Protein AF-A0A2D6PPV5-F1 (afdb_monomer)

Foldseek 3Di:
DPPPPPPDDDDLVVLLVQLVPNDLVSNLVSLVVCLLVVVQVSNLVSLCVLLDPPHDLSSLLSSLLSLLSHDHPPCVVSLLVQCVDPDLSSVLSSLQSCLSNLDPVNLVSLVVQCPPPDVSSNLSSLLSCLSNQNPVSQVVLVVCLLVDWAPVNLSSLLSVVLVPDPQSLLALLQCLLPCPLPVSSNSSSLVSCLVPVDLLSLLSNLLNLVVDLDDSVLLPLLSLLSSCQPDAQQSNVSVLLSSCVSDDPVSNVVNLVSVVVSDDPVNVSSVVSVVVVCPVVPPVDLVVLLVVQVVCVVSLYHHLVSLLVSLQVCVVVVNLQVNLVSLVVSCPPPPRDDPVSNVLSNLSSLQSVLQVFAWDKAKDFPDWPQEAEAQGKGKTKIKIFTALPGGWAAFHDAPPHKKKWKWWADPNDTGTQDITTHRNSTGGHGDMHIYMDIGRRHPDPWAKTKIKIWIFGPPDPDTNPPTHIDIDIHTYDD

Mean predicted aligned error: 9.24 Å

Solvent-accessible surface area (backbone atoms only — not comparable to full-atom values): 25429 Å² total; per-residue (Å²): 139,79,85,73,80,82,87,73,87,69,54,75,65,51,31,53,49,26,50,75,73,44,53,73,67,46,19,53,51,24,51,52,48,34,53,75,70,63,37,43,68,60,46,40,54,54,36,54,62,32,56,36,88,90,53,56,64,71,45,36,38,55,30,32,72,47,45,65,73,44,84,62,94,87,43,62,73,54,38,55,54,32,51,71,42,90,53,47,66,40,15,25,34,23,34,45,27,47,32,58,66,63,51,88,77,45,62,68,63,36,55,62,23,71,74,39,89,46,67,60,21,24,54,24,18,45,45,20,36,17,53,68,46,44,67,87,35,47,68,58,48,65,62,49,40,79,80,45,52,36,73,64,26,52,54,40,33,51,12,40,27,54,63,62,37,66,69,29,41,48,28,48,23,40,41,41,35,43,44,76,73,40,58,68,60,25,52,53,46,51,51,47,38,49,74,66,62,45,64,69,43,50,47,17,41,47,32,14,65,68,67,52,97,69,54,77,69,80,63,39,36,64,62,54,44,56,64,41,60,98,54,63,63,42,77,40,46,34,48,53,53,52,53,45,70,78,37,58,73,71,55,33,51,49,34,52,56,49,43,52,76,70,65,62,69,61,44,59,51,51,50,51,58,56,72,44,68,60,75,83,48,78,68,87,41,72,63,60,49,49,51,50,50,55,54,34,43,77,70,77,36,53,48,56,52,56,53,50,54,50,34,41,52,27,47,63,71,67,38,23,68,57,27,22,47,48,41,68,65,52,70,68,51,85,88,79,48,61,68,68,59,51,56,49,38,51,44,48,19,53,35,34,57,34,51,77,46,53,28,39,60,48,54,43,75,79,39,64,55,57,65,46,43,49,74,36,62,43,36,37,29,39,34,42,34,27,40,64,91,30,10,21,44,49,28,16,59,58,70,69,14,34,34,41,34,36,27,42,32,44,97,89,46,78,41,80,49,45,73,46,58,40,55,46,78,36,47,48,44,57,37,72,49,54,42,44,45,72,27,60,36,56,88,59,70,66,44,71,30,39,36,36,39,35,49,47,54,80,87,50,98,62,63,62,51,66,73,37,60,35,75,45,80,30,37,27,49,127

Nearest PDB structures (foldseek):
  6veh-assembly1_A  TM=7.292E-01  e=1.876E-03  synthetic construct
  5dcq-assembly3_A  TM=7.118E-01  e=6.270E-03  synthetic construct
  6hwp-assembly1_A  TM=3.859E-01  e=5.250E-05  synthetic construct
  4zv6-assembly1_A  TM=4.417E-01  e=4.726E-04  synthetic construct
  7q1f-assembly1_D  TM=7.630E-01  e=2.284E-02  synthetic construct

pLDDT: mean 78.45, std 12.32, range [34.03, 94.81]

Secondary structure (DSSP, 8-state):
-----S-SS--HHHHHHHHHHS-HHHHHHHHHHHHHTT-HHHHHHHHHHHTSTT--HHHHHHHHHHGGGS--SS-HHHHHHHTT-SSHHHHHHHHHHHHHHT-TTHHHHHHGGGG-SSHHHHHHHHHHHHHHT-GGGHHHHHHHHTT--HHHHHHHHHHHHHTT-HHHHHHHHHHHT-TTT-HHHHHHHHHHHHHH--HHHHHHHHHHHHH-S--SGGG-HHHHHHTTTTS-HHHHHHHHHHHHHTS-HHHHHHHHHHHHTT-SHHHHHHHHHHHTTTTTS---SHHHHHHHHHHHHHTT---HHHHHHHHHHHHHTT-HHHHHHHHHHS---TTTS-HHHHHHHHHHHHHHHHTTSPP-EEEEEEEE-SB--TTSEEEEEEEEEE-TTS--B--SSSTTS-EEEEEEEETTEEEEEEEEEPPTT-B-TT-EEEEEEEEE--SPPSEEEEEEEEEE-TT-SS--SS--EEEEEEEE--

Structure (mmCIF, N/CA/C/O backbone):
data_AF-A0A2D6PPV5-F1
#
_entry.id   AF-A0A2D6PPV5-F1
#
loop_
_atom_site.group_PDB
_atom_site.id
_atom_site.type_symbol
_atom_site.label_atom_id
_atom_site.label_alt_id
_atom_site.label_comp_id
_atom_site.label_asym_id
_atom_site.label_entity_id
_atom_site.label_seq_id
_atom_site.pdbx_PDB_ins_code
_atom_site.Cartn_x
_atom_site.Cartn_y
_atom_site.Cartn_z
_atom_site.occupancy
_atom_site.B_iso_or_equiv
_atom_site.auth_seq_id
_atom_site.auth_comp_id
_atom_site.auth_asym_id
_atom_site.auth_atom_id
_atom_site.pdbx_PDB_model_num
ATOM 1 N N . ARG A 1 1 ? 17.260 5.379 38.186 1.00 35.31 1 ARG A N 1
ATOM 2 C CA . ARG A 1 1 ? 16.592 4.061 38.320 1.00 35.31 1 ARG A CA 1
ATOM 3 C C . ARG A 1 1 ? 15.232 4.119 37.618 1.00 35.31 1 ARG A C 1
ATOM 5 O O . ARG A 1 1 ? 14.242 4.431 38.258 1.00 35.31 1 ARG A O 1
ATOM 12 N N . ARG A 1 2 ? 15.185 3.901 36.298 1.00 34.03 2 ARG A N 1
ATOM 13 C CA . ARG A 1 2 ? 13.933 3.589 35.587 1.00 34.03 2 ARG A CA 1
ATOM 14 C C . ARG A 1 2 ? 13.814 2.066 35.612 1.00 34.03 2 ARG A C 1
ATOM 16 O O . ARG A 1 2 ? 14.745 1.409 35.154 1.00 34.03 2 ARG A O 1
ATOM 23 N N . ARG A 1 3 ? 12.756 1.519 36.218 1.00 35.34 3 ARG A N 1
ATOM 24 C CA . ARG A 1 3 ? 12.425 0.093 36.087 1.00 35.34 3 ARG A CA 1
ATOM 25 C C . ARG A 1 3 ? 12.167 -0.150 34.600 1.00 35.34 3 ARG A C 1
ATOM 27 O O . ARG A 1 3 ? 11.232 0.406 34.043 1.00 35.34 3 ARG A O 1
ATOM 34 N N . SER A 1 4 ? 13.061 -0.873 33.940 1.00 39.44 4 SER A N 1
ATOM 35 C CA . SER A 1 4 ? 12.785 -1.446 32.629 1.00 39.44 4 SER A CA 1
ATOM 36 C C . SER A 1 4 ? 11.788 -2.578 32.849 1.00 39.44 4 SER A C 1
ATOM 38 O O . SER A 1 4 ? 12.158 -3.599 33.428 1.00 39.44 4 SER A O 1
ATOM 40 N N . ASP A 1 5 ? 10.532 -2.376 32.455 1.00 41.81 5 ASP A N 1
ATOM 41 C CA . ASP A 1 5 ? 9.481 -3.387 32.564 1.00 41.81 5 ASP A CA 1
ATOM 42 C C . ASP A 1 5 ? 9.910 -4.677 31.850 1.00 41.81 5 ASP A C 1
ATOM 44 O O . ASP A 1 5 ? 10.159 -4.702 30.638 1.00 41.81 5 ASP A O 1
ATOM 48 N N . GLY A 1 6 ? 10.065 -5.726 32.661 1.00 43.91 6 GLY A N 1
ATOM 49 C CA . GLY A 1 6 ? 10.837 -6.946 32.421 1.00 43.91 6 GLY A CA 1
ATOM 50 C C . GLY A 1 6 ? 10.248 -7.948 31.434 1.00 43.91 6 GLY A C 1
ATOM 51 O O . GLY A 1 6 ? 10.333 -9.146 31.666 1.00 43.91 6 GLY A O 1
ATOM 52 N N . VAL A 1 7 ? 9.700 -7.497 30.306 1.00 50.22 7 VAL A N 1
ATOM 53 C CA . VAL A 1 7 ? 9.380 -8.388 29.177 1.00 50.22 7 VAL A CA 1
ATOM 54 C C . VAL A 1 7 ? 10.561 -8.391 28.208 1.00 50.22 7 VAL A C 1
ATOM 56 O O . VAL A 1 7 ? 10.489 -7.886 27.083 1.00 50.22 7 VAL A O 1
ATOM 59 N N . THR A 1 8 ? 11.704 -8.900 28.661 1.00 48.06 8 THR A N 1
ATOM 60 C CA . THR A 1 8 ? 12.857 -9.158 27.792 1.00 48.06 8 THR A CA 1
ATOM 61 C C . THR A 1 8 ? 13.386 -10.561 28.054 1.00 48.06 8 THR A C 1
ATOM 63 O O . THR A 1 8 ? 13.968 -10.810 29.100 1.00 48.06 8 THR A O 1
ATOM 66 N N . ALA A 1 9 ? 13.195 -11.430 27.054 1.00 52.28 9 ALA A N 1
ATOM 67 C CA . ALA A 1 9 ? 13.758 -12.779 26.913 1.00 52.28 9 ALA A CA 1
ATOM 68 C C . ALA A 1 9 ? 13.104 -13.946 27.688 1.00 52.28 9 ALA A C 1
ATOM 70 O O . ALA A 1 9 ? 13.752 -14.969 27.870 1.00 52.28 9 ALA A O 1
ATOM 71 N N . GLY A 1 10 ? 11.821 -13.853 28.049 1.00 60.88 10 GLY A N 1
ATOM 72 C CA . GLY A 1 10 ? 11.053 -15.026 28.493 1.00 60.88 10 GLY A CA 1
ATOM 73 C C . GLY A 1 10 ? 10.789 -16.041 27.367 1.00 60.88 10 GLY A C 1
ATOM 74 O O . GLY A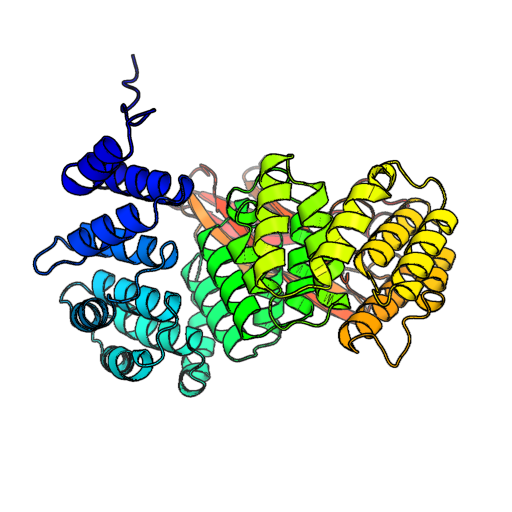 1 10 ? 10.742 -15.673 26.175 1.00 60.88 10 GLY A O 1
ATOM 75 N N . GLY A 1 11 ? 10.635 -17.311 27.747 1.00 83.81 11 GLY A N 1
ATOM 76 C CA . GLY A 1 11 ? 10.205 -18.404 26.870 1.00 83.81 11 GLY A CA 1
ATOM 77 C C . GLY A 1 11 ? 8.788 -18.177 26.330 1.00 83.81 11 GLY A C 1
ATOM 78 O O . GLY A 1 11 ? 8.108 -17.230 26.720 1.00 83.81 11 GLY A O 1
ATOM 79 N N . ASP A 1 12 ? 8.328 -19.009 25.395 1.00 84.31 12 ASP A N 1
ATOM 80 C CA . ASP A 1 12 ? 6.981 -18.838 24.821 1.00 84.31 12 ASP A CA 1
ATOM 81 C C . ASP A 1 12 ? 5.872 -19.051 25.878 1.00 84.31 12 ASP A C 1
ATOM 83 O O . ASP A 1 12 ? 4.832 -18.400 25.804 1.00 84.31 12 ASP A O 1
ATOM 87 N N . GLU A 1 13 ? 6.131 -19.851 26.921 1.00 86.38 13 GLU A N 1
ATOM 88 C CA . GLU A 1 13 ? 5.248 -19.982 28.092 1.00 86.38 13 GLU A CA 1
ATOM 89 C C . GLU A 1 13 ? 5.143 -18.694 28.916 1.00 86.38 13 GLU A C 1
ATOM 91 O O . GLU A 1 13 ? 4.041 -18.318 29.307 1.00 86.38 13 GLU A O 1
ATOM 96 N N . ASP A 1 14 ? 6.247 -17.966 29.119 1.00 89.12 14 ASP A N 1
ATOM 97 C CA . ASP A 1 14 ? 6.221 -16.679 29.827 1.00 89.12 14 ASP A CA 1
ATOM 98 C C . ASP A 1 14 ? 5.398 -15.646 29.053 1.00 89.12 14 ASP A C 1
ATOM 100 O O . ASP A 1 14 ? 4.683 -14.832 29.639 1.00 89.12 14 ASP A O 1
ATOM 104 N N . LEU A 1 15 ? 5.482 -15.682 27.718 1.00 85.50 15 LEU A N 1
ATOM 105 C CA . LEU A 1 15 ? 4.669 -14.827 26.860 1.00 85.50 15 LEU A CA 1
ATOM 106 C C . LEU A 1 15 ? 3.188 -15.203 26.957 1.00 85.50 15 LEU A C 1
ATOM 108 O O . LEU A 1 15 ? 2.368 -14.308 27.128 1.00 85.50 15 LEU A O 1
ATOM 112 N N . LEU A 1 16 ? 2.835 -16.490 26.910 1.00 85.19 16 LEU A N 1
ATOM 113 C CA . LEU A 1 16 ? 1.453 -16.942 27.115 1.00 85.19 16 LEU A CA 1
ATOM 114 C C . LEU A 1 16 ? 0.922 -16.563 28.505 1.00 85.19 16 LEU A C 1
ATOM 116 O O . LEU A 1 16 ? -0.194 -16.060 28.622 1.00 85.19 16 LEU A O 1
ATOM 120 N N . GLY A 1 17 ? 1.738 -16.721 29.549 1.00 86.12 17 GLY A N 1
ATOM 121 C CA . GLY A 1 17 ? 1.428 -16.252 30.898 1.00 86.12 17 GLY A CA 1
ATOM 122 C C . GLY A 1 17 ? 1.158 -14.748 30.926 1.00 86.12 17 GLY A C 1
ATOM 123 O O . GLY A 1 17 ? 0.131 -14.316 31.445 1.00 86.12 17 GLY A O 1
ATOM 124 N N . ALA A 1 18 ? 2.013 -13.953 30.276 1.00 87.06 18 ALA A N 1
ATOM 125 C CA . ALA A 1 18 ? 1.830 -12.510 30.156 1.00 87.06 18 ALA A CA 1
ATOM 126 C C . ALA A 1 18 ? 0.566 -12.123 29.370 1.00 87.06 18 ALA A C 1
ATOM 128 O O . ALA A 1 18 ? -0.046 -11.109 29.702 1.00 87.06 18 ALA A O 1
ATOM 129 N N . VAL A 1 19 ? 0.138 -12.911 28.372 1.00 84.50 19 VAL A N 1
ATOM 130 C CA . VAL A 1 19 ? -1.146 -12.689 27.680 1.00 84.50 19 VAL A CA 1
ATOM 131 C C . VAL A 1 19 ? -2.344 -12.943 28.602 1.00 84.50 19 VAL A C 1
ATOM 133 O O . VAL A 1 19 ? -3.332 -12.211 28.540 1.00 84.50 19 VAL A O 1
ATOM 136 N N . ARG A 1 20 ? -2.254 -13.938 29.487 1.00 84.62 20 ARG A N 1
ATOM 137 C CA . ARG A 1 20 ? -3.344 -14.302 30.404 1.00 84.62 20 ARG A CA 1
ATOM 138 C C . ARG A 1 20 ? -3.480 -13.339 31.579 1.00 84.62 20 ARG A C 1
ATOM 140 O O . ARG A 1 20 ? -4.588 -12.931 31.916 1.00 84.62 20 ARG A O 1
ATOM 147 N N . THR A 1 21 ? -2.366 -12.983 32.216 1.00 86.75 21 THR A N 1
ATOM 148 C CA . THR A 1 21 ? -2.382 -12.308 33.527 1.00 86.75 21 THR A CA 1
ATOM 149 C C . THR A 1 21 ? -1.772 -10.910 33.521 1.00 86.75 21 THR A C 1
ATOM 151 O O . THR A 1 21 ? -1.919 -10.185 34.502 1.00 86.75 21 THR A O 1
ATOM 154 N N . GLY A 1 22 ? -1.116 -10.499 32.432 1.00 84.31 22 GLY A N 1
ATOM 155 C CA . GLY A 1 22 ? -0.460 -9.196 32.342 1.00 84.31 22 GLY A CA 1
ATOM 156 C C . GLY A 1 22 ? -1.429 -8.016 32.235 1.00 84.31 22 GLY A C 1
ATOM 157 O O . GLY A 1 22 ? -2.638 -8.174 32.053 1.00 84.31 22 GLY A O 1
ATOM 158 N N . THR A 1 23 ? -0.885 -6.802 32.296 1.00 85.06 23 THR A N 1
ATOM 159 C CA . THR A 1 23 ? -1.597 -5.573 31.903 1.00 85.06 23 THR A CA 1
ATOM 160 C C . THR A 1 23 ? -1.890 -5.566 30.400 1.00 85.06 23 THR A C 1
ATOM 162 O O . THR A 1 23 ? -1.238 -6.284 29.648 1.00 85.06 23 THR A O 1
ATOM 165 N N . ILE A 1 24 ? -2.818 -4.728 29.923 1.00 76.81 24 ILE A N 1
ATOM 166 C CA . ILE A 1 24 ? -3.136 -4.612 28.483 1.00 76.81 24 ILE A CA 1
ATOM 167 C C . ILE A 1 24 ? -1.864 -4.415 27.637 1.00 76.81 24 ILE A C 1
ATOM 169 O O . ILE A 1 24 ? -1.659 -5.140 26.664 1.00 76.81 24 ILE A O 1
ATOM 173 N N . ASP A 1 25 ? -0.956 -3.532 28.062 1.00 72.69 25 ASP A N 1
ATOM 174 C CA . ASP A 1 25 ? 0.324 -3.299 27.379 1.00 72.69 25 ASP A CA 1
ATOM 175 C C . ASP A 1 25 ? 1.231 -4.538 27.377 1.00 72.69 25 ASP A C 1
ATOM 177 O O . ASP A 1 25 ? 1.873 -4.854 26.371 1.00 72.69 25 ASP A O 1
ATOM 181 N N . GLN A 1 26 ? 1.291 -5.269 28.497 1.00 81.62 26 GLN A N 1
ATOM 182 C CA . GLN A 1 26 ? 2.069 -6.507 28.599 1.00 81.62 26 GLN A CA 1
ATOM 183 C C . GLN A 1 26 ? 1.495 -7.597 27.695 1.00 81.62 26 GLN A C 1
ATOM 185 O O . GLN A 1 26 ? 2.258 -8.257 26.990 1.00 81.62 26 GLN A O 1
ATOM 190 N N . ARG A 1 27 ? 0.167 -7.735 27.650 1.00 84.75 27 ARG A N 1
ATOM 191 C CA . ARG A 1 27 ? -0.533 -8.674 26.766 1.00 84.75 27 ARG A CA 1
ATOM 192 C C . ARG A 1 27 ? -0.301 -8.333 25.306 1.00 84.75 27 ARG A C 1
ATOM 194 O O . ARG A 1 27 ? 0.070 -9.205 24.527 1.00 84.75 27 ARG A O 1
ATOM 201 N N . GLN A 1 28 ? -0.451 -7.061 24.940 1.00 75.88 28 GLN A N 1
ATOM 202 C CA . GLN A 1 28 ? -0.226 -6.589 23.578 1.00 75.88 28 GLN A CA 1
ATOM 203 C C . GLN A 1 28 ? 1.212 -6.845 23.138 1.00 75.88 28 GLN A C 1
ATOM 205 O O . GLN A 1 28 ? 1.455 -7.362 22.046 1.00 75.88 28 GLN A O 1
ATOM 210 N N . ARG A 1 29 ? 2.177 -6.539 24.008 1.00 77.00 29 ARG A N 1
ATOM 211 C CA . ARG A 1 29 ? 3.590 -6.809 23.751 1.00 77.00 29 ARG A CA 1
ATOM 212 C C . ARG A 1 29 ? 3.868 -8.306 23.637 1.00 77.00 29 ARG A C 1
ATOM 214 O O . ARG A 1 29 ? 4.618 -8.699 22.747 1.00 77.00 29 ARG A O 1
ATOM 221 N N . ALA A 1 30 ? 3.269 -9.133 24.490 1.00 82.81 30 ALA A N 1
ATOM 222 C CA . ALA A 1 30 ? 3.443 -10.580 24.463 1.00 82.81 30 ALA A CA 1
ATOM 223 C C . ALA A 1 30 ? 2.854 -11.213 23.193 1.00 82.81 30 ALA A C 1
ATOM 225 O O . ALA A 1 30 ? 3.567 -11.940 22.502 1.00 82.81 30 ALA A O 1
ATOM 226 N N . LEU A 1 31 ? 1.623 -10.853 22.811 1.00 76.44 31 LEU A N 1
ATOM 227 C CA . LEU A 1 31 ? 1.003 -11.257 21.542 1.00 76.44 31 LEU A CA 1
ATOM 228 C C . LEU A 1 31 ? 1.860 -10.839 20.347 1.00 76.44 31 LEU A C 1
ATOM 230 O O . LEU A 1 31 ? 2.144 -11.650 19.467 1.00 76.44 31 LEU A O 1
ATOM 234 N N . TYR A 1 32 ? 2.334 -9.591 20.329 1.00 71.75 32 TYR A N 1
ATOM 235 C CA . TYR A 1 32 ? 3.194 -9.104 19.256 1.00 71.75 32 TYR A CA 1
ATOM 236 C C . TYR A 1 32 ? 4.509 -9.890 19.169 1.00 71.75 32 TYR A C 1
ATOM 238 O O . TYR A 1 32 ? 4.956 -10.223 18.071 1.00 71.75 32 TYR A O 1
ATOM 246 N N . LEU A 1 33 ? 5.116 -10.240 20.307 1.00 77.25 33 LEU A N 1
ATOM 247 C CA . LEU A 1 33 ? 6.322 -11.068 20.347 1.00 77.25 33 LEU A CA 1
ATOM 248 C C . LEU A 1 33 ? 6.057 -12.503 19.876 1.00 77.25 33 LEU A C 1
ATOM 250 O O . LEU A 1 33 ? 6.865 -13.029 19.112 1.00 77.25 33 LEU A O 1
ATOM 254 N N . LEU A 1 34 ? 4.936 -13.118 20.260 1.00 78.50 34 LEU A N 1
ATOM 255 C CA . LEU A 1 34 ? 4.540 -14.448 19.785 1.00 78.50 34 LEU A CA 1
ATOM 256 C C . LEU A 1 34 ? 4.324 -14.460 18.261 1.00 78.50 34 LEU A C 1
ATOM 258 O O . LEU A 1 34 ? 4.871 -15.321 17.567 1.00 78.50 34 LEU A O 1
ATOM 262 N N . VAL A 1 35 ? 3.633 -13.447 17.721 1.00 72.12 35 VAL A N 1
ATOM 263 C CA . VAL A 1 35 ? 3.469 -13.243 16.269 1.00 72.12 35 VAL A CA 1
ATOM 264 C C . VAL A 1 35 ? 4.829 -13.073 15.589 1.00 72.12 35 VAL A C 1
ATOM 266 O O . VAL A 1 35 ? 5.120 -13.740 14.596 1.00 72.12 35 VAL A O 1
ATOM 269 N N . GLN A 1 36 ? 5.713 -12.230 16.133 1.00 70.38 36 GLN A N 1
ATOM 270 C CA . GLN A 1 36 ? 7.061 -12.032 15.586 1.00 70.38 36 GLN A CA 1
ATOM 271 C C . GLN A 1 36 ? 7.908 -13.311 15.603 1.00 70.38 36 GLN A C 1
ATOM 273 O O . GLN A 1 36 ? 8.690 -13.544 14.676 1.00 70.38 36 GLN A O 1
ATOM 278 N N . ARG A 1 37 ? 7.747 -14.143 16.638 1.00 78.19 37 ARG A N 1
ATOM 279 C CA . ARG A 1 37 ? 8.394 -15.455 16.772 1.00 78.19 37 ARG A CA 1
ATOM 280 C C . ARG A 1 37 ? 7.728 -16.544 15.921 1.00 78.19 37 ARG A C 1
ATOM 282 O O . ARG A 1 37 ? 8.255 -17.652 15.873 1.00 78.19 37 ARG A O 1
ATOM 289 N N . ARG A 1 38 ? 6.636 -16.231 15.208 1.00 71.25 38 ARG A N 1
ATOM 290 C CA . ARG A 1 38 ? 5.836 -17.164 14.388 1.00 71.25 38 ARG A CA 1
ATOM 291 C C . ARG A 1 38 ? 5.270 -18.339 15.181 1.00 71.25 38 ARG A C 1
ATOM 293 O O . ARG A 1 38 ? 5.140 -19.448 14.664 1.00 71.25 38 ARG A O 1
ATOM 300 N N . ARG A 1 39 ? 4.936 -18.095 16.444 1.00 80.25 39 ARG A N 1
ATOM 301 C CA . ARG A 1 39 ? 4.293 -19.060 17.340 1.00 80.25 39 ARG A CA 1
ATOM 302 C C . ARG A 1 39 ? 2.788 -19.083 17.081 1.00 80.25 39 ARG A C 1
ATOM 304 O O . ARG A 1 39 ? 1.994 -18.683 17.918 1.00 80.25 39 ARG A O 1
ATOM 311 N N . HIS A 1 40 ? 2.400 -19.433 15.851 1.00 72.38 40 HIS A N 1
ATOM 312 C CA . HIS A 1 40 ? 1.018 -19.292 15.376 1.00 72.38 40 HIS A CA 1
ATOM 313 C C . HIS A 1 40 ? 0.022 -20.132 16.184 1.00 72.38 40 HIS A C 1
ATOM 315 O O . HIS A 1 40 ? -1.089 -19.674 16.421 1.00 72.38 40 HIS A O 1
ATOM 321 N N . ALA A 1 41 ? 0.430 -21.316 16.651 1.00 75.38 41 ALA A N 1
ATOM 322 C CA . ALA A 1 41 ? -0.404 -22.156 17.507 1.00 75.38 41 ALA A CA 1
ATOM 323 C C . ALA A 1 41 ? -0.646 -21.493 18.872 1.00 75.38 41 ALA A C 1
ATOM 325 O O . ALA A 1 41 ? -1.773 -21.425 19.345 1.00 75.38 41 ALA A O 1
ATOM 326 N N . GLU A 1 42 ? 0.399 -20.930 19.474 1.00 81.69 42 GLU A N 1
ATOM 327 C CA . GLU A 1 42 ? 0.327 -20.225 20.752 1.00 81.69 42 GLU A CA 1
ATOM 328 C C . GLU A 1 42 ? -0.480 -18.931 20.637 1.00 81.69 42 GLU A C 1
ATOM 330 O O . GLU A 1 42 ? -1.273 -18.616 21.520 1.00 81.69 42 GLU A O 1
ATOM 335 N N . VAL A 1 43 ? -0.327 -18.200 19.528 1.00 76.06 43 VAL A N 1
ATOM 336 C CA . VAL A 1 43 ? -1.157 -17.029 19.226 1.00 76.06 43 VAL A CA 1
ATOM 337 C C . VAL A 1 43 ? -2.619 -17.442 19.070 1.00 76.06 43 VAL A C 1
ATOM 339 O O . VAL A 1 43 ? -3.479 -16.792 19.649 1.00 76.06 43 VAL A O 1
ATOM 342 N N . ALA A 1 44 ? -2.920 -18.527 18.352 1.00 74.56 44 ALA A N 1
ATOM 343 C CA . ALA A 1 44 ? -4.288 -19.017 18.195 1.00 74.56 44 ALA A CA 1
ATOM 344 C C . ALA A 1 44 ? -4.928 -19.400 19.542 1.00 74.56 44 ALA A C 1
ATOM 346 O O . ALA A 1 44 ? -6.058 -18.996 19.808 1.00 74.56 44 ALA A O 1
ATOM 347 N N . VAL A 1 45 ? -4.193 -20.099 20.416 1.00 78.94 45 VAL A N 1
ATOM 348 C CA . VAL A 1 45 ? -4.648 -20.426 21.781 1.00 78.94 45 VAL A CA 1
ATOM 349 C C . VAL A 1 45 ? -4.926 -19.151 22.578 1.00 78.94 45 VAL A C 1
ATOM 351 O O . VAL A 1 45 ? -6.020 -18.983 23.112 1.00 78.94 45 VAL A O 1
ATOM 354 N N . ALA A 1 46 ? -3.972 -18.219 22.602 1.00 79.81 46 ALA A N 1
ATOM 355 C CA . ALA A 1 46 ? -4.101 -16.965 23.334 1.00 79.81 46 ALA A CA 1
ATOM 356 C C . ALA A 1 46 ? -5.277 -16.106 22.836 1.00 79.81 46 ALA A C 1
ATOM 358 O O . ALA A 1 46 ? -6.013 -15.525 23.630 1.00 79.81 46 ALA A O 1
ATOM 359 N N . LEU A 1 47 ? -5.486 -16.044 21.520 1.00 78.31 47 LEU A N 1
ATOM 360 C CA . LEU A 1 47 ? -6.618 -15.345 20.913 1.00 78.31 47 LEU A CA 1
ATOM 361 C C . LEU A 1 47 ? -7.948 -16.023 21.240 1.00 78.31 47 LEU A C 1
ATOM 363 O O . LEU A 1 47 ? -8.917 -15.336 21.547 1.00 78.31 47 LEU A O 1
ATOM 367 N N . GLY A 1 48 ? -7.991 -17.357 21.214 1.00 78.19 48 GLY A N 1
ATOM 368 C CA . GLY A 1 48 ? -9.168 -18.127 21.600 1.00 78.19 48 GLY A CA 1
ATOM 369 C C . GLY A 1 48 ? -9.588 -17.865 23.048 1.00 78.19 48 GLY A C 1
ATOM 370 O O . GLY A 1 48 ? -10.781 -17.737 23.313 1.00 78.19 48 GLY A O 1
ATOM 371 N N . GLU A 1 49 ? -8.624 -17.737 23.962 1.00 79.25 49 GLU A N 1
ATOM 372 C CA . GLU A 1 49 ? -8.869 -17.386 25.368 1.00 79.25 49 GLU A CA 1
ATOM 373 C C . GLU A 1 49 ? -9.375 -15.945 25.526 1.00 79.25 49 GLU A C 1
ATOM 375 O O . GLU A 1 49 ? -10.326 -15.702 26.266 1.00 79.25 49 GLU A O 1
ATOM 380 N N . LEU A 1 50 ? -8.787 -14.986 24.804 1.00 79.75 50 LEU A N 1
ATOM 381 C CA . LEU A 1 50 ? -9.185 -13.576 24.894 1.00 79.75 50 LEU A CA 1
ATOM 382 C C . LEU A 1 50 ? -10.535 -13.268 24.231 1.00 79.75 50 LEU A C 1
ATOM 384 O O . LEU A 1 50 ?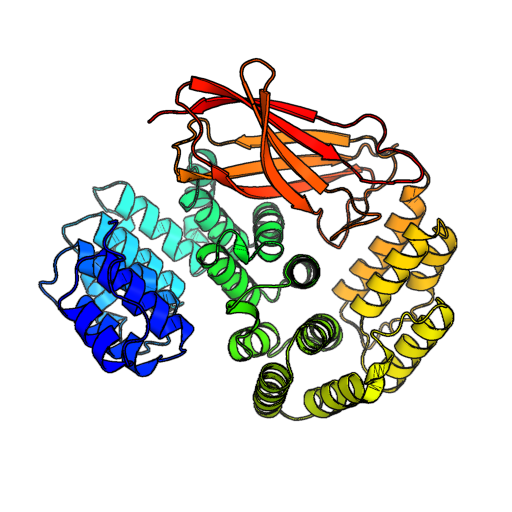 -11.136 -12.251 24.559 1.00 79.75 50 LEU A O 1
ATOM 388 N N . ILE A 1 51 ? -10.992 -14.115 23.304 1.00 78.00 51 ILE A N 1
ATOM 389 C CA . ILE A 1 51 ? -12.271 -13.990 22.579 1.00 78.00 51 ILE A CA 1
ATOM 390 C C . ILE A 1 51 ? -13.375 -14.846 23.236 1.00 78.00 51 ILE A C 1
ATOM 392 O O . ILE A 1 51 ? -14.498 -14.916 22.742 1.00 78.00 51 ILE A O 1
ATOM 396 N N . ALA A 1 52 ? -13.079 -15.512 24.356 1.00 78.31 52 ALA A N 1
ATOM 397 C CA . ALA A 1 52 ? -14.078 -16.262 25.109 1.00 78.31 52 ALA A CA 1
ATOM 398 C C . ALA A 1 52 ? -15.190 -15.346 25.660 1.00 78.31 52 ALA A C 1
ATOM 400 O O . ALA A 1 52 ? -14.987 -14.152 25.891 1.00 78.31 52 ALA A O 1
ATOM 401 N N . GLU A 1 53 ? -16.374 -15.917 25.884 1.00 67.00 53 GLU A N 1
ATOM 402 C CA . GLU A 1 53 ? -17.512 -15.194 26.459 1.00 67.00 53 GLU A CA 1
ATOM 403 C C . GLU A 1 53 ? -17.175 -14.607 27.842 1.00 67.00 53 GLU A C 1
ATOM 405 O O . GLU A 1 53 ? -16.429 -15.197 28.626 1.00 67.00 53 GLU A O 1
ATOM 410 N N . GLY A 1 54 ? -17.722 -13.423 28.138 1.00 69.75 54 GLY A N 1
ATOM 411 C CA . GLY A 1 54 ? -17.543 -12.741 29.426 1.00 69.75 54 GLY A CA 1
ATOM 412 C C . GLY A 1 54 ? -16.196 -12.032 29.617 1.00 69.75 54 GLY A C 1
ATOM 413 O O . GLY A 1 54 ? -15.919 -11.540 30.711 1.00 69.75 54 GLY A O 1
ATOM 414 N N . GLN A 1 55 ? -15.347 -11.958 28.586 1.00 80.38 55 GLN A N 1
ATOM 415 C CA . GLN A 1 55 ? -14.104 -11.192 28.665 1.00 80.38 55 GLN A CA 1
ATOM 416 C C . GLN A 1 55 ? -14.366 -9.674 28.690 1.00 80.38 55 GLN A C 1
ATOM 418 O O . GLN A 1 55 ? -15.245 -9.187 27.979 1.00 80.38 55 GLN A O 1
ATOM 423 N N . PRO A 1 56 ? -13.574 -8.897 29.453 1.00 80.69 56 PRO A N 1
ATOM 424 C CA . PRO A 1 56 ? -13.587 -7.441 29.387 1.00 80.69 56 PRO A CA 1
ATOM 425 C C . PRO A 1 56 ? -13.413 -6.920 27.958 1.00 80.69 56 PRO A C 1
ATOM 427 O O . PRO A 1 56 ? -12.596 -7.437 27.192 1.00 80.69 56 PRO A O 1
ATOM 430 N N . ALA A 1 57 ? -14.114 -5.835 27.627 1.00 78.88 57 ALA A N 1
ATOM 431 C CA . ALA A 1 57 ? -14.094 -5.244 26.291 1.00 78.88 57 ALA A CA 1
ATOM 432 C C . ALA A 1 57 ? -12.674 -4.938 25.778 1.00 78.88 57 ALA A C 1
ATOM 434 O O . ALA A 1 57 ? -12.379 -5.151 24.604 1.00 78.88 57 ALA A O 1
ATOM 435 N N . ASP A 1 58 ? -11.762 -4.509 26.651 1.00 76.19 58 ASP A N 1
ATOM 436 C CA . ASP A 1 58 ? -10.373 -4.228 26.272 1.00 76.19 58 ASP A CA 1
ATOM 437 C C . ASP A 1 58 ? -9.588 -5.490 25.872 1.00 76.19 58 ASP A C 1
ATOM 439 O O . ASP A 1 58 ? -8.725 -5.429 24.993 1.00 76.19 58 ASP A O 1
ATOM 443 N N . HIS A 1 59 ? -9.904 -6.653 26.459 1.00 77.44 59 HIS A N 1
ATOM 444 C CA . HIS A 1 59 ? -9.311 -7.933 26.055 1.00 77.44 59 HIS A CA 1
ATOM 445 C C . HIS A 1 59 ? -9.792 -8.332 24.660 1.00 77.44 59 HIS A C 1
ATOM 447 O O . HIS A 1 59 ? -8.978 -8.714 23.815 1.00 77.44 59 HIS A O 1
ATOM 453 N N . LEU A 1 60 ? -11.095 -8.177 24.408 1.00 77.00 60 LEU A N 1
ATOM 454 C CA . LEU A 1 60 ? -11.708 -8.449 23.111 1.00 77.00 60 LEU A CA 1
ATOM 455 C C . LEU A 1 60 ? -11.093 -7.553 22.034 1.00 77.00 60 LEU A C 1
ATOM 457 O O . LEU A 1 60 ? -10.629 -8.055 21.015 1.00 77.00 60 LEU A O 1
ATOM 461 N N . LYS A 1 61 ? -10.997 -6.239 22.277 1.00 79.00 61 LYS A N 1
ATOM 462 C CA . LYS A 1 61 ? -10.377 -5.278 21.344 1.00 79.00 61 LYS A CA 1
ATOM 463 C C . LYS A 1 61 ? -8.952 -5.691 20.984 1.00 79.00 61 LYS A C 1
ATOM 465 O O . LYS A 1 61 ? -8.620 -5.783 19.801 1.00 79.00 61 LYS A O 1
ATOM 470 N N . LEU A 1 62 ? -8.130 -6.007 21.987 1.00 76.44 62 LEU A N 1
ATOM 471 C CA . LEU A 1 62 ? -6.751 -6.438 21.773 1.00 76.44 62 LEU A CA 1
ATOM 472 C C . LEU A 1 62 ? -6.670 -7.714 20.920 1.00 76.44 62 LEU A C 1
ATOM 474 O O . LEU A 1 62 ? -5.858 -7.791 19.992 1.00 76.44 62 LEU A O 1
ATOM 478 N N . ALA A 1 63 ? -7.507 -8.705 21.221 1.00 76.56 63 ALA A N 1
ATOM 479 C CA . ALA A 1 63 ? -7.542 -9.962 20.484 1.00 76.5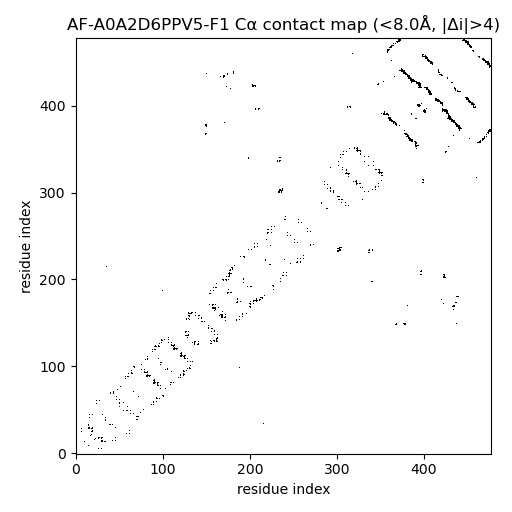6 63 ALA A CA 1
ATOM 480 C C . ALA A 1 63 ? -7.991 -9.760 19.033 1.00 76.56 63 ALA A C 1
ATOM 482 O O . ALA A 1 63 ? -7.358 -10.255 18.106 1.00 76.56 63 ALA A O 1
ATOM 483 N N . LEU A 1 64 ? -9.029 -8.958 18.813 1.00 77.81 64 LEU A N 1
ATOM 484 C CA . LEU A 1 64 ? -9.563 -8.658 17.487 1.00 77.81 64 LEU A CA 1
ATOM 485 C C . LEU A 1 64 ? -8.575 -7.860 16.620 1.00 77.81 64 LEU A C 1
ATOM 487 O O . LEU A 1 64 ? -8.515 -8.069 15.410 1.00 77.81 64 LEU A O 1
ATOM 491 N N . GLU A 1 65 ? -7.745 -6.993 17.210 1.00 74.19 65 GLU A N 1
ATOM 492 C CA . GLU A 1 65 ? -6.665 -6.308 16.482 1.00 74.19 65 GLU A CA 1
ATOM 493 C C . GLU A 1 65 ? -5.500 -7.235 16.097 1.00 74.19 65 GLU A C 1
ATOM 495 O O . GLU A 1 65 ? -4.776 -6.956 15.134 1.00 74.19 65 GLU A O 1
ATOM 500 N N . THR A 1 66 ? -5.304 -8.324 16.842 1.00 70.81 66 THR A N 1
ATOM 501 C CA . THR A 1 66 ? -4.190 -9.267 16.657 1.00 70.81 66 THR A CA 1
ATOM 502 C C . THR A 1 66 ? -4.577 -10.509 15.853 1.00 70.81 66 THR A C 1
ATOM 504 O O . THR A 1 66 ? -3.712 -11.085 15.191 1.00 70.81 66 THR A O 1
ATOM 507 N N . LEU A 1 67 ? -5.867 -10.851 15.799 1.00 74.75 67 LEU A N 1
ATOM 508 C CA . LEU A 1 67 ? -6.451 -11.922 14.985 1.00 74.75 67 LEU A CA 1
ATOM 509 C C . LEU A 1 67 ? -6.009 -11.894 13.513 1.00 74.75 67 LEU A C 1
ATOM 511 O O . LEU A 1 67 ? -5.594 -12.933 13.006 1.00 74.75 67 LEU A O 1
ATOM 515 N N . PRO A 1 68 ? -5.960 -10.731 12.826 1.00 67.12 68 PRO A N 1
ATOM 516 C CA . PRO A 1 68 ? -5.486 -10.654 11.447 1.00 67.12 68 PRO A CA 1
ATOM 517 C C . PRO A 1 68 ? -4.019 -11.055 11.262 1.00 67.12 68 PRO A C 1
ATOM 519 O O . PRO A 1 68 ? -3.531 -11.073 10.136 1.00 67.12 68 PRO A O 1
ATOM 522 N N . LEU A 1 69 ? -3.258 -11.281 12.326 1.00 64.31 69 LEU A N 1
ATOM 523 C CA . LEU A 1 69 ? -1.847 -11.647 12.251 1.00 64.31 69 LEU A CA 1
ATOM 524 C C . LEU A 1 69 ? -1.634 -13.157 12.456 1.00 64.31 69 LEU A C 1
ATOM 526 O O . LEU A 1 69 ? -0.490 -13.611 12.401 1.00 64.31 69 LEU A O 1
ATOM 530 N N . SER A 1 70 ? -2.707 -13.929 12.670 1.00 66.12 70 SER A N 1
ATOM 531 C CA . SER A 1 70 ? -2.659 -15.364 12.953 1.00 66.12 70 SER A CA 1
ATOM 532 C C . SER A 1 70 ? -3.648 -16.152 12.086 1.00 66.12 70 SER A C 1
ATOM 534 O O . SER A 1 70 ? -4.758 -15.676 11.858 1.00 66.12 70 SER A O 1
ATOM 536 N N . PRO A 1 71 ? -3.292 -17.361 11.619 1.00 58.22 71 PRO A N 1
ATOM 537 C CA . PRO A 1 71 ? -4.263 -18.291 11.058 1.00 58.22 71 PRO A CA 1
ATOM 538 C C . PRO A 1 71 ? -5.077 -18.888 12.211 1.00 58.22 71 PRO A C 1
ATOM 540 O O . PRO A 1 71 ? -4.548 -19.663 13.007 1.00 58.22 71 PRO A O 1
ATOM 543 N N . VAL A 1 72 ? -6.336 -18.477 12.354 1.00 63.62 72 VAL A N 1
ATOM 544 C CA . VAL A 1 72 ? -7.279 -19.124 13.272 1.00 63.62 72 VAL A CA 1
ATOM 545 C C . VAL A 1 72 ? -8.512 -19.484 12.458 1.00 63.62 72 VAL A C 1
ATOM 547 O O . VAL A 1 72 ? -9.298 -18.609 12.107 1.00 63.62 72 VAL A O 1
ATOM 550 N N . ASP A 1 73 ? -8.626 -20.760 12.098 1.00 59.91 73 ASP A N 1
ATOM 551 C CA . ASP A 1 73 ? -9.645 -21.233 11.153 1.00 59.91 73 ASP A CA 1
ATOM 552 C C . ASP A 1 73 ? -11.031 -21.401 11.811 1.00 59.91 73 ASP A C 1
ATOM 554 O O . ASP A 1 73 ? -12.040 -21.432 11.115 1.00 59.91 73 ASP A O 1
ATOM 558 N N . ASP A 1 74 ? -11.099 -21.429 13.149 1.00 69.94 74 ASP A N 1
ATOM 559 C CA . ASP A 1 74 ? -12.328 -21.670 13.924 1.00 69.94 74 ASP A CA 1
ATOM 560 C C . ASP A 1 74 ? -12.621 -20.548 14.940 1.00 69.94 74 ASP A C 1
ATOM 562 O O . ASP A 1 74 ? -12.649 -20.734 16.157 1.00 69.94 74 ASP A O 1
ATOM 566 N N . VAL A 1 75 ? -12.767 -19.321 14.436 1.00 76.81 75 VAL A N 1
ATOM 567 C CA . VAL A 1 75 ? -13.176 -18.152 15.249 1.00 76.81 75 VAL A CA 1
ATOM 568 C C . VAL A 1 75 ? -14.445 -17.488 14.751 1.00 76.81 75 VAL A C 1
ATOM 570 O O . VAL A 1 75 ? -14.998 -16.656 15.468 1.00 76.81 75 VAL A O 1
ATOM 573 N N . LEU A 1 76 ? -14.934 -17.854 13.562 1.00 77.62 76 LEU A N 1
ATOM 574 C CA . LEU A 1 76 ? -16.081 -17.192 12.949 1.00 77.62 76 LEU A CA 1
ATOM 575 C C . LEU A 1 76 ? -17.307 -17.150 13.878 1.00 77.62 76 LEU A C 1
ATOM 577 O O . LEU A 1 76 ? -17.790 -16.042 14.101 1.00 77.62 76 LEU A O 1
ATOM 581 N N . PRO A 1 77 ? -17.754 -18.255 14.515 1.00 81.62 77 PRO A N 1
ATOM 582 C CA . PRO A 1 77 ? -18.934 -18.206 15.384 1.00 81.62 77 PRO A CA 1
ATOM 583 C C . PRO A 1 77 ? -18.772 -17.230 16.558 1.00 81.62 77 PRO A C 1
ATOM 585 O O . PRO A 1 77 ? -19.709 -16.531 16.938 1.00 81.62 77 PRO A O 1
ATOM 588 N N . ARG A 1 78 ? -17.556 -17.129 17.109 1.00 83.38 78 ARG A N 1
ATOM 589 C CA . ARG A 1 78 ? -17.258 -16.203 18.210 1.00 83.38 78 ARG A CA 1
ATOM 590 C C . ARG A 1 78 ? -17.235 -14.755 17.732 1.00 83.38 78 ARG A C 1
ATOM 592 O O . ARG A 1 78 ? -17.751 -13.875 18.410 1.00 83.38 78 ARG A O 1
ATOM 599 N N . LEU A 1 79 ? -16.670 -14.497 16.554 1.00 85.81 79 LEU A N 1
ATOM 600 C CA . LEU A 1 79 ? -16.686 -13.161 15.960 1.00 85.81 79 LEU A CA 1
ATOM 601 C C . LEU A 1 79 ? -18.104 -12.709 15.616 1.00 85.81 79 LEU A C 1
ATOM 603 O O . LEU A 1 79 ? -18.443 -11.555 15.858 1.00 85.81 79 LEU A O 1
ATOM 607 N N . GLU A 1 80 ? -18.934 -13.610 15.093 1.00 86.25 80 GLU A N 1
ATOM 608 C CA . GLU A 1 80 ? -20.343 -13.340 14.803 1.00 86.25 80 GLU A CA 1
ATOM 609 C C . GLU A 1 80 ? -21.126 -12.972 16.063 1.00 86.25 80 GLU A C 1
ATOM 611 O O . GLU A 1 80 ? -21.924 -12.035 16.029 1.00 86.25 80 GLU A O 1
ATOM 616 N N . ALA A 1 81 ? -20.864 -13.646 17.187 1.00 86.88 81 ALA A N 1
ATOM 617 C CA . ALA A 1 81 ? -21.442 -13.273 18.475 1.00 86.88 81 ALA A CA 1
ATOM 618 C C . ALA A 1 81 ? -21.005 -11.858 18.903 1.00 86.88 81 ALA A C 1
ATOM 620 O O . ALA A 1 81 ? -21.832 -11.051 19.330 1.00 86.88 81 ALA A O 1
ATOM 621 N N . LEU A 1 82 ? -19.727 -11.511 18.713 1.00 89.56 82 LEU A N 1
ATOM 622 C CA . LEU A 1 82 ? -19.185 -10.194 19.071 1.00 89.56 82 LEU A CA 1
ATOM 623 C C . LEU A 1 82 ? -19.697 -9.043 18.194 1.00 89.56 82 LEU A C 1
ATOM 625 O O . LEU A 1 82 ? -19.657 -7.891 18.626 1.00 89.56 82 LEU A O 1
ATOM 629 N N . VAL A 1 83 ? -20.234 -9.323 17.004 1.00 89.62 83 VAL A N 1
ATOM 630 C CA . VAL A 1 83 ? -20.952 -8.319 16.199 1.00 89.62 83 VAL A CA 1
ATOM 631 C C . VAL A 1 83 ? -22.230 -7.842 16.905 1.00 89.62 83 VAL A C 1
ATOM 633 O O . VAL A 1 83 ? -22.672 -6.729 16.652 1.00 89.62 83 VAL A O 1
ATOM 636 N N . GLY A 1 84 ? -22.800 -8.630 17.824 1.00 87.69 84 GLY A N 1
ATOM 637 C CA . GLY A 1 84 ? -23.946 -8.247 18.659 1.00 87.69 84 GLY A CA 1
ATOM 638 C C . GLY A 1 84 ? -23.585 -7.729 20.056 1.00 87.69 84 GLY A C 1
ATOM 639 O O . GLY A 1 84 ? -24.479 -7.567 20.882 1.00 87.69 84 GLY A O 1
ATOM 640 N N . HIS A 1 85 ? -22.301 -7.506 20.352 1.00 90.69 85 HIS A N 1
ATOM 641 C CA . HIS A 1 85 ? -21.837 -7.116 21.687 1.00 90.69 85 HIS A CA 1
ATOM 642 C C . HIS A 1 85 ? -22.367 -5.735 22.116 1.00 90.69 85 HIS A C 1
ATOM 644 O O . HIS A 1 85 ? -22.547 -4.857 21.279 1.00 90.69 85 HIS A O 1
ATOM 650 N N . GLU A 1 86 ? -22.564 -5.495 23.415 1.00 88.94 86 GLU A N 1
ATOM 651 C CA . GLU A 1 86 ? -23.088 -4.217 23.932 1.00 88.94 86 GLU A CA 1
ATOM 652 C C . GLU A 1 86 ? -22.144 -3.019 23.696 1.00 88.94 86 GLU A C 1
ATOM 654 O O . GLU A 1 86 ? -22.598 -1.946 23.297 1.00 88.94 86 GLU A O 1
ATOM 659 N N . ASP A 1 87 ? -20.828 -3.213 23.856 1.00 88.38 87 ASP A N 1
ATOM 660 C CA . ASP A 1 87 ? -19.795 -2.207 23.553 1.00 88.38 87 ASP A CA 1
ATOM 661 C C . ASP A 1 87 ? -19.646 -2.003 22.023 1.00 88.38 87 ASP A C 1
ATOM 663 O O . ASP A 1 87 ? -19.210 -2.928 21.322 1.00 88.38 87 ASP A O 1
ATOM 667 N N . PRO A 1 88 ? -19.930 -0.795 21.494 1.00 88.69 88 PRO A N 1
ATOM 668 C CA . PRO A 1 88 ? -19.782 -0.470 20.074 1.00 88.69 88 PRO A CA 1
ATOM 669 C C . PRO A 1 88 ? -18.368 -0.646 19.518 1.00 88.69 88 PRO A C 1
ATOM 671 O O . PRO A 1 88 ? -18.196 -0.974 18.342 1.00 88.69 88 PRO A O 1
ATOM 674 N N . GLU A 1 89 ? -17.334 -0.443 20.335 1.00 87.00 89 GLU A N 1
ATOM 675 C CA . GLU A 1 89 ? -15.956 -0.652 19.896 1.00 87.00 89 GLU A CA 1
ATOM 676 C C . GLU A 1 89 ? -15.661 -2.133 19.692 1.00 87.00 89 GLU A C 1
ATOM 678 O O . GLU A 1 89 ? -14.958 -2.482 18.745 1.00 87.00 89 GLU A O 1
ATOM 683 N N . VAL A 1 90 ? -16.211 -3.013 20.532 1.00 88.88 90 VAL A N 1
ATOM 684 C CA . VAL A 1 90 ? -16.080 -4.465 20.346 1.00 88.88 90 VAL A CA 1
ATOM 685 C C . VAL A 1 90 ? -16.756 -4.883 19.041 1.00 88.88 90 VAL A C 1
ATOM 687 O O . VAL A 1 90 ? -16.121 -5.565 18.236 1.00 88.88 90 VAL A O 1
ATOM 690 N N . ARG A 1 91 ? -17.974 -4.387 18.766 1.00 91.81 91 ARG A N 1
ATOM 691 C CA . ARG A 1 91 ? -18.677 -4.640 17.493 1.00 91.81 91 ARG A CA 1
ATOM 692 C C . ARG A 1 91 ? -17.863 -4.183 16.284 1.00 91.81 91 ARG A C 1
ATOM 694 O O . ARG A 1 91 ? -17.682 -4.940 15.330 1.00 91.81 91 ARG A O 1
ATOM 701 N N . GLN A 1 92 ? -17.308 -2.970 16.340 1.00 88.94 92 GLN A N 1
ATOM 702 C CA . GLN A 1 92 ? -16.441 -2.432 15.290 1.00 88.94 92 GLN A CA 1
ATOM 703 C C . GLN A 1 92 ? -15.214 -3.322 15.045 1.00 88.94 92 GLN A C 1
ATOM 705 O O . GLN A 1 92 ? -14.887 -3.629 13.895 1.00 88.94 92 GLN A O 1
ATOM 710 N N . HIS A 1 93 ? -14.511 -3.720 16.106 1.00 86.81 93 HIS A N 1
ATOM 711 C CA . HIS A 1 93 ? -13.323 -4.562 15.979 1.00 86.81 93 HIS A CA 1
ATOM 712 C C . HIS A 1 93 ? -13.677 -5.962 15.468 1.00 86.81 93 HIS A C 1
ATOM 714 O O . HIS A 1 93 ? -12.929 -6.503 14.655 1.00 86.81 93 HIS A O 1
ATOM 720 N N . ALA A 1 94 ? -14.825 -6.515 15.870 1.00 88.50 94 ALA A N 1
ATOM 721 C CA . ALA A 1 94 ? -15.310 -7.805 15.395 1.00 88.50 94 ALA A CA 1
ATOM 722 C C . ALA A 1 94 ? -15.577 -7.757 13.889 1.00 88.50 94 ALA A C 1
ATOM 724 O O . ALA A 1 94 ? -15.045 -8.580 13.147 1.00 88.50 94 ALA A O 1
ATOM 725 N N . ALA A 1 95 ? -16.282 -6.725 13.417 1.00 90.38 95 ALA A N 1
ATOM 726 C CA . ALA A 1 95 ? -16.538 -6.517 11.995 1.00 90.38 95 ALA A CA 1
ATOM 727 C C . ALA A 1 95 ? -15.244 -6.435 11.166 1.00 90.38 95 ALA A C 1
ATOM 729 O O . ALA A 1 95 ? -15.105 -7.088 10.130 1.00 90.38 95 ALA A O 1
ATOM 730 N N . LEU A 1 96 ? -14.259 -5.663 11.640 1.00 86.56 96 LEU A N 1
ATOM 731 C CA . LEU A 1 96 ? -12.965 -5.537 10.966 1.00 86.56 96 LEU A CA 1
ATOM 732 C C . LEU A 1 96 ? -12.150 -6.834 11.003 1.00 86.56 96 LEU A C 1
ATOM 734 O O . LEU A 1 96 ? -11.472 -7.142 10.023 1.00 86.56 96 LEU A O 1
ATOM 738 N N . ALA A 1 97 ? -12.202 -7.587 12.102 1.00 84.25 97 ALA A N 1
ATOM 739 C CA . ALA A 1 97 ? -11.527 -8.874 12.230 1.00 84.25 97 ALA A CA 1
ATOM 740 C C . ALA A 1 97 ? -12.120 -9.910 11.267 1.00 84.25 97 ALA A C 1
ATOM 742 O O . ALA A 1 97 ? -11.367 -10.571 10.553 1.00 84.25 97 ALA A O 1
ATOM 743 N N . ILE A 1 98 ? -13.452 -9.976 11.170 1.00 86.94 98 ILE A N 1
ATOM 744 C CA . ILE A 1 98 ? -14.172 -10.806 10.196 1.00 86.94 98 ILE A CA 1
ATOM 745 C C . ILE A 1 98 ? -13.706 -10.481 8.769 1.00 86.94 98 ILE A C 1
ATOM 747 O O . ILE A 1 98 ? -13.296 -11.374 8.028 1.00 86.94 98 ILE A O 1
ATOM 751 N N . ALA A 1 99 ? -13.688 -9.197 8.397 1.00 85.88 99 ALA A N 1
ATOM 752 C CA . ALA A 1 99 ? -13.207 -8.772 7.083 1.00 85.88 99 ALA A CA 1
ATOM 753 C C . ALA A 1 99 ? -11.721 -9.099 6.847 1.00 85.88 99 ALA A C 1
ATOM 755 O O . ALA A 1 99 ? -11.309 -9.368 5.720 1.00 85.88 99 ALA A O 1
ATOM 756 N N . ALA A 1 100 ? -10.896 -9.075 7.896 1.00 79.00 100 ALA A N 1
ATOM 757 C CA . ALA A 1 100 ? -9.463 -9.338 7.792 1.00 79.00 100 ALA A CA 1
ATOM 758 C C . ALA A 1 100 ? -9.133 -10.822 7.624 1.00 79.00 100 ALA A C 1
ATOM 760 O O . ALA A 1 100 ? -8.131 -11.163 6.983 1.00 79.00 100 ALA A O 1
ATOM 761 N N . LEU A 1 101 ? -9.956 -11.679 8.229 1.00 77.31 101 LEU A N 1
ATOM 762 C CA . LEU A 1 101 ? -9.917 -13.124 8.051 1.00 77.31 101 LEU A CA 1
ATOM 763 C C . LEU A 1 101 ? -10.547 -13.565 6.733 1.00 77.31 101 LEU A C 1
ATOM 765 O O . LEU A 1 101 ? -10.276 -14.677 6.296 1.00 77.31 101 LEU A O 1
ATOM 769 N N . ASP A 1 102 ? -11.280 -12.666 6.065 1.00 74.69 102 ASP A N 1
ATOM 770 C CA . ASP A 1 102 ? -11.710 -12.857 4.681 1.00 74.69 102 ASP A CA 1
ATOM 771 C C . ASP A 1 102 ? -12.647 -14.079 4.558 1.00 74.69 102 ASP A C 1
ATOM 773 O O . ASP A 1 102 ? -12.508 -14.905 3.658 1.00 74.69 102 ASP A O 1
ATOM 777 N N . LEU A 1 103 ? -13.549 -14.201 5.542 1.00 70.56 103 LEU A N 1
ATOM 778 C CA . LEU A 1 103 ? -14.440 -15.343 5.766 1.00 70.56 103 LEU A CA 1
ATOM 779 C C . LEU A 1 103 ? -15.679 -15.235 4.868 1.00 70.56 103 LEU A C 1
ATOM 781 O O . LEU A 1 103 ? -16.418 -14.259 4.950 1.00 70.56 103 LEU A O 1
ATOM 785 N N . ASP A 1 104 ? -15.938 -16.244 4.036 1.00 64.81 104 ASP A N 1
ATOM 786 C CA . ASP A 1 104 ? -16.973 -16.174 2.990 1.00 64.81 104 ASP A CA 1
ATOM 787 C C . ASP A 1 104 ? -18.416 -16.041 3.538 1.00 64.81 104 ASP A C 1
ATOM 789 O O . ASP A 1 104 ? -19.272 -15.453 2.880 1.00 64.81 104 ASP A O 1
ATOM 793 N N . ALA A 1 105 ? -18.691 -16.519 4.759 1.00 62.12 105 ALA A N 1
ATOM 794 C CA . ALA A 1 105 ? -20.002 -16.404 5.421 1.00 62.12 105 ALA A CA 1
ATOM 795 C C . ALA A 1 105 ? -20.245 -15.041 6.116 1.00 62.12 105 ALA A C 1
ATOM 797 O O . ALA A 1 105 ? -21.359 -14.735 6.540 1.00 62.12 105 ALA A O 1
ATOM 798 N N . ALA A 1 106 ? -19.220 -14.188 6.179 1.00 69.75 106 ALA A N 1
ATOM 799 C CA . ALA A 1 106 ? -19.237 -12.894 6.855 1.00 69.75 106 ALA A CA 1
ATOM 800 C C . ALA A 1 106 ? -20.301 -11.869 6.410 1.00 69.75 106 ALA A C 1
ATOM 802 O O . ALA A 1 106 ? -20.730 -11.077 7.250 1.00 69.75 106 ALA A O 1
ATOM 803 N N . PRO A 1 107 ? -20.731 -11.784 5.134 1.00 72.75 107 PRO A N 1
ATOM 804 C CA . PRO A 1 107 ? -21.595 -10.681 4.714 1.00 72.75 107 PRO A CA 1
ATOM 805 C C . PRO A 1 107 ? -22.930 -10.609 5.469 1.00 72.75 107 PRO A C 1
ATOM 807 O O . PRO A 1 107 ? -23.390 -9.509 5.760 1.00 72.75 107 PRO A O 1
ATOM 810 N N . VAL A 1 108 ? -23.512 -11.754 5.849 1.00 75.12 108 VAL A N 1
ATOM 811 C CA . VAL A 1 108 ? -24.830 -11.821 6.509 1.00 75.12 108 VAL A CA 1
ATOM 812 C C . VAL A 1 108 ? -24.775 -11.323 7.954 1.00 75.12 108 VAL A C 1
ATOM 814 O O . VAL A 1 108 ? -25.662 -10.596 8.397 1.00 75.12 108 VAL A O 1
ATOM 817 N N . CYS A 1 109 ? -23.734 -11.670 8.717 1.00 79.88 109 CYS A N 1
ATOM 818 C CA . CYS A 1 109 ? -23.620 -11.191 10.095 1.00 79.88 109 CYS A CA 1
ATOM 819 C C . CYS A 1 109 ? -23.322 -9.684 10.147 1.00 79.88 109 CYS A C 1
ATOM 821 O O . CYS A 1 109 ? -23.827 -8.996 11.032 1.00 79.88 109 CYS A O 1
ATOM 823 N N . LEU A 1 110 ? -22.587 -9.158 9.163 1.00 88.62 110 LEU A N 1
ATOM 824 C CA . LEU A 1 110 ? -22.260 -7.736 9.057 1.00 88.62 110 LEU A CA 1
ATOM 825 C C . LEU A 1 110 ? -23.458 -6.860 8.665 1.00 88.62 110 LEU A C 1
ATOM 827 O O . LEU A 1 110 ? -23.472 -5.685 9.022 1.00 88.62 110 LEU A O 1
ATOM 831 N N . GLU A 1 111 ? -24.470 -7.406 7.979 1.00 86.44 111 GLU A N 1
ATOM 832 C CA . GLU A 1 111 ? -25.716 -6.683 7.665 1.00 86.44 111 GLU A CA 1
ATOM 833 C C . GLU A 1 111 ? -26.459 -6.236 8.935 1.00 86.44 111 GLU A C 1
ATOM 835 O O . GLU A 1 111 ? -27.095 -5.185 8.941 1.00 86.44 111 GLU A O 1
ATOM 840 N N . LYS A 1 112 ? -26.290 -6.949 10.059 1.00 85.19 112 LYS A N 1
ATOM 841 C CA . LYS A 1 112 ? -26.859 -6.546 11.359 1.00 85.19 112 LYS A CA 1
ATOM 842 C C . LYS A 1 112 ? -26.360 -5.177 11.828 1.00 85.19 112 LYS A C 1
ATOM 844 O O . LYS A 1 112 ? -27.081 -4.477 12.532 1.00 85.19 112 LYS A O 1
ATOM 849 N N . LEU A 1 113 ? -25.149 -4.783 11.429 1.00 89.31 113 LEU A N 1
ATOM 850 C CA . LEU A 1 113 ? -24.576 -3.492 11.802 1.00 89.31 113 LEU A CA 1
ATOM 851 C C . LEU A 1 113 ? -25.163 -2.326 11.002 1.00 89.31 113 LEU A C 1
ATOM 853 O O . LEU A 1 113 ? -25.009 -1.184 11.411 1.00 89.31 113 LEU A O 1
ATOM 857 N N . GLU A 1 114 ? -25.882 -2.562 9.902 1.00 84.81 114 GLU A N 1
ATOM 858 C CA . GLU A 1 114 ? -26.532 -1.474 9.154 1.00 84.81 114 GLU A CA 1
ATOM 859 C C . GLU A 1 114 ? -27.631 -0.766 9.956 1.00 84.81 114 GLU A C 1
ATOM 861 O O . GLU A 1 114 ? -27.980 0.373 9.656 1.00 84.81 114 GLU A O 1
ATOM 866 N N . GLN A 1 115 ? -28.171 -1.437 10.972 1.00 85.81 115 GLN A N 1
ATOM 867 C CA . GLN A 1 115 ? -29.197 -0.905 11.872 1.00 85.81 115 GLN A CA 1
ATOM 868 C C . GLN A 1 115 ? -28.627 -0.549 13.251 1.00 85.81 115 GLN A C 1
ATOM 870 O O . GLN A 1 115 ? -29.382 -0.316 14.195 1.00 85.81 115 GLN A O 1
ATOM 875 N N . ASP A 1 116 ? -27.299 -0.526 13.385 1.00 89.88 116 ASP A N 1
ATOM 876 C CA . ASP A 1 116 ? -26.641 -0.199 14.642 1.00 89.88 116 ASP A CA 1
ATOM 877 C C . ASP A 1 116 ? -26.952 1.242 15.062 1.00 89.88 116 ASP A C 1
ATOM 879 O O . ASP A 1 116 ? -26.866 2.180 14.266 1.00 89.88 116 ASP A O 1
ATOM 883 N N . GLN A 1 117 ? -27.312 1.414 16.333 1.00 88.69 117 GLN A N 1
ATOM 884 C CA . GLN A 1 117 ? -27.625 2.724 16.898 1.00 88.69 117 GLN A CA 1
ATOM 885 C C . GLN A 1 117 ? -26.367 3.566 17.159 1.00 88.69 117 GLN A C 1
ATOM 887 O O . GLN A 1 117 ? -26.451 4.794 17.193 1.00 88.69 117 GLN A O 1
ATOM 892 N N . ASP A 1 118 ? -25.198 2.937 17.332 1.00 91.50 118 ASP A N 1
ATOM 893 C CA . ASP A 1 118 ? -23.914 3.629 17.440 1.00 91.50 118 ASP A CA 1
ATOM 894 C C . ASP A 1 118 ? -23.273 3.765 16.051 1.00 91.50 118 ASP A C 1
ATOM 896 O O . ASP A 1 118 ? -23.061 2.794 15.317 1.00 91.50 118 ASP A O 1
ATOM 900 N N . ALA A 1 119 ? -22.895 4.998 15.709 1.00 86.06 119 ALA A N 1
ATOM 901 C CA . ALA A 1 119 ? -22.294 5.318 14.421 1.00 86.06 119 ALA A CA 1
ATOM 902 C C . ALA A 1 119 ? -21.015 4.506 14.132 1.00 86.06 119 ALA A C 1
ATOM 904 O O . ALA A 1 119 ? -20.724 4.238 12.968 1.00 86.06 119 ALA A O 1
ATOM 905 N N . ARG A 1 120 ? -20.249 4.088 15.150 1.00 84.69 120 ARG A N 1
ATOM 906 C CA . ARG A 1 120 ? -19.044 3.258 14.976 1.00 84.69 120 ARG A CA 1
ATOM 907 C C . ARG A 1 120 ? -19.392 1.872 14.459 1.00 84.69 120 ARG A C 1
ATOM 909 O O . ARG A 1 120 ? -18.735 1.415 13.526 1.00 84.69 120 ARG A O 1
ATOM 916 N N . GLY A 1 121 ? -20.412 1.233 15.031 1.00 85.88 121 GLY A N 1
ATOM 917 C CA . GLY A 1 121 ? -20.891 -0.074 14.581 1.00 85.88 121 GLY A CA 1
ATOM 918 C C . GLY A 1 121 ? -21.450 0.009 13.164 1.00 85.88 121 GLY A C 1
ATOM 919 O O . GLY A 1 121 ? -20.995 -0.721 12.281 1.00 85.88 121 GLY A O 1
ATOM 920 N N . TYR A 1 122 ? -22.301 1.008 12.915 1.00 88.50 122 TYR A N 1
ATOM 921 C CA . TYR A 1 122 ? -22.867 1.300 11.597 1.00 88.50 122 TYR A CA 1
ATOM 922 C C . TYR A 1 122 ? -21.787 1.461 10.519 1.00 88.50 122 TYR A C 1
ATOM 924 O O . TYR A 1 122 ? -21.763 0.738 9.522 1.00 88.50 122 TYR A O 1
ATOM 932 N N . VAL A 1 123 ? -20.821 2.357 10.742 1.00 88.19 123 VAL A N 1
ATOM 933 C CA . VAL A 1 123 ? -19.706 2.616 9.815 1.00 88.19 123 VAL A CA 1
ATOM 934 C C . VAL A 1 123 ? -18.823 1.373 9.634 1.00 88.19 123 VAL A C 1
ATOM 936 O O . VAL A 1 123 ? -18.364 1.103 8.519 1.00 88.19 123 VAL A O 1
ATOM 939 N N . ALA A 1 124 ? -18.589 0.601 10.699 1.00 88.88 124 ALA A N 1
ATOM 940 C CA . ALA A 1 124 ? -17.786 -0.617 10.642 1.00 88.88 124 ALA A CA 1
ATOM 941 C C . ALA A 1 124 ? -18.428 -1.711 9.779 1.00 88.88 124 ALA A C 1
ATOM 943 O O . ALA A 1 124 ? -17.701 -2.388 9.053 1.00 88.88 124 ALA A O 1
ATOM 944 N N . GLY A 1 125 ? -19.758 -1.841 9.798 1.00 90.50 125 GLY A N 1
ATOM 945 C CA . GLY A 1 125 ? -20.499 -2.779 8.950 1.00 90.50 125 GLY A CA 1
ATOM 946 C C . GLY A 1 125 ? -20.259 -2.539 7.458 1.00 90.50 125 GLY A C 1
ATOM 947 O O . GLY A 1 125 ? -19.816 -3.446 6.746 1.00 90.50 125 GLY A O 1
ATOM 948 N N . PHE A 1 126 ? -20.455 -1.300 6.984 1.00 91.06 126 PHE A N 1
ATOM 949 C CA . PHE A 1 126 ? -20.175 -0.946 5.582 1.00 91.06 126 PHE A CA 1
ATOM 950 C C . PHE A 1 126 ? -18.707 -1.146 5.227 1.00 91.06 126 PHE A C 1
ATOM 952 O O . PHE A 1 126 ? -18.392 -1.692 4.171 1.00 91.06 126 PHE A O 1
ATOM 959 N N . LEU A 1 127 ? -17.802 -0.715 6.107 1.00 90.75 127 LEU A N 1
ATOM 960 C CA . LEU A 1 127 ? -16.370 -0.847 5.879 1.00 90.75 127 LEU A CA 1
ATOM 961 C C . LEU A 1 127 ? -15.953 -2.317 5.735 1.00 90.75 127 LEU A C 1
ATOM 963 O O . LEU A 1 127 ? -15.279 -2.667 4.768 1.00 90.75 127 LEU A O 1
ATOM 967 N N . ALA A 1 128 ? -16.380 -3.178 6.657 1.00 90.62 128 ALA A N 1
ATOM 968 C CA . ALA A 1 128 ? -16.078 -4.604 6.640 1.00 90.62 128 ALA A CA 1
ATOM 969 C C . ALA A 1 128 ? -16.625 -5.293 5.380 1.00 90.62 128 ALA A C 1
ATOM 971 O O . ALA A 1 128 ? -15.892 -6.013 4.703 1.00 90.62 128 ALA A O 1
ATOM 972 N N . ARG A 1 129 ? -17.873 -5.002 4.995 1.00 92.19 129 ARG A N 1
ATOM 973 C CA . ARG A 1 129 ? -18.476 -5.523 3.756 1.00 92.19 129 ARG A CA 1
ATOM 974 C C . ARG A 1 129 ? -17.745 -5.041 2.504 1.00 92.19 129 ARG A C 1
ATOM 976 O O . ARG A 1 129 ? -17.468 -5.831 1.605 1.00 92.19 129 ARG A O 1
ATOM 983 N N . GLY A 1 130 ? -17.334 -3.777 2.471 1.00 91.56 130 GLY A N 1
ATOM 984 C CA . GLY A 1 130 ? -16.514 -3.236 1.389 1.00 91.56 130 GLY A CA 1
ATOM 985 C C . GLY A 1 130 ? -15.149 -3.915 1.264 1.00 91.56 130 GLY A C 1
ATOM 986 O O . GLY A 1 130 ? -14.693 -4.198 0.158 1.00 91.56 130 GLY A O 1
ATOM 987 N N . LEU A 1 131 ? -14.506 -4.227 2.394 1.00 88.56 131 LEU A N 1
ATOM 988 C CA . LEU A 1 131 ? -13.243 -4.976 2.433 1.00 88.56 131 LEU A CA 1
ATOM 989 C C . LEU A 1 131 ? -13.401 -6.418 1.919 1.00 88.56 131 LEU A C 1
ATOM 991 O O . LEU A 1 131 ? -12.476 -6.943 1.295 1.00 88.56 131 LEU A O 1
ATOM 995 N N . LEU A 1 132 ? -14.574 -7.021 2.118 1.00 87.81 132 LEU A N 1
ATOM 996 C CA . LEU A 1 132 ? -14.940 -8.327 1.557 1.00 87.81 132 LEU A CA 1
ATOM 997 C C . LEU A 1 132 ? -15.315 -8.254 0.066 1.00 87.81 132 LEU A C 1
ATOM 999 O O . LEU A 1 132 ? -15.224 -9.256 -0.642 1.00 87.81 132 LEU A O 1
ATOM 1003 N N . GLY A 1 133 ? -15.625 -7.062 -0.449 1.00 88.94 133 GLY A N 1
ATOM 1004 C CA . GLY A 1 133 ? -15.939 -6.827 -1.859 1.00 88.94 133 GLY A CA 1
ATOM 1005 C C . GLY A 1 133 ? -17.430 -6.683 -2.166 1.00 88.94 133 GLY A C 1
ATOM 1006 O O . GLY A 1 133 ? -17.825 -6.862 -3.314 1.00 88.94 133 GLY A O 1
ATOM 1007 N N . ASP A 1 134 ? -18.258 -6.366 -1.169 1.00 91.19 134 ASP A N 1
ATOM 1008 C CA . ASP A 1 134 ? -19.677 -6.085 -1.379 1.00 91.19 134 ASP A CA 1
ATOM 1009 C C . ASP A 1 134 ? -19.873 -4.731 -2.082 1.00 91.19 134 ASP A C 1
ATOM 1011 O O . ASP A 1 134 ? -19.731 -3.662 -1.487 1.00 91.19 134 ASP A O 1
ATOM 1015 N N . GLU A 1 135 ? -20.210 -4.764 -3.368 1.00 92.44 135 GLU A N 1
ATOM 1016 C CA . GLU A 1 135 ? -20.428 -3.560 -4.177 1.00 92.44 135 GLU A CA 1
ATOM 1017 C C . GLU A 1 135 ? -21.582 -2.680 -3.680 1.00 92.44 135 GLU A C 1
ATOM 1019 O O . GLU A 1 135 ? -21.564 -1.463 -3.891 1.00 92.44 135 GLU A O 1
ATOM 1024 N N . ARG A 1 136 ? -22.558 -3.254 -2.962 1.00 91.25 136 ARG A N 1
ATOM 1025 C CA . ARG A 1 136 ? -23.736 -2.524 -2.463 1.00 91.25 136 ARG A CA 1
ATOM 1026 C C . ARG A 1 136 ? -23.348 -1.396 -1.507 1.00 91.25 136 ARG A C 1
ATOM 1028 O O . ARG A 1 136 ? -24.044 -0.387 -1.429 1.00 91.25 136 ARG A O 1
ATOM 1035 N N . VAL A 1 137 ? -22.213 -1.523 -0.815 1.00 92.44 137 VAL A N 1
ATOM 1036 C CA . VAL A 1 137 ? -21.758 -0.521 0.159 1.00 92.44 137 VAL A CA 1
ATOM 1037 C C . VAL A 1 137 ? -20.979 0.639 -0.461 1.00 92.44 137 VAL A C 1
ATOM 1039 O O . VAL A 1 137 ? -20.680 1.608 0.240 1.00 92.44 137 VAL A O 1
ATOM 1042 N N . ARG A 1 138 ? -20.650 0.590 -1.761 1.00 94.38 138 ARG A N 1
ATOM 1043 C CA . ARG A 1 138 ? -19.826 1.613 -2.425 1.00 94.38 138 ARG A CA 1
ATOM 1044 C C . ARG A 1 138 ? -20.315 3.049 -2.186 1.00 94.38 138 ARG A C 1
ATOM 1046 O O . ARG A 1 138 ? -19.468 3.868 -1.819 1.00 94.38 138 ARG A O 1
ATOM 1053 N N . PRO A 1 139 ? -21.613 3.389 -2.338 1.00 91.62 139 PRO A N 1
ATOM 1054 C CA . PRO A 1 139 ? -22.071 4.765 -2.139 1.00 91.62 139 PRO A CA 1
ATOM 1055 C C . PRO A 1 139 ? -21.837 5.252 -0.704 1.00 91.62 139 PRO A C 1
ATOM 1057 O O . PRO A 1 139 ? -21.437 6.395 -0.488 1.00 91.62 139 PRO A O 1
ATOM 1060 N N . HIS A 1 140 ? -22.007 4.364 0.280 1.00 90.81 140 HIS A N 1
ATOM 1061 C CA . HIS A 1 140 ? -21.736 4.664 1.685 1.00 90.81 140 HIS A CA 1
ATOM 1062 C C . HIS A 1 140 ? -20.242 4.901 1.913 1.00 90.81 140 HIS A C 1
ATOM 1064 O O . HIS A 1 140 ? -19.863 5.908 2.508 1.00 90.81 140 HIS A O 1
ATOM 1070 N N . LEU A 1 141 ? -19.379 4.033 1.377 1.00 92.12 141 LEU A N 1
ATOM 1071 C CA . LEU A 1 141 ? -17.930 4.211 1.475 1.00 92.12 141 LEU A CA 1
ATOM 1072 C C . LEU A 1 141 ? -17.479 5.541 0.864 1.00 92.12 141 LEU A C 1
ATOM 1074 O O . LEU A 1 141 ? -16.729 6.274 1.501 1.00 92.12 141 LEU A O 1
ATOM 1078 N N . GLN A 1 142 ? -17.959 5.880 -0.335 1.00 90.50 142 GLN A N 1
ATOM 1079 C CA . GLN A 1 142 ? -17.624 7.136 -1.018 1.00 90.50 142 GLN A CA 1
ATOM 1080 C C . GLN A 1 142 ? -18.123 8.370 -0.263 1.00 90.50 142 GLN A C 1
ATOM 1082 O O . GLN A 1 142 ? -17.444 9.396 -0.257 1.00 90.50 142 GLN A O 1
ATOM 1087 N N . ARG A 1 143 ? -19.277 8.272 0.402 1.00 87.75 143 ARG A N 1
ATOM 1088 C CA . ARG A 1 143 ? -19.800 9.349 1.244 1.00 87.75 143 ARG A CA 1
ATOM 1089 C C . ARG A 1 143 ? -18.905 9.595 2.457 1.00 87.75 143 ARG A C 1
ATOM 1091 O O . ARG A 1 143 ? -18.521 10.732 2.695 1.00 87.75 143 ARG A O 1
ATOM 1098 N N . TYR A 1 144 ? -18.556 8.545 3.200 1.00 85.56 144 TYR A N 1
ATOM 1099 C CA . TYR A 1 144 ? -17.837 8.700 4.469 1.00 85.56 144 TYR A CA 1
ATOM 1100 C C . TYR A 1 144 ? -16.345 8.942 4.300 1.00 85.56 144 TYR A C 1
ATOM 1102 O O . TYR A 1 144 ? -15.756 9.648 5.110 1.00 85.56 144 TYR A O 1
ATOM 1110 N N . VAL A 1 145 ? -15.716 8.384 3.260 1.00 84.69 145 VAL A N 1
ATOM 1111 C CA . VAL A 1 145 ? -14.255 8.429 3.105 1.00 84.69 145 VAL A CA 1
ATOM 1112 C C . VAL A 1 145 ? -13.726 9.864 3.197 1.00 84.69 145 VAL A C 1
ATOM 1114 O O . VAL A 1 145 ? -12.694 10.077 3.830 1.00 84.69 145 VAL A O 1
ATOM 1117 N N . THR A 1 146 ? -14.440 10.845 2.637 1.00 78.19 146 THR A N 1
ATOM 1118 C CA . THR A 1 146 ? -14.073 12.274 2.603 1.00 78.19 146 THR A CA 1
ATOM 1119 C C . THR A 1 146 ? -13.945 12.907 3.988 1.00 78.19 146 THR A C 1
ATOM 1121 O O . THR A 1 146 ? -13.047 13.721 4.186 1.00 78.19 146 THR A O 1
ATOM 1124 N N . ASP A 1 147 ? -14.766 12.482 4.947 1.00 79.50 147 ASP A N 1
ATOM 1125 C CA . ASP A 1 147 ? -14.787 13.041 6.304 1.00 79.50 147 ASP A CA 1
ATOM 1126 C C . ASP A 1 147 ? -13.842 12.294 7.263 1.00 79.50 147 ASP A C 1
ATOM 1128 O O . ASP A 1 147 ? -13.544 12.764 8.364 1.00 79.50 147 ASP A O 1
ATOM 1132 N N . MET A 1 148 ? -13.335 11.123 6.859 1.00 80.44 148 MET A N 1
ATOM 1133 C CA . MET A 1 148 ? -12.459 10.308 7.700 1.00 80.44 148 MET A CA 1
ATOM 1134 C C . MET A 1 148 ? -11.008 10.799 7.681 1.00 80.44 148 MET A C 1
ATOM 1136 O O . MET A 1 148 ? -10.453 11.188 6.654 1.00 80.44 148 MET A O 1
ATOM 1140 N N . THR A 1 149 ? -10.346 10.656 8.827 1.00 74.31 149 THR A N 1
ATOM 1141 C CA . THR A 1 149 ? -8.924 10.967 9.039 1.00 74.31 149 THR A CA 1
ATOM 1142 C C . THR A 1 149 ? -8.157 9.724 9.509 1.00 74.31 149 THR A C 1
ATOM 1144 O O . THR A 1 149 ? -8.758 8.712 9.886 1.00 74.31 149 THR A O 1
ATOM 1147 N N . GLY A 1 150 ? -6.821 9.755 9.471 1.00 75.06 150 GLY A N 1
ATOM 1148 C CA . GLY A 1 150 ? -5.979 8.713 10.078 1.00 75.06 150 GLY A CA 1
ATOM 1149 C C . GLY A 1 150 ? -6.185 7.271 9.558 1.00 75.06 150 GLY A C 1
ATOM 1150 O O . GLY A 1 150 ? -6.383 7.029 8.368 1.00 75.06 150 GLY A O 1
ATOM 1151 N N . LYS A 1 151 ? -6.098 6.278 10.465 1.00 76.62 151 LYS A N 1
ATOM 1152 C CA . LYS A 1 151 ? -6.222 4.826 10.164 1.00 76.62 151 LYS A CA 1
ATOM 1153 C C . LYS A 1 151 ? -7.566 4.464 9.497 1.00 76.62 151 LYS A C 1
ATOM 1155 O O . LYS A 1 151 ? -7.515 3.739 8.503 1.00 76.62 151 LYS A O 1
ATOM 1160 N N . PRO A 1 152 ? -8.735 4.945 9.973 1.00 80.69 152 PRO A N 1
ATOM 1161 C CA . PRO A 1 152 ? -10.018 4.659 9.331 1.00 80.69 152 PRO A CA 1
ATOM 1162 C C . PRO A 1 152 ? -10.070 5.045 7.851 1.00 80.69 152 PRO A C 1
ATOM 1164 O O . PRO A 1 152 ? -10.428 4.203 7.035 1.00 80.69 152 PRO A O 1
ATOM 1167 N N . ARG A 1 153 ? -9.627 6.257 7.478 1.00 84.94 153 ARG A N 1
ATOM 1168 C CA . ARG A 1 153 ? -9.581 6.711 6.073 1.00 84.94 153 ARG A CA 1
ATOM 1169 C C . ARG A 1 153 ? -8.873 5.706 5.169 1.00 84.94 153 ARG A C 1
ATOM 1171 O O . ARG A 1 153 ? -9.346 5.408 4.076 1.00 84.94 153 ARG A O 1
ATOM 1178 N N . VAL A 1 154 ? -7.750 5.162 5.634 1.00 83.75 154 VAL A N 1
ATOM 1179 C CA . VAL A 1 154 ? -6.995 4.192 4.842 1.00 83.75 154 VAL A CA 1
ATOM 1180 C C . VAL A 1 154 ? -7.768 2.894 4.648 1.00 83.75 154 VAL A C 1
ATOM 1182 O O . VAL A 1 154 ? -7.751 2.352 3.550 1.00 83.75 154 VAL A O 1
ATOM 1185 N N . LEU A 1 155 ? -8.464 2.397 5.672 1.00 86.12 155 LEU A N 1
ATOM 1186 C CA . LEU A 1 155 ? -9.293 1.199 5.521 1.00 86.12 155 LEU A CA 1
ATOM 1187 C C . LEU A 1 155 ? -10.423 1.429 4.510 1.00 86.12 155 LEU A C 1
ATOM 1189 O O . LEU A 1 155 ? -10.683 0.548 3.695 1.00 86.12 155 LEU A O 1
ATOM 1193 N N . PHE A 1 156 ? -11.031 2.618 4.502 1.00 90.62 156 PHE A N 1
ATOM 1194 C CA . PHE A 1 156 ? -11.998 2.999 3.469 1.00 90.62 156 PHE A CA 1
ATOM 1195 C C . PHE A 1 156 ? -11.372 2.998 2.071 1.00 90.62 156 PHE A C 1
ATOM 1197 O O . PHE A 1 156 ? -11.967 2.465 1.140 1.00 90.62 156 PHE A O 1
ATOM 1204 N N . ASP A 1 157 ? -10.156 3.525 1.916 1.00 90.19 157 ASP A N 1
ATOM 1205 C CA . ASP A 1 157 ? -9.432 3.453 0.643 1.00 90.19 157 ASP A CA 1
ATOM 1206 C C . ASP A 1 157 ? -9.095 1.998 0.254 1.00 90.19 157 ASP A C 1
ATOM 1208 O O . ASP A 1 157 ? -9.180 1.649 -0.920 1.00 90.19 157 ASP A O 1
ATOM 1212 N N . VAL A 1 158 ? -8.780 1.108 1.203 1.00 89.25 158 VAL A N 1
ATOM 1213 C CA . VAL A 1 158 ? -8.599 -0.328 0.911 1.00 89.25 158 VAL A CA 1
ATOM 1214 C C . VAL A 1 158 ? -9.908 -0.952 0.429 1.00 89.25 158 VAL A C 1
ATOM 1216 O O . VAL A 1 158 ? -9.892 -1.680 -0.563 1.00 89.25 158 VAL A O 1
ATOM 1219 N N . ALA A 1 159 ? -11.031 -0.651 1.083 1.00 91.62 159 ALA A N 1
ATOM 1220 C CA . ALA A 1 159 ? -12.350 -1.130 0.681 1.00 91.62 159 ALA A CA 1
ATOM 1221 C C . ALA A 1 159 ? -12.728 -0.620 -0.718 1.00 91.62 159 ALA A C 1
ATOM 1223 O O . ALA A 1 159 ? -13.038 -1.408 -1.603 1.00 91.62 159 ALA A O 1
ATOM 1224 N N . LEU A 1 160 ? -12.595 0.680 -0.987 1.00 93.62 160 LEU A N 1
ATOM 1225 C CA . LEU A 1 160 ? -12.848 1.241 -2.318 1.00 93.62 160 LEU A CA 1
ATOM 1226 C C . LEU A 1 160 ? -11.927 0.631 -3.383 1.00 93.62 160 LEU A C 1
ATOM 1228 O O . LEU A 1 160 ? -12.376 0.307 -4.481 1.00 93.62 160 LEU A O 1
ATOM 1232 N N . ALA A 1 161 ? -10.653 0.408 -3.061 1.00 92.00 161 ALA A N 1
ATOM 1233 C CA . ALA A 1 161 ? -9.710 -0.239 -3.967 1.00 92.00 161 ALA A CA 1
ATOM 1234 C C . ALA A 1 161 ? -10.063 -1.716 -4.233 1.00 92.00 161 ALA A C 1
ATOM 1236 O O . ALA A 1 161 ? -9.863 -2.201 -5.357 1.00 92.00 161 ALA A O 1
ATOM 1237 N N . ARG A 1 162 ? -10.619 -2.418 -3.230 1.00 90.31 162 ARG A N 1
ATOM 1238 C CA . ARG A 1 162 ? -11.181 -3.774 -3.357 1.00 90.31 162 ARG A CA 1
ATOM 1239 C C . ARG A 1 162 ? -12.343 -3.793 -4.337 1.00 90.31 162 ARG A C 1
ATOM 1241 O O . ARG A 1 162 ? -12.345 -4.644 -5.222 1.00 90.31 162 ARG A O 1
ATOM 1248 N N . LEU A 1 163 ? -13.221 -2.801 -4.238 1.00 91.75 163 LEU A N 1
ATOM 1249 C CA . LEU A 1 163 ? -14.308 -2.529 -5.179 1.00 91.75 163 LEU A CA 1
ATOM 1250 C C . LEU A 1 163 ? -13.801 -1.932 -6.509 1.00 91.75 163 LEU A C 1
ATOM 1252 O O . LEU A 1 163 ? -14.561 -1.519 -7.368 1.00 91.75 163 LEU A O 1
ATOM 1256 N N . GLY A 1 164 ? -12.494 -1.834 -6.741 1.00 90.50 164 GLY A N 1
ATOM 1257 C CA . GLY A 1 164 ? -11.973 -1.410 -8.041 1.00 90.50 164 GLY A CA 1
ATOM 1258 C C . GLY A 1 164 ? -11.942 0.091 -8.304 1.00 90.50 164 GLY A C 1
ATOM 1259 O O . GLY A 1 164 ? -11.743 0.477 -9.450 1.00 90.50 164 GLY A O 1
ATOM 1260 N N . ASP A 1 165 ? -12.051 0.937 -7.276 1.00 91.44 165 ASP A N 1
ATOM 1261 C CA . ASP A 1 165 ? -11.767 2.369 -7.402 1.00 91.44 165 ASP A CA 1
ATOM 1262 C C . ASP A 1 165 ? -10.285 2.600 -7.796 1.00 91.44 165 ASP A C 1
ATOM 1264 O O . ASP A 1 165 ? -9.374 2.252 -7.027 1.00 91.44 165 ASP A O 1
ATOM 1268 N N . PRO A 1 166 ? -9.999 3.176 -8.983 1.00 87.38 166 PRO A N 1
ATOM 1269 C CA . PRO A 1 166 ? -8.625 3.337 -9.462 1.00 87.38 166 PRO A CA 1
ATOM 1270 C C . PRO A 1 166 ? -7.798 4.324 -8.631 1.00 87.38 166 PRO A C 1
ATOM 1272 O O . PRO A 1 166 ? -6.592 4.127 -8.453 1.00 87.38 166 PRO A O 1
ATOM 1275 N N . ALA A 1 167 ? -8.427 5.380 -8.105 1.00 85.12 167 ALA A N 1
ATOM 1276 C CA . ALA A 1 167 ? -7.743 6.386 -7.301 1.00 85.12 167 ALA A CA 1
ATOM 1277 C C . ALA A 1 167 ? -7.338 5.797 -5.944 1.00 85.12 167 ALA A C 1
ATOM 1279 O O . ALA A 1 167 ? -6.202 5.969 -5.499 1.00 85.12 167 ALA A O 1
ATOM 1280 N N . ALA A 1 168 ? -8.227 5.020 -5.326 1.00 89.81 168 ALA A N 1
ATOM 1281 C CA . ALA A 1 168 ? -7.948 4.302 -4.096 1.00 89.81 168 ALA A CA 1
ATOM 1282 C C . ALA A 1 168 ? -6.828 3.267 -4.294 1.00 89.81 168 ALA A C 1
ATOM 1284 O O . ALA A 1 168 ? -5.888 3.235 -3.502 1.00 89.81 168 ALA A O 1
ATOM 1285 N N . ARG A 1 169 ? -6.832 2.497 -5.393 1.00 88.25 169 ARG A N 1
ATOM 1286 C CA . ARG A 1 169 ? -5.724 1.576 -5.731 1.00 88.25 169 ARG A CA 1
ATOM 1287 C C . ARG A 1 169 ? -4.380 2.298 -5.845 1.00 88.25 169 ARG A C 1
ATOM 1289 O O . ARG A 1 169 ? -3.383 1.829 -5.292 1.00 88.25 169 ARG A O 1
ATOM 1296 N N . ALA A 1 170 ? -4.348 3.459 -6.503 1.00 84.12 170 ALA A N 1
ATOM 1297 C CA . ALA A 1 170 ? -3.140 4.276 -6.602 1.00 84.12 170 ALA A CA 1
ATOM 1298 C C . ALA A 1 170 ? -2.649 4.754 -5.222 1.00 84.12 170 ALA A C 1
ATOM 1300 O O . ALA A 1 170 ? -1.455 4.626 -4.922 1.00 84.12 170 ALA A O 1
ATOM 1301 N N . ARG A 1 171 ? -3.566 5.222 -4.360 1.00 87.06 171 ARG A N 1
ATOM 1302 C CA . ARG A 1 171 ? -3.266 5.620 -2.974 1.00 87.06 171 ARG A CA 1
ATOM 1303 C C . ARG A 1 171 ? -2.732 4.449 -2.145 1.00 87.06 171 ARG A C 1
ATOM 1305 O O . ARG A 1 171 ? -1.687 4.583 -1.518 1.00 87.06 171 ARG A O 1
ATOM 1312 N N . ILE A 1 172 ? -3.367 3.276 -2.182 1.00 87.31 172 ILE A N 1
ATOM 1313 C CA . ILE A 1 172 ? -2.898 2.094 -1.436 1.00 87.31 172 ILE A CA 1
ATOM 1314 C C . ILE A 1 172 ? -1.539 1.595 -1.951 1.00 87.31 172 ILE A C 1
ATOM 1316 O O . ILE A 1 172 ? -0.702 1.135 -1.170 1.00 87.31 172 ILE A O 1
ATOM 1320 N N . GLY A 1 173 ? -1.251 1.771 -3.243 1.00 84.44 173 GLY A N 1
ATOM 1321 C CA . GLY A 1 173 ? 0.076 1.519 -3.800 1.00 84.44 173 GLY A CA 1
ATOM 1322 C C . GLY A 1 173 ? 1.196 2.296 -3.091 1.00 84.44 173 GLY A C 1
ATOM 1323 O O . GLY A 1 173 ? 2.314 1.791 -2.995 1.00 84.44 173 GLY A O 1
ATOM 1324 N N . SER A 1 174 ? 0.946 3.494 -2.541 1.00 81.31 174 SER A N 1
ATOM 1325 C CA . SER A 1 174 ? 1.978 4.205 -1.768 1.00 81.31 174 SER A CA 1
ATOM 1326 C C . SER A 1 174 ? 2.254 3.585 -0.402 1.00 81.31 174 SER A C 1
ATOM 1328 O O . SER A 1 174 ? 3.403 3.613 0.034 1.00 81.31 174 SER A O 1
ATOM 1330 N N . ILE A 1 175 ? 1.273 2.933 0.224 1.00 79.81 175 ILE A N 1
ATOM 1331 C CA . ILE A 1 175 ? 1.460 2.209 1.492 1.00 79.81 175 ILE A CA 1
ATOM 1332 C C . ILE A 1 175 ? 2.380 1.003 1.299 1.00 79.81 175 ILE A C 1
ATOM 1334 O O . ILE A 1 175 ? 3.260 0.762 2.125 1.00 79.81 175 ILE A O 1
ATOM 1338 N N . LEU A 1 176 ? 2.241 0.280 0.180 1.00 78.25 176 LEU A N 1
ATOM 1339 C CA . LEU A 1 176 ? 3.112 -0.859 -0.144 1.00 78.25 176 LEU A CA 1
ATOM 1340 C C . LEU A 1 176 ? 4.594 -0.474 -0.272 1.00 78.25 176 LEU A C 1
ATOM 1342 O O . LEU A 1 176 ? 5.459 -1.338 -0.128 1.00 78.25 176 LEU A O 1
ATOM 1346 N N . ARG A 1 177 ? 4.901 0.811 -0.504 1.00 76.56 177 ARG A N 1
ATOM 1347 C CA . ARG A 1 177 ? 6.281 1.315 -0.565 1.00 76.56 177 ARG A CA 1
ATOM 1348 C C . ARG A 1 177 ? 6.903 1.577 0.813 1.00 76.56 177 ARG A C 1
ATOM 1350 O O . ARG A 1 177 ? 8.125 1.649 0.896 1.00 76.56 177 ARG A O 1
ATOM 1357 N N . TYR A 1 178 ? 6.091 1.671 1.874 1.00 70.56 178 TYR A N 1
ATOM 1358 C CA . TYR A 1 178 ? 6.524 2.005 3.244 1.00 70.56 178 TYR A CA 1
ATOM 1359 C C . TYR A 1 178 ? 5.937 1.081 4.329 1.00 70.56 178 TYR A C 1
ATOM 1361 O O . TYR A 1 178 ? 5.259 1.545 5.254 1.00 70.56 178 TYR A O 1
ATOM 1369 N N . PRO A 1 179 ? 6.203 -0.236 4.252 1.00 62.84 179 PRO A N 1
ATOM 1370 C CA . PRO A 1 179 ? 5.677 -1.219 5.202 1.00 62.84 179 PRO A CA 1
ATOM 1371 C C . PRO A 1 179 ? 6.046 -0.951 6.668 1.00 62.84 179 PRO A C 1
ATOM 1373 O O . PRO A 1 179 ? 5.317 -1.349 7.575 1.00 62.84 179 PRO A O 1
ATOM 1376 N N . ASP A 1 180 ? 7.185 -0.299 6.912 1.00 60.16 180 ASP A N 1
ATOM 1377 C CA . ASP A 1 180 ? 7.721 -0.007 8.244 1.00 60.16 180 ASP A CA 1
ATOM 1378 C C . ASP A 1 180 ? 6.910 1.057 8.988 1.00 60.16 180 ASP A C 1
ATOM 1380 O O . ASP A 1 180 ? 6.852 1.048 10.218 1.00 60.16 180 ASP A O 1
ATOM 1384 N N . LYS A 1 181 ? 6.263 1.969 8.254 1.00 62.28 181 LYS A N 1
ATOM 1385 C CA . LYS A 1 181 ? 5.495 3.057 8.861 1.00 62.28 181 LYS A CA 1
ATOM 1386 C C . LYS A 1 181 ? 4.174 2.561 9.424 1.00 62.28 181 LYS A C 1
ATOM 1388 O O . LYS A 1 181 ? 3.766 3.023 10.493 1.00 62.28 181 LYS A O 1
ATOM 1393 N N . VAL A 1 182 ? 3.525 1.602 8.750 1.00 66.25 182 VAL A N 1
ATOM 1394 C CA . VAL A 1 182 ? 2.228 1.071 9.187 1.00 66.25 182 VAL A CA 1
ATOM 1395 C C . VAL A 1 182 ? 2.027 -0.418 8.841 1.00 66.25 182 VAL A C 1
ATOM 1397 O O . VAL A 1 182 ? 1.376 -0.738 7.845 1.00 66.25 182 VAL A O 1
ATOM 1400 N N . PRO A 1 183 ? 2.505 -1.351 9.690 1.00 67.25 183 PRO A N 1
ATOM 1401 C CA . PRO A 1 183 ? 2.425 -2.791 9.419 1.00 67.25 183 PRO A CA 1
ATOM 1402 C C . PRO A 1 183 ? 1.006 -3.326 9.191 1.00 67.25 183 PRO A C 1
ATOM 1404 O O . PRO A 1 183 ? 0.789 -4.156 8.313 1.00 67.25 183 PRO A O 1
ATOM 1407 N N . THR A 1 184 ? 0.020 -2.824 9.940 1.00 68.81 184 THR A N 1
ATOM 1408 C CA . THR A 1 184 ? -1.384 -3.236 9.797 1.00 68.81 184 THR A CA 1
ATOM 1409 C C . THR A 1 184 ? -1.972 -2.806 8.455 1.00 68.81 184 THR A C 1
ATOM 1411 O O . THR A 1 184 ? -2.590 -3.616 7.773 1.00 68.81 184 THR A O 1
ATOM 1414 N N . LEU A 1 185 ? -1.739 -1.561 8.025 1.00 73.69 185 LEU A N 1
ATOM 1415 C CA . LEU A 1 185 ? -2.196 -1.072 6.717 1.00 73.69 185 LEU A CA 1
ATOM 1416 C C . LEU A 1 185 ? -1.464 -1.767 5.569 1.00 73.69 185 LEU A C 1
ATOM 1418 O O . LEU A 1 185 ? -2.075 -2.058 4.545 1.00 73.69 185 LEU A O 1
ATOM 1422 N N . PHE A 1 186 ? -0.182 -2.091 5.750 1.00 77.38 186 PHE A N 1
ATOM 1423 C CA . PHE A 1 186 ? 0.538 -2.930 4.802 1.00 77.38 186 PHE A CA 1
ATOM 1424 C C . PHE A 1 186 ? -0.094 -4.321 4.683 1.00 77.38 186 PHE A C 1
ATOM 1426 O O . PHE A 1 186 ? -0.279 -4.790 3.567 1.00 77.38 186 PHE A O 1
ATOM 1433 N N . ALA A 1 187 ? -0.477 -4.964 5.793 1.00 75.31 187 ALA A N 1
ATOM 1434 C CA . ALA A 1 187 ? -1.150 -6.263 5.755 1.00 75.31 187 ALA A CA 1
ATOM 1435 C C . ALA A 1 187 ? -2.468 -6.197 4.963 1.00 75.31 187 ALA A C 1
ATOM 1437 O O . ALA A 1 187 ? -2.733 -7.063 4.131 1.00 75.31 187 ALA A O 1
ATOM 1438 N N . TRP A 1 188 ? -3.257 -5.136 5.148 1.00 79.19 188 TRP A N 1
ATOM 1439 C CA . TRP A 1 188 ? -4.457 -4.883 4.346 1.00 79.19 188 TRP A CA 1
ATOM 1440 C C . TRP A 1 188 ? -4.147 -4.658 2.863 1.00 79.19 188 TRP A C 1
ATOM 1442 O O . TRP A 1 188 ? -4.772 -5.276 2.006 1.00 79.19 188 TRP A O 1
ATOM 1452 N N . ALA A 1 189 ? -3.143 -3.840 2.546 1.00 82.06 189 ALA A N 1
ATOM 1453 C CA . ALA A 1 189 ? -2.709 -3.604 1.172 1.00 82.06 189 ALA A CA 1
ATOM 1454 C C . ALA A 1 189 ? -2.177 -4.883 0.497 1.00 82.06 189 ALA A C 1
ATOM 1456 O O . ALA A 1 189 ? -2.443 -5.125 -0.680 1.00 82.06 189 ALA A O 1
ATOM 1457 N N . ALA A 1 190 ? -1.459 -5.727 1.240 1.00 80.56 190 ALA A N 1
ATOM 1458 C CA . ALA A 1 190 ? -0.962 -7.015 0.778 1.00 80.56 190 ALA A CA 1
ATOM 1459 C C . ALA A 1 190 ? -2.111 -8.006 0.540 1.00 80.56 190 ALA A C 1
ATOM 1461 O O . ALA A 1 190 ? -2.131 -8.671 -0.491 1.00 80.56 190 ALA A O 1
ATOM 1462 N N . ARG A 1 191 ? -3.111 -8.070 1.429 1.00 79.44 191 ARG A N 1
ATOM 1463 C CA . ARG A 1 191 ? -4.330 -8.872 1.215 1.00 79.44 191 ARG A CA 1
ATOM 1464 C C . ARG A 1 191 ? -5.123 -8.410 0.002 1.00 79.44 191 ARG A C 1
ATOM 1466 O O . ARG A 1 191 ? -5.528 -9.238 -0.811 1.00 79.44 191 ARG A O 1
ATOM 1473 N N . LEU A 1 192 ? -5.306 -7.099 -0.139 1.00 84.06 192 LEU A N 1
ATOM 1474 C CA . LEU A 1 192 ? -5.944 -6.518 -1.311 1.00 84.06 192 LEU A CA 1
ATOM 1475 C C . LEU A 1 192 ? -5.201 -6.958 -2.572 1.00 84.06 192 LEU A C 1
ATOM 1477 O O . LEU A 1 192 ? -5.815 -7.519 -3.474 1.00 84.06 192 LEU A O 1
ATOM 1481 N N . LEU A 1 193 ? -3.876 -6.791 -2.593 1.00 86.75 193 LEU A N 1
ATOM 1482 C CA . LEU A 1 193 ? -3.047 -7.235 -3.704 1.00 86.75 193 LEU A CA 1
ATOM 1483 C C . LEU A 1 193 ? -3.181 -8.740 -3.944 1.00 86.75 193 LEU A C 1
ATOM 1485 O O . LEU A 1 193 ? -3.257 -9.144 -5.099 1.00 86.75 193 LEU A O 1
ATOM 1489 N N . ARG A 1 194 ? -3.203 -9.578 -2.896 1.00 83.12 194 ARG A N 1
ATOM 1490 C CA . ARG A 1 194 ? -3.419 -11.035 -2.981 1.00 83.12 194 ARG A CA 1
ATOM 1491 C C . ARG A 1 194 ? -4.678 -11.347 -3.788 1.00 83.12 194 ARG A C 1
ATOM 1493 O O . ARG A 1 194 ? -4.600 -12.133 -4.725 1.00 83.12 194 ARG A O 1
ATOM 1500 N N . ARG A 1 195 ? -5.790 -10.694 -3.441 1.00 81.38 195 ARG A N 1
ATOM 1501 C CA . ARG A 1 195 ? -7.116 -10.908 -4.031 1.00 81.38 195 ARG A CA 1
ATOM 1502 C C . ARG A 1 195 ? -7.266 -10.317 -5.432 1.00 81.38 195 ARG A C 1
ATOM 1504 O O . ARG A 1 195 ? -7.883 -10.949 -6.278 1.00 81.38 195 ARG A O 1
ATOM 1511 N N . THR A 1 196 ? -6.756 -9.112 -5.677 1.00 84.44 196 THR A N 1
ATOM 1512 C CA . THR A 1 196 ? -6.942 -8.431 -6.970 1.00 84.44 196 THR A CA 1
ATOM 1513 C C . THR A 1 196 ? -5.918 -8.853 -8.011 1.00 84.44 196 THR A C 1
ATOM 1515 O O . THR A 1 196 ? -6.184 -8.738 -9.201 1.00 84.44 196 THR A O 1
ATOM 1518 N N . GLY A 1 197 ? -4.730 -9.282 -7.576 1.00 84.38 197 GLY A N 1
ATOM 1519 C CA . GLY A 1 197 ? -3.606 -9.527 -8.475 1.00 84.38 197 GLY A CA 1
ATOM 1520 C C . GLY A 1 197 ? -3.120 -8.271 -9.204 1.00 84.38 197 GLY A C 1
ATOM 1521 O O . GLY A 1 197 ? -2.378 -8.416 -10.170 1.00 84.38 197 GLY A O 1
ATOM 1522 N N . ASP A 1 198 ? -3.517 -7.070 -8.759 1.00 87.50 198 ASP A N 1
ATOM 1523 C CA . ASP A 1 198 ? -3.304 -5.818 -9.492 1.00 87.50 198 ASP A CA 1
ATOM 1524 C C . ASP A 1 198 ? -1.810 -5.602 -9.827 1.00 87.50 198 ASP A C 1
ATOM 1526 O O . ASP A 1 198 ? -0.987 -5.388 -8.922 1.00 87.50 198 ASP A O 1
ATOM 1530 N N . PRO A 1 199 ? -1.436 -5.610 -11.122 1.00 88.44 199 PRO A N 1
ATOM 1531 C CA . PRO A 1 199 ? -0.055 -5.410 -11.549 1.00 88.44 199 PRO A CA 1
ATOM 1532 C C . PRO A 1 199 ? 0.536 -4.065 -11.106 1.00 88.44 199 PRO A C 1
ATOM 1534 O O . PRO A 1 199 ? 1.720 -3.991 -10.780 1.00 88.44 199 PRO A O 1
ATOM 1537 N N . GLN A 1 200 ? -0.270 -3.005 -10.995 1.00 86.62 200 GLN A N 1
ATOM 1538 C CA . GLN A 1 200 ? 0.195 -1.697 -10.515 1.00 86.62 200 GLN A CA 1
ATOM 1539 C C . GLN A 1 200 ? 0.589 -1.739 -9.035 1.00 86.62 200 GLN A C 1
ATOM 1541 O O . GLN A 1 200 ? 1.583 -1.128 -8.617 1.00 86.62 200 GLN A O 1
ATOM 1546 N N . MET A 1 201 ? -0.155 -2.502 -8.236 1.00 87.56 201 MET A N 1
ATOM 1547 C CA . MET A 1 201 ? 0.197 -2.756 -6.843 1.00 87.56 201 MET A CA 1
ATOM 1548 C C . MET A 1 201 ? 1.444 -3.644 -6.740 1.00 87.56 201 MET A C 1
ATOM 1550 O O . MET A 1 201 ? 2.250 -3.419 -5.844 1.00 87.56 201 MET A O 1
ATOM 1554 N N . MET A 1 202 ? 1.682 -4.566 -7.681 1.00 88.44 202 MET A N 1
ATOM 1555 C CA . MET A 1 202 ? 2.935 -5.340 -7.758 1.00 88.44 202 MET A CA 1
ATOM 1556 C C . MET A 1 202 ? 4.152 -4.466 -8.080 1.00 88.44 202 MET A C 1
ATOM 1558 O O . MET A 1 202 ? 5.192 -4.601 -7.433 1.00 88.44 202 MET A O 1
ATOM 1562 N N . PHE A 1 203 ? 4.033 -3.520 -9.015 1.00 89.00 203 PHE A N 1
ATOM 1563 C CA . PHE A 1 203 ? 5.101 -2.546 -9.276 1.00 89.00 203 PHE A CA 1
ATOM 1564 C C . PHE A 1 203 ? 5.368 -1.669 -8.047 1.00 89.00 203 PHE A C 1
ATOM 1566 O O . PHE A 1 203 ? 6.516 -1.368 -7.718 1.00 89.00 203 PHE A O 1
ATOM 1573 N N . SER A 1 204 ? 4.312 -1.298 -7.322 1.00 86.75 204 SER A N 1
ATOM 1574 C CA . SER A 1 204 ? 4.435 -0.559 -6.064 1.00 86.75 204 SER A CA 1
ATOM 1575 C C . SER A 1 204 ? 5.102 -1.390 -4.964 1.00 86.75 204 SER A C 1
ATOM 1577 O O . SER A 1 204 ? 5.984 -0.881 -4.274 1.00 86.75 204 SER A O 1
ATOM 1579 N N . LEU A 1 205 ? 4.745 -2.674 -4.853 1.00 85.94 205 LEU A N 1
ATOM 1580 C CA . LEU A 1 205 ? 5.369 -3.649 -3.959 1.00 85.94 205 LEU A CA 1
ATOM 1581 C C . LEU A 1 205 ? 6.875 -3.734 -4.228 1.00 85.94 205 LEU A C 1
ATOM 1583 O O . LEU A 1 205 ? 7.671 -3.627 -3.299 1.00 85.94 205 LEU A O 1
ATOM 1587 N N . TYR A 1 206 ? 7.265 -3.844 -5.504 1.00 85.50 206 TYR A N 1
ATOM 1588 C CA . TYR A 1 206 ? 8.666 -3.839 -5.929 1.00 85.50 206 TYR A CA 1
ATOM 1589 C C . TYR A 1 206 ? 9.413 -2.581 -5.462 1.00 85.50 206 TYR A C 1
ATOM 1591 O O . TYR A 1 206 ? 10.506 -2.686 -4.910 1.00 85.50 206 TYR A O 1
ATOM 1599 N N . GLY A 1 207 ? 8.803 -1.399 -5.612 1.00 80.44 207 GLY A N 1
ATOM 1600 C CA . GLY A 1 207 ? 9.372 -0.139 -5.121 1.00 80.44 207 GLY A CA 1
ATOM 1601 C C . GLY A 1 207 ? 9.617 -0.127 -3.609 1.00 80.44 207 GLY A C 1
ATOM 1602 O O . GLY A 1 207 ? 10.600 0.452 -3.151 1.00 80.44 207 GLY A O 1
ATOM 1603 N N . GLY A 1 208 ? 8.782 -0.819 -2.828 1.00 76.38 208 GLY A N 1
ATOM 1604 C CA . GLY A 1 208 ? 8.977 -0.974 -1.383 1.00 76.38 208 GLY A CA 1
ATOM 1605 C C . GLY A 1 208 ? 10.262 -1.715 -1.007 1.00 76.38 208 GLY A C 1
ATOM 1606 O O . GLY A 1 208 ? 10.925 -1.337 -0.041 1.00 76.38 208 GLY A O 1
ATOM 1607 N N . PHE A 1 209 ? 10.693 -2.695 -1.808 1.00 72.94 209 PHE A N 1
ATOM 1608 C CA . PHE A 1 209 ? 11.970 -3.389 -1.583 1.00 72.94 209 PHE A CA 1
ATOM 1609 C C . PHE A 1 209 ? 13.193 -2.497 -1.781 1.00 72.94 209 PHE A C 1
ATOM 1611 O O . PHE A 1 209 ? 14.302 -2.862 -1.386 1.00 72.94 209 PHE A O 1
ATOM 1618 N N . GLU A 1 210 ? 13.042 -1.354 -2.436 1.00 68.38 210 GLU A N 1
ATOM 1619 C CA . GLU A 1 210 ? 14.144 -0.417 -2.550 1.00 68.38 210 GLU A CA 1
ATOM 1620 C C . GLU A 1 210 ? 14.285 0.444 -1.283 1.00 68.38 210 GLU A C 1
ATOM 1622 O O . GLU A 1 210 ? 15.398 0.850 -0.953 1.00 68.38 210 GLU A O 1
ATOM 1627 N N . HIS A 1 211 ? 13.183 0.720 -0.574 1.00 61.25 211 HIS A N 1
ATOM 1628 C CA . HIS A 1 211 ? 13.162 1.636 0.571 1.00 61.25 211 HIS A CA 1
ATOM 1629 C C . HIS A 1 211 ? 13.620 1.011 1.884 1.00 61.25 211 HIS A C 1
ATOM 1631 O O . HIS A 1 211 ? 14.077 1.734 2.769 1.00 61.25 211 HIS A O 1
ATOM 1637 N N . THR A 1 212 ? 13.475 -0.304 2.050 1.00 55.31 212 THR A N 1
ATOM 1638 C CA . THR A 1 212 ? 13.591 -0.910 3.378 1.00 55.31 212 THR A CA 1
ATOM 1639 C C . THR A 1 212 ? 14.720 -1.930 3.457 1.00 55.31 212 THR A C 1
ATOM 1641 O O . THR A 1 212 ? 14.635 -3.012 2.881 1.00 55.31 212 THR A O 1
ATOM 1644 N N . THR A 1 213 ? 15.739 -1.632 4.262 1.00 49.41 213 THR A N 1
ATOM 1645 C CA . THR A 1 213 ? 16.714 -2.618 4.763 1.00 49.41 213 THR A CA 1
ATOM 1646 C C . THR A 1 213 ? 16.149 -3.457 5.922 1.00 49.41 213 THR A C 1
ATOM 1648 O O . THR A 1 213 ? 16.742 -4.462 6.309 1.00 49.41 213 THR A O 1
ATOM 1651 N N . ILE A 1 214 ? 15.004 -3.062 6.500 1.00 49.00 214 ILE A N 1
ATOM 1652 C CA . ILE A 1 214 ? 14.520 -3.567 7.792 1.00 49.00 214 ILE A CA 1
ATOM 1653 C C . ILE A 1 214 ? 12.986 -3.661 7.793 1.00 49.00 214 ILE A C 1
ATOM 1655 O O . ILE A 1 214 ? 12.311 -2.762 8.279 1.00 49.00 214 ILE A O 1
ATOM 1659 N N . VAL A 1 215 ? 12.397 -4.757 7.308 1.00 53.72 215 VAL A N 1
ATOM 1660 C CA . VAL A 1 215 ? 11.031 -5.113 7.746 1.00 53.72 215 VAL A CA 1
ATOM 1661 C C . VAL A 1 215 ? 10.971 -6.588 8.094 1.00 53.72 215 VAL A C 1
ATOM 1663 O O . VAL A 1 215 ? 11.343 -7.449 7.298 1.00 53.72 215 VAL A O 1
ATOM 1666 N N . ALA A 1 216 ? 10.478 -6.876 9.299 1.00 55.53 216 ALA A N 1
ATOM 1667 C CA . ALA A 1 216 ? 10.237 -8.229 9.788 1.00 55.53 216 ALA A CA 1
ATOM 1668 C C . ALA A 1 216 ? 9.206 -8.987 8.928 1.00 55.53 216 ALA A C 1
ATOM 1670 O O . ALA A 1 216 ? 9.381 -10.175 8.679 1.00 55.53 216 ALA A O 1
ATOM 1671 N N . TRP A 1 217 ? 8.198 -8.289 8.395 1.00 56.19 217 TRP A N 1
ATOM 1672 C CA . TRP A 1 217 ? 7.153 -8.850 7.530 1.00 56.19 217 TRP A CA 1
ATOM 1673 C C . TRP A 1 217 ? 7.680 -9.333 6.179 1.00 56.19 217 TRP A C 1
ATOM 1675 O O . TRP A 1 217 ? 7.328 -10.422 5.742 1.00 56.19 217 TRP A O 1
ATOM 1685 N N . TRP A 1 218 ? 8.622 -8.613 5.557 1.00 63.69 218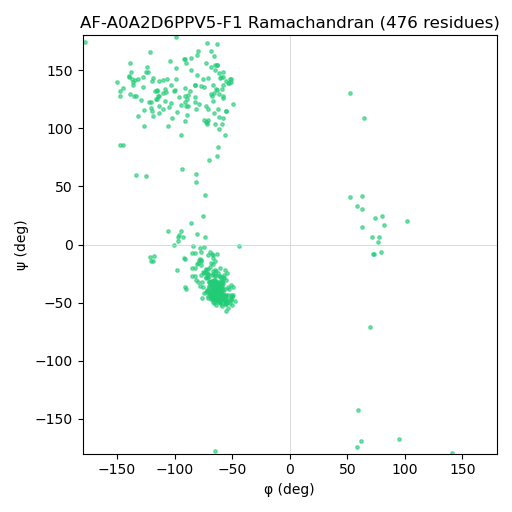 TRP A N 1
ATOM 1686 C CA . TRP A 1 218 ? 9.289 -9.096 4.341 1.00 63.69 218 TRP A CA 1
ATOM 1687 C C . TRP A 1 218 ? 10.166 -10.312 4.572 1.00 63.69 218 TRP A C 1
ATOM 1689 O O . TRP A 1 218 ? 10.611 -10.899 3.592 1.00 63.69 218 TRP A O 1
ATOM 1699 N N . ARG A 1 219 ? 10.456 -10.685 5.826 1.00 62.31 219 ARG A N 1
ATOM 1700 C CA . ARG A 1 219 ? 11.111 -11.959 6.134 1.00 62.31 219 ARG A CA 1
ATOM 1701 C C . ARG A 1 219 ? 10.125 -13.109 6.094 1.00 62.31 219 ARG A C 1
ATOM 1703 O O . ARG A 1 219 ? 10.586 -14.248 6.058 1.00 62.31 219 ARG A O 1
ATOM 1710 N N . ASP A 1 220 ? 8.817 -12.859 6.071 1.00 69.69 220 ASP A N 1
ATOM 1711 C CA . ASP A 1 220 ? 7.822 -13.905 5.910 1.00 69.69 220 ASP A CA 1
ATOM 1712 C C . ASP A 1 220 ? 7.816 -14.447 4.480 1.00 69.69 220 ASP A C 1
ATOM 1714 O O . ASP A 1 220 ? 7.377 -13.764 3.556 1.00 69.69 220 ASP A O 1
ATOM 1718 N N . PRO A 1 221 ? 8.390 -15.641 4.242 1.00 69.88 221 PRO A N 1
ATOM 1719 C CA . PRO A 1 221 ? 8.364 -16.226 2.919 1.00 69.88 221 PRO A CA 1
ATOM 1720 C C . PRO A 1 221 ? 6.955 -16.697 2.545 1.00 69.88 221 PRO A C 1
ATOM 1722 O O . PRO A 1 221 ? 6.667 -16.717 1.356 1.00 69.88 221 PRO A O 1
ATOM 1725 N N . ALA A 1 222 ? 6.085 -17.015 3.515 1.00 70.62 222 ALA A N 1
ATOM 1726 C CA . ALA A 1 222 ? 4.717 -17.458 3.252 1.00 70.62 222 ALA A CA 1
ATOM 1727 C C . ALA A 1 222 ? 3.903 -16.343 2.590 1.00 70.62 222 ALA A C 1
ATOM 1729 O O . ALA A 1 222 ? 3.365 -16.547 1.507 1.00 70.62 222 ALA A O 1
ATOM 1730 N N . LEU A 1 223 ? 3.945 -15.127 3.149 1.00 74.00 223 LEU A N 1
ATOM 1731 C CA . LEU A 1 223 ? 3.306 -13.961 2.540 1.00 74.00 223 LEU A CA 1
ATOM 1732 C C . LEU A 1 223 ? 3.798 -13.701 1.106 1.00 74.00 223 LEU A C 1
ATOM 1734 O O . LEU A 1 223 ? 2.995 -13.430 0.221 1.00 74.00 223 LEU A O 1
ATOM 1738 N N . LEU A 1 224 ? 5.109 -13.783 0.850 1.00 77.44 224 LEU A N 1
ATOM 1739 C CA . LEU A 1 224 ? 5.645 -13.583 -0.505 1.00 77.44 224 LEU A CA 1
ATOM 1740 C C . LEU A 1 224 ? 5.217 -14.684 -1.469 1.00 77.44 224 LEU A C 1
ATOM 1742 O O . LEU A 1 224 ? 4.900 -14.396 -2.619 1.00 77.44 224 LEU A O 1
ATOM 1746 N N . VAL A 1 225 ? 5.191 -15.930 -1.012 1.00 77.12 225 VAL A N 1
ATOM 1747 C CA . VAL A 1 225 ? 4.668 -17.057 -1.780 1.00 77.12 225 VAL A CA 1
ATOM 1748 C C . VAL A 1 225 ? 3.193 -16.844 -2.112 1.00 77.12 225 VAL A C 1
ATOM 1750 O O . VAL A 1 225 ? 2.811 -16.953 -3.272 1.00 77.12 225 VAL A O 1
ATOM 1753 N N . ASP A 1 226 ? 2.378 -16.439 -1.147 1.00 77.31 226 ASP A N 1
ATOM 1754 C CA . ASP A 1 226 ? 0.955 -16.177 -1.360 1.00 77.31 226 ASP A CA 1
ATOM 1755 C C . ASP A 1 226 ? 0.716 -14.985 -2.298 1.00 77.31 226 ASP A C 1
ATOM 1757 O O . ASP A 1 226 ? -0.129 -15.056 -3.188 1.00 77.31 226 ASP A O 1
ATOM 1761 N N . LEU A 1 227 ? 1.506 -13.914 -2.169 1.00 79.31 227 LEU A N 1
ATOM 1762 C CA . LEU A 1 227 ? 1.494 -12.762 -3.081 1.00 79.31 227 LEU A CA 1
ATOM 1763 C C . LEU A 1 227 ? 2.007 -13.092 -4.486 1.00 79.31 227 LEU A C 1
ATOM 1765 O O . LEU A 1 227 ? 1.952 -12.245 -5.372 1.00 79.31 227 LEU A O 1
ATOM 1769 N N . THR A 1 228 ? 2.561 -14.273 -4.719 1.00 78.62 228 THR A N 1
ATOM 1770 C CA . THR A 1 228 ? 3.121 -14.641 -6.025 1.00 78.62 228 THR A CA 1
ATOM 1771 C C . THR A 1 228 ? 2.449 -15.869 -6.631 1.00 78.62 228 THR A C 1
ATOM 1773 O O . THR A 1 228 ? 2.554 -16.092 -7.839 1.00 78.62 228 THR A O 1
ATOM 1776 N N . ARG A 1 229 ? 1.684 -16.619 -5.830 1.00 82.00 229 ARG A N 1
ATOM 1777 C CA . ARG A 1 229 ? 0.921 -17.793 -6.249 1.00 82.00 229 ARG A CA 1
ATOM 1778 C C . ARG A 1 229 ? -0.088 -17.427 -7.341 1.00 82.00 229 ARG A C 1
ATOM 1780 O O . ARG A 1 229 ? -0.802 -16.433 -7.238 1.00 82.00 229 ARG A O 1
ATOM 1787 N N . GLY A 1 230 ? -0.128 -18.243 -8.395 1.00 80.56 230 GLY A N 1
ATOM 1788 C CA . GLY A 1 230 ? -1.070 -18.094 -9.511 1.00 80.56 230 GLY A CA 1
ATOM 1789 C C . GLY A 1 230 ? -0.797 -16.911 -10.446 1.00 80.56 230 GLY A C 1
ATOM 1790 O O . GLY A 1 230 ? -1.609 -16.643 -11.325 1.00 80.56 230 GLY A O 1
ATOM 1791 N N . ARG A 1 231 ? 0.322 -16.189 -10.283 1.00 85.19 231 ARG A N 1
ATOM 1792 C CA . ARG A 1 231 ? 0.620 -14.990 -11.083 1.00 85.19 231 ARG A CA 1
ATOM 1793 C C . ARG A 1 231 ? 1.579 -15.272 -12.234 1.00 85.19 231 ARG A C 1
ATOM 1795 O O . ARG A 1 231 ? 2.444 -16.146 -12.109 1.00 85.19 231 ARG A O 1
ATOM 1802 N N . PRO A 1 232 ? 1.498 -14.494 -13.331 1.00 84.62 232 PRO A N 1
ATOM 1803 C CA . PRO A 1 232 ? 2.434 -14.626 -14.435 1.00 84.62 232 PRO A CA 1
ATOM 1804 C C . PRO A 1 232 ? 3.878 -14.432 -13.978 1.00 84.62 232 PRO A C 1
ATOM 1806 O O . PRO A 1 232 ? 4.192 -13.498 -13.230 1.00 84.62 232 PRO A O 1
ATOM 1809 N N . ARG A 1 233 ? 4.777 -15.287 -14.476 1.00 80.31 233 ARG A N 1
ATOM 1810 C CA . ARG A 1 233 ? 6.185 -15.268 -14.059 1.00 80.31 233 ARG A CA 1
ATOM 1811 C C . ARG A 1 233 ? 6.856 -13.908 -14.244 1.00 80.31 233 ARG A C 1
ATOM 1813 O O . ARG A 1 233 ? 7.524 -13.471 -13.306 1.00 80.31 233 ARG A O 1
ATOM 1820 N N . PRO A 1 234 ? 6.648 -13.195 -15.367 1.00 82.88 234 PRO A N 1
ATOM 1821 C CA . PRO A 1 234 ? 7.276 -11.896 -15.550 1.00 82.88 234 PRO A CA 1
ATOM 1822 C C . PRO A 1 234 ? 6.909 -10.884 -14.466 1.00 82.88 234 PRO A C 1
ATOM 1824 O O . PRO A 1 234 ? 7.753 -10.101 -14.052 1.00 82.88 234 PRO A O 1
ATOM 1827 N N . LEU A 1 235 ? 5.684 -10.927 -13.934 1.00 84.00 235 LEU A N 1
ATOM 1828 C CA . LEU A 1 235 ? 5.236 -9.990 -12.903 1.00 84.00 235 LEU A CA 1
ATOM 1829 C C . LEU A 1 235 ? 5.924 -10.238 -11.549 1.00 84.00 235 LEU A C 1
ATOM 1831 O O . LEU A 1 235 ? 6.226 -9.302 -10.813 1.00 84.00 235 LEU A O 1
ATOM 1835 N N . VAL A 1 236 ? 6.179 -11.507 -11.238 1.00 84.56 236 VAL A N 1
ATOM 1836 C CA . VAL A 1 236 ? 6.666 -11.981 -9.937 1.00 84.56 236 VAL A CA 1
ATOM 1837 C C . VAL A 1 236 ? 8.191 -12.041 -9.852 1.00 84.56 236 VAL A C 1
ATOM 1839 O O . VAL A 1 236 ? 8.758 -11.771 -8.790 1.00 84.56 236 VAL A O 1
ATOM 1842 N N . ALA A 1 237 ? 8.860 -12.409 -10.947 1.00 82.38 237 ALA A N 1
ATOM 1843 C CA . ALA A 1 237 ? 10.296 -12.680 -10.968 1.00 82.38 237 ALA A CA 1
ATOM 1844 C C . ALA A 1 237 ? 11.144 -11.568 -10.319 1.00 82.38 237 ALA A C 1
ATOM 1846 O O . ALA A 1 237 ? 11.981 -11.894 -9.469 1.00 82.38 237 ALA A O 1
ATOM 1847 N N . PRO A 1 238 ? 10.891 -10.269 -10.578 1.00 84.06 238 PRO A N 1
ATOM 1848 C CA . PRO A 1 238 ? 11.724 -9.220 -10.003 1.00 84.06 238 PRO A CA 1
ATOM 1849 C C . PRO A 1 238 ? 11.532 -9.055 -8.495 1.00 84.06 238 PRO A C 1
ATOM 1851 O O . PRO A 1 238 ? 12.483 -8.751 -7.774 1.00 84.06 238 PRO A O 1
ATOM 1854 N N . ILE A 1 239 ? 10.314 -9.298 -8.004 1.00 84.06 239 ILE A N 1
ATOM 1855 C CA . ILE A 1 239 ? 9.974 -9.256 -6.578 1.00 84.06 239 ILE A CA 1
ATOM 1856 C C . ILE A 1 239 ? 10.692 -10.385 -5.838 1.00 84.06 239 ILE A C 1
ATOM 1858 O O . ILE A 1 239 ? 11.325 -10.138 -4.810 1.00 84.06 239 ILE A O 1
ATOM 1862 N N . LEU A 1 240 ? 10.664 -11.608 -6.380 1.00 80.75 240 LEU A N 1
ATOM 1863 C CA . LEU A 1 240 ? 11.374 -12.750 -5.797 1.00 80.75 240 LEU A CA 1
ATOM 1864 C C . LEU A 1 240 ? 12.889 -12.555 -5.835 1.00 80.75 240 LEU A C 1
ATOM 1866 O O . LEU A 1 240 ? 13.549 -12.746 -4.813 1.00 80.75 240 LEU A O 1
ATOM 1870 N N . ARG A 1 241 ? 13.442 -12.111 -6.971 1.00 80.94 241 ARG A N 1
ATOM 1871 C CA . ARG A 1 241 ? 14.872 -11.803 -7.100 1.00 80.94 241 ARG A CA 1
ATOM 1872 C C . ARG A 1 241 ? 15.311 -10.790 -6.052 1.00 80.94 241 ARG A C 1
ATOM 1874 O O . ARG A 1 241 ? 16.283 -11.017 -5.333 1.00 80.94 241 ARG A O 1
ATOM 1881 N N . ARG A 1 242 ? 14.591 -9.672 -5.947 1.00 79.25 242 ARG A N 1
ATOM 1882 C CA . ARG A 1 242 ? 14.927 -8.616 -4.992 1.00 79.25 242 ARG A CA 1
ATOM 1883 C C . ARG A 1 242 ? 14.786 -9.101 -3.550 1.00 79.25 242 ARG A C 1
ATOM 1885 O O . ARG A 1 242 ? 15.651 -8.813 -2.728 1.00 79.25 242 ARG A O 1
ATOM 1892 N N . SER A 1 243 ? 13.756 -9.895 -3.264 1.00 78.31 243 SER A N 1
ATOM 1893 C CA . SER A 1 243 ? 13.566 -10.532 -1.957 1.00 78.31 243 SER A CA 1
ATOM 1894 C C . SER A 1 243 ? 14.734 -11.444 -1.584 1.00 78.31 243 SER A C 1
ATOM 1896 O O . SER A 1 243 ? 15.203 -11.395 -0.451 1.00 78.31 243 SER A O 1
ATOM 1898 N N . LEU A 1 244 ? 15.223 -12.264 -2.519 1.00 77.88 244 LEU A N 1
ATOM 1899 C CA . LEU A 1 244 ? 16.368 -13.151 -2.301 1.00 77.88 244 LEU A CA 1
ATOM 1900 C C . LEU A 1 244 ? 17.654 -12.358 -2.034 1.00 77.88 244 LEU A C 1
ATOM 1902 O O . LEU A 1 244 ? 18.375 -12.682 -1.087 1.00 77.88 244 LEU A O 1
ATOM 1906 N N . ALA A 1 245 ? 17.904 -11.294 -2.803 1.00 74.81 245 ALA A N 1
ATOM 1907 C CA . ALA A 1 245 ? 19.088 -10.446 -2.647 1.00 74.81 245 ALA A CA 1
ATOM 1908 C C . ALA A 1 245 ? 19.173 -9.820 -1.243 1.00 74.81 245 ALA A C 1
ATOM 1910 O O . ALA A 1 245 ? 20.212 -9.887 -0.589 1.00 74.81 245 ALA A O 1
ATOM 1911 N N . LEU A 1 246 ? 18.050 -9.304 -0.730 1.00 71.12 246 LEU A N 1
ATOM 1912 C CA . LEU A 1 246 ? 17.974 -8.601 0.559 1.00 71.12 246 LEU A CA 1
ATOM 1913 C C . LEU A 1 246 ? 17.995 -9.519 1.796 1.00 71.12 246 LEU A C 1
ATOM 1915 O O . LEU A 1 246 ? 18.017 -9.036 2.929 1.00 71.12 246 LEU A O 1
ATOM 1919 N N . ARG A 1 247 ? 17.945 -10.842 1.616 1.00 71.62 247 ARG A N 1
ATOM 1920 C CA . ARG A 1 247 ? 17.824 -11.815 2.712 1.00 71.62 247 ARG A CA 1
ATOM 1921 C C . ARG A 1 247 ? 19.178 -12.413 3.092 1.00 71.62 247 ARG A C 1
ATOM 1923 O O . ARG A 1 247 ? 19.979 -12.746 2.230 1.00 71.62 247 ARG A O 1
ATOM 1930 N N . GLY A 1 248 ? 19.393 -12.638 4.391 1.00 74.38 248 GLY A N 1
ATOM 1931 C CA . GLY A 1 248 ? 20.497 -13.478 4.872 1.00 74.38 248 GLY A CA 1
ATOM 1932 C C . GLY A 1 248 ? 20.293 -14.966 4.522 1.00 74.38 248 GLY A C 1
ATOM 1933 O O . GLY A 1 248 ? 19.168 -15.359 4.188 1.00 74.38 248 GLY A O 1
ATOM 1934 N N . PRO A 1 249 ? 21.329 -15.820 4.651 1.00 74.69 249 PRO A N 1
ATOM 1935 C CA . PRO A 1 249 ? 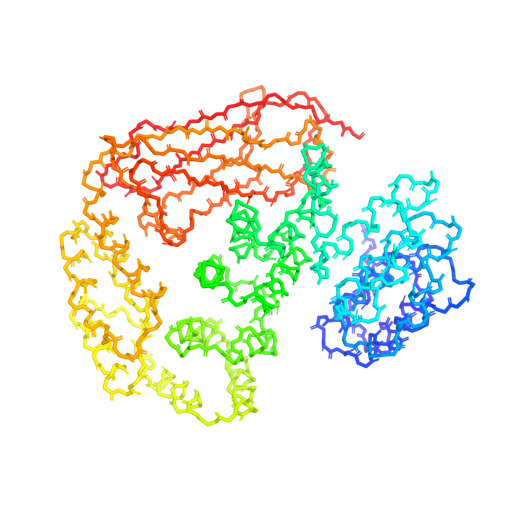21.319 -17.209 4.167 1.00 74.69 249 PRO A CA 1
ATOM 1936 C C . PRO A 1 249 ? 20.099 -18.031 4.614 1.00 74.69 249 PRO A C 1
ATOM 1938 O O . PRO A 1 249 ? 19.409 -18.628 3.790 1.00 74.69 249 PRO A O 1
ATOM 1941 N N . ARG A 1 250 ? 19.749 -17.970 5.906 1.00 72.44 250 ARG A N 1
ATOM 1942 C CA . ARG A 1 250 ? 18.582 -18.673 6.471 1.00 72.44 250 ARG A CA 1
ATOM 1943 C C . ARG A 1 250 ? 17.256 -18.209 5.859 1.00 72.44 250 ARG A C 1
ATOM 1945 O O . ARG A 1 250 ? 16.395 -19.019 5.538 1.00 72.44 250 ARG A O 1
ATOM 1952 N N . SER A 1 251 ? 17.084 -16.899 5.675 1.00 69.69 251 SER A N 1
ATOM 1953 C CA . SER A 1 251 ? 15.860 -16.337 5.086 1.00 69.69 251 SER A CA 1
ATOM 1954 C C . SER A 1 251 ? 15.739 -16.641 3.591 1.00 69.69 251 SER A C 1
ATOM 1956 O O . SER A 1 251 ? 14.613 -16.742 3.103 1.00 69.69 251 SER A O 1
ATOM 1958 N N . ARG A 1 252 ? 16.867 -16.791 2.878 1.00 79.12 252 ARG A N 1
ATOM 1959 C CA . ARG A 1 252 ? 16.901 -17.270 1.487 1.00 79.12 252 ARG A CA 1
ATOM 1960 C C . ARG A 1 252 ? 16.461 -18.728 1.404 1.00 79.12 252 ARG A C 1
ATOM 1962 O O . ARG A 1 252 ? 15.553 -19.023 0.641 1.00 79.12 252 ARG A O 1
ATOM 1969 N N . GLN A 1 253 ? 17.027 -19.610 2.231 1.00 76.94 253 GLN A N 1
ATOM 1970 C CA . GLN A 1 253 ? 16.641 -21.027 2.270 1.00 76.94 253 GLN A CA 1
ATOM 1971 C C . GLN A 1 253 ? 15.153 -21.220 2.574 1.00 76.94 253 GLN A C 1
ATOM 1973 O O . GLN A 1 253 ? 14.495 -22.007 1.905 1.00 76.94 253 GLN A O 1
ATOM 1978 N N . LEU A 1 254 ? 14.603 -20.470 3.534 1.00 72.12 254 LEU A N 1
ATOM 1979 C CA . LEU A 1 254 ? 13.172 -20.530 3.840 1.00 72.12 254 LEU A CA 1
ATOM 1980 C C . LEU A 1 254 ? 12.300 -20.090 2.658 1.00 72.12 254 LEU A C 1
ATOM 1982 O O . LEU A 1 254 ? 11.260 -20.693 2.421 1.00 72.12 254 LEU A O 1
ATOM 1986 N N . LEU A 1 255 ? 12.720 -19.066 1.908 1.00 76.56 255 LEU A N 1
ATOM 1987 C CA . LEU A 1 255 ? 12.008 -18.642 0.702 1.00 76.56 255 LEU A CA 1
ATOM 1988 C C . LEU A 1 255 ? 12.104 -19.688 -0.410 1.00 76.56 255 LEU A C 1
ATOM 1990 O O . LEU A 1 255 ? 11.086 -20.005 -1.007 1.00 76.56 255 LEU A O 1
ATOM 1994 N N . LEU A 1 256 ? 13.280 -20.273 -0.644 1.00 78.00 256 LEU A N 1
ATOM 1995 C CA . LEU A 1 256 ? 13.438 -21.370 -1.605 1.00 78.00 256 LEU A CA 1
ATOM 1996 C C . LEU A 1 256 ? 12.563 -22.575 -1.237 1.00 78.00 256 LEU A C 1
ATOM 1998 O O . LEU A 1 256 ? 11.840 -23.078 -2.087 1.00 78.00 256 LEU A O 1
ATOM 2002 N N . LYS A 1 257 ? 12.554 -22.972 0.041 1.00 76.12 257 LYS A N 1
ATOM 2003 C CA . LYS A 1 257 ? 11.701 -24.057 0.541 1.00 76.12 257 LYS A CA 1
ATOM 2004 C C . LYS A 1 257 ? 10.213 -23.737 0.378 1.00 76.12 257 LYS A C 1
ATOM 2006 O O . LYS A 1 257 ? 9.428 -24.614 0.044 1.00 76.12 257 LYS A O 1
ATOM 2011 N N . ALA A 1 258 ? 9.813 -22.487 0.603 1.00 70.06 258 ALA A N 1
ATOM 2012 C CA . ALA A 1 258 ? 8.432 -22.067 0.390 1.00 70.06 258 ALA A CA 1
ATOM 2013 C C . ALA A 1 258 ? 8.057 -22.082 -1.106 1.00 70.06 258 ALA A C 1
ATOM 2015 O O . ALA A 1 258 ? 6.942 -22.463 -1.451 1.00 70.06 258 ALA A O 1
ATOM 2016 N N . LEU A 1 259 ? 8.993 -21.730 -1.997 1.00 71.81 259 LEU A N 1
ATOM 2017 C CA . LEU A 1 259 ? 8.820 -21.822 -3.451 1.00 71.81 259 LEU A CA 1
ATOM 2018 C C . LEU A 1 259 ? 8.725 -23.275 -3.945 1.00 71.81 259 LEU A C 1
ATOM 2020 O O . LEU A 1 259 ? 8.005 -23.529 -4.910 1.00 71.81 259 LEU A O 1
ATOM 2024 N N . ASP A 1 260 ? 9.388 -24.226 -3.278 1.00 69.88 260 ASP A N 1
ATOM 2025 C CA . ASP A 1 260 ? 9.300 -25.658 -3.604 1.00 69.88 260 ASP A CA 1
ATOM 2026 C C . ASP A 1 260 ? 7.862 -26.190 -3.512 1.00 69.88 260 ASP A C 1
ATOM 2028 O O . ASP A 1 260 ? 7.447 -27.003 -4.338 1.00 69.88 260 ASP A O 1
ATOM 2032 N N . GLY A 1 261 ? 7.078 -25.678 -2.558 1.00 63.94 261 GLY A N 1
ATOM 2033 C CA . GLY A 1 261 ? 5.676 -26.055 -2.360 1.00 63.94 261 GLY A CA 1
ATOM 2034 C C . GLY A 1 261 ? 4.709 -25.552 -3.441 1.00 63.94 261 GLY A C 1
ATOM 2035 O O . GLY A 1 261 ? 3.556 -25.964 -3.449 1.00 63.94 261 GLY A O 1
ATOM 2036 N N . ILE A 1 262 ? 5.147 -24.681 -4.361 1.00 61.16 262 ILE A N 1
ATOM 2037 C CA . ILE A 1 262 ? 4.308 -24.116 -5.444 1.00 61.16 262 ILE A CA 1
ATOM 2038 C C . ILE A 1 262 ? 4.496 -24.893 -6.769 1.00 61.16 262 ILE A C 1
ATOM 2040 O O . ILE A 1 262 ? 3.951 -24.508 -7.796 1.00 61.16 262 ILE A O 1
ATOM 2044 N N . ALA A 1 263 ? 5.241 -26.006 -6.745 1.00 50.38 263 ALA A N 1
ATOM 2045 C CA . ALA A 1 263 ? 5.661 -26.810 -7.894 1.00 50.38 263 ALA A CA 1
ATOM 2046 C C . ALA A 1 263 ? 6.608 -26.084 -8.883 1.00 50.38 263 ALA A C 1
ATOM 2048 O O . ALA A 1 263 ? 6.210 -25.220 -9.652 1.00 50.38 263 ALA A O 1
ATOM 2049 N N . SER A 1 264 ? 7.872 -26.536 -8.847 1.00 54.81 264 SER A N 1
ATOM 2050 C CA . SER A 1 264 ? 8.936 -26.724 -9.864 1.00 54.81 264 SER A CA 1
ATOM 2051 C C . SER A 1 264 ? 9.694 -25.571 -10.584 1.00 54.81 264 SER A C 1
ATOM 2053 O O . SER A 1 264 ? 10.881 -25.405 -10.283 1.00 54.81 264 SER A O 1
ATOM 2055 N N . PRO A 1 265 ? 9.169 -24.743 -11.517 1.00 59.84 265 PRO A N 1
ATOM 2056 C CA . PRO A 1 265 ? 10.037 -23.894 -12.351 1.00 59.84 265 PRO A CA 1
ATOM 2057 C C . PRO A 1 265 ? 10.665 -22.702 -11.606 1.00 59.84 265 PRO A C 1
ATOM 2059 O O . PRO A 1 265 ? 11.703 -22.182 -12.019 1.00 59.84 265 PRO A O 1
ATOM 2062 N N . TRP A 1 266 ? 10.077 -22.277 -10.485 1.00 61.50 266 TRP A N 1
ATOM 2063 C CA . TRP A 1 266 ? 10.602 -21.176 -9.672 1.00 61.50 266 TRP A CA 1
ATOM 2064 C C . TRP A 1 266 ? 11.860 -21.543 -8.890 1.00 61.50 266 TRP A C 1
ATOM 2066 O O . TRP A 1 266 ? 12.684 -20.666 -8.637 1.00 61.50 266 TRP A O 1
ATOM 2076 N N . ARG A 1 267 ? 12.041 -22.822 -8.538 1.00 63.81 267 ARG A N 1
ATOM 2077 C CA . ARG A 1 267 ? 13.247 -23.295 -7.848 1.00 63.81 267 ARG A CA 1
ATOM 2078 C C . ARG A 1 267 ? 14.454 -23.214 -8.775 1.00 63.81 267 ARG A C 1
ATOM 2080 O O . ARG A 1 267 ? 15.475 -22.664 -8.381 1.00 63.81 267 ARG A O 1
ATOM 2087 N N . GLY A 1 268 ? 14.314 -23.699 -10.012 1.00 65.56 268 GLY A N 1
ATOM 2088 C CA . GLY A 1 268 ? 15.357 -23.591 -11.036 1.00 65.56 268 GLY A CA 1
ATOM 2089 C C . GLY A 1 268 ? 15.741 -22.135 -11.293 1.00 65.56 268 GLY A C 1
ATOM 2090 O O . GLY A 1 268 ? 16.918 -21.792 -11.231 1.00 65.56 268 GLY A O 1
ATOM 2091 N N . PHE A 1 269 ? 14.745 -21.259 -11.460 1.00 64.19 269 PHE A N 1
ATOM 2092 C CA . PHE A 1 269 ? 14.967 -19.820 -11.604 1.00 64.19 269 PHE A CA 1
ATOM 2093 C C . PHE A 1 269 ? 15.642 -19.197 -10.370 1.00 64.19 269 PHE A C 1
ATOM 2095 O O . PHE A 1 269 ? 16.632 -18.486 -10.501 1.00 64.19 269 PHE A O 1
ATOM 2102 N N . GLY A 1 270 ? 15.155 -19.486 -9.162 1.00 63.53 270 GLY A N 1
ATOM 2103 C CA . GLY A 1 270 ? 15.708 -18.961 -7.912 1.00 63.53 270 GLY A CA 1
ATOM 2104 C C . GLY A 1 270 ? 17.142 -19.425 -7.651 1.00 63.53 270 GLY A C 1
ATOM 2105 O O . GLY A 1 270 ? 17.979 -18.622 -7.247 1.00 63.53 270 GLY A O 1
ATOM 2106 N N . LEU A 1 271 ? 17.450 -20.694 -7.933 1.00 64.06 271 LEU A N 1
ATOM 2107 C CA . LEU A 1 271 ? 18.802 -21.247 -7.836 1.00 64.06 271 LEU A CA 1
ATOM 2108 C C . LEU A 1 271 ? 19.732 -20.658 -8.900 1.00 64.06 271 LEU A C 1
ATOM 2110 O O . LEU A 1 271 ? 20.841 -20.273 -8.551 1.00 64.06 271 LEU A O 1
ATOM 2114 N N . GLN A 1 272 ? 19.283 -20.502 -10.151 1.00 64.94 272 GLN A N 1
ATOM 2115 C CA . GLN A 1 272 ? 20.051 -19.803 -11.192 1.00 64.94 272 GLN A CA 1
ATOM 2116 C C . GLN A 1 272 ? 20.322 -18.343 -10.810 1.00 64.94 272 GLN A C 1
ATOM 2118 O O . GLN A 1 272 ? 21.438 -17.856 -10.979 1.00 64.94 272 GLN A O 1
ATOM 2123 N N . MET A 1 273 ? 19.328 -17.652 -10.246 1.00 63.16 273 MET A N 1
ATOM 2124 C CA . MET A 1 273 ? 19.470 -16.279 -9.764 1.00 63.16 273 MET A CA 1
ATOM 2125 C C . MET A 1 273 ? 20.499 -16.171 -8.631 1.00 63.16 273 MET A C 1
ATOM 2127 O O . MET A 1 273 ? 21.293 -15.233 -8.628 1.00 63.16 273 MET A O 1
ATOM 2131 N N . LEU A 1 274 ? 20.525 -17.132 -7.704 1.00 59.84 274 LEU A N 1
ATOM 2132 C CA . LEU A 1 274 ? 21.516 -17.196 -6.623 1.00 59.84 274 LEU A CA 1
ATOM 2133 C C . LEU A 1 274 ? 22.909 -17.591 -7.130 1.00 59.84 274 LEU A C 1
ATOM 2135 O O . LEU A 1 274 ? 23.900 -17.020 -6.705 1.00 59.84 274 LEU A O 1
ATOM 2139 N N . GLN A 1 275 ? 23.001 -18.524 -8.076 1.00 61.00 275 GLN A N 1
ATOM 2140 C CA . GLN A 1 275 ? 24.269 -18.904 -8.712 1.00 61.00 275 GLN A CA 1
ATOM 2141 C C . GLN A 1 275 ? 24.844 -17.771 -9.567 1.00 61.00 275 GLN A C 1
ATOM 2143 O O . GLN A 1 275 ? 26.057 -17.660 -9.723 1.00 61.00 275 GLN A O 1
ATOM 2148 N N . SER A 1 276 ? 23.989 -16.875 -10.067 1.00 57.56 276 SER A N 1
ATOM 2149 C CA . SER A 1 276 ? 24.395 -15.637 -10.729 1.00 57.56 276 SER A CA 1
ATOM 2150 C C . SER A 1 276 ? 24.885 -14.549 -9.759 1.00 57.56 276 SER A C 1
ATOM 2152 O O . SER A 1 276 ? 24.858 -13.379 -10.133 1.00 57.56 276 SER A O 1
ATOM 2154 N N . ASP A 1 277 ? 25.368 -14.926 -8.562 1.00 42.81 277 ASP A N 1
ATOM 2155 C CA . ASP A 1 277 ? 25.864 -14.139 -7.403 1.00 42.81 277 ASP A CA 1
ATOM 2156 C C . ASP A 1 277 ? 26.804 -12.944 -7.731 1.00 42.81 277 ASP A C 1
ATOM 2158 O O . ASP A 1 277 ? 27.201 -12.171 -6.862 1.00 42.81 277 ASP A O 1
ATOM 2162 N N . GLY A 1 278 ? 27.134 -12.717 -9.004 1.00 47.38 278 GLY A N 1
ATOM 2163 C CA . GLY A 1 278 ? 27.676 -11.467 -9.535 1.00 47.38 278 GLY A CA 1
ATOM 2164 C C . GLY A 1 278 ? 26.650 -10.377 -9.897 1.00 47.38 278 GLY A C 1
ATOM 2165 O O . GLY A 1 278 ? 27.080 -9.308 -10.318 1.00 47.38 278 GLY A O 1
ATOM 2166 N N . ALA A 1 279 ? 25.334 -10.577 -9.759 1.00 47.50 279 ALA A N 1
ATOM 2167 C CA . ALA A 1 279 ? 24.329 -9.579 -10.169 1.00 47.50 279 ALA A CA 1
ATOM 2168 C C . ALA A 1 279 ? 24.274 -8.319 -9.273 1.00 47.50 279 ALA A C 1
ATOM 2170 O O . ALA A 1 279 ? 23.820 -7.267 -9.732 1.00 47.50 279 ALA A O 1
ATOM 2171 N N . ASP A 1 280 ? 24.771 -8.409 -8.032 1.00 42.94 280 ASP A N 1
ATOM 2172 C CA . ASP A 1 280 ? 24.966 -7.255 -7.139 1.00 42.94 280 ASP A CA 1
ATOM 2173 C C . ASP A 1 280 ? 26.368 -6.634 -7.254 1.00 42.94 280 ASP A C 1
ATOM 2175 O O . ASP A 1 280 ? 26.571 -5.498 -6.815 1.00 42.94 280 ASP A O 1
ATOM 2179 N N . LYS A 1 281 ? 27.331 -7.292 -7.929 1.00 47.12 281 LYS A N 1
ATOM 2180 C CA . LYS A 1 281 ? 28.474 -6.536 -8.456 1.00 47.12 281 LYS A CA 1
ATOM 2181 C C . LYS A 1 281 ? 27.898 -5.580 -9.496 1.00 47.12 281 LYS A C 1
ATOM 2183 O O . LYS A 1 281 ? 27.076 -5.999 -10.314 1.00 47.12 281 LYS A O 1
ATOM 2188 N N . PRO A 1 282 ? 28.276 -4.292 -9.490 1.00 44.03 282 PRO A N 1
ATOM 2189 C CA . PRO A 1 282 ? 27.795 -3.370 -10.498 1.00 44.03 282 PRO A CA 1
ATOM 2190 C C . PRO A 1 282 ? 28.225 -3.931 -11.851 1.00 44.03 282 PRO A C 1
ATOM 2192 O O . PRO A 1 282 ? 29.400 -3.876 -12.198 1.00 44.03 282 PRO A O 1
ATOM 2195 N N . LEU A 1 283 ? 27.287 -4.521 -12.596 1.00 50.28 283 LEU A N 1
ATOM 2196 C CA . LEU A 1 283 ? 27.413 -4.722 -14.032 1.00 50.28 283 LEU A CA 1
ATOM 2197 C C . LEU A 1 283 ? 27.664 -3.319 -14.591 1.00 50.28 283 LEU A C 1
ATOM 2199 O O . LEU A 1 283 ? 26.729 -2.528 -14.723 1.00 50.28 283 LEU A O 1
ATOM 2203 N N . ARG A 1 284 ? 28.949 -2.974 -14.756 1.00 51.94 284 ARG A N 1
ATOM 2204 C CA . ARG A 1 284 ? 29.422 -1.604 -15.008 1.00 51.94 284 ARG A CA 1
ATOM 2205 C C . ARG A 1 284 ? 28.975 -1.079 -16.377 1.00 51.94 284 ARG A C 1
ATOM 2207 O O . ARG A 1 284 ? 29.099 0.110 -16.622 1.00 51.94 284 ARG A O 1
ATOM 2214 N N . ALA A 1 285 ? 28.411 -1.937 -17.229 1.00 59.28 285 ALA A N 1
ATOM 2215 C CA . ALA A 1 285 ? 27.918 -1.594 -18.555 1.00 59.28 285 ALA A CA 1
ATOM 2216 C C . ALA A 1 285 ? 26.462 -2.052 -18.746 1.00 59.28 285 ALA A C 1
ATOM 2218 O O . ALA A 1 285 ? 26.108 -3.192 -18.427 1.00 59.28 285 ALA A O 1
ATOM 2219 N N . ALA A 1 286 ? 25.631 -1.179 -19.324 1.00 57.09 286 ALA A N 1
ATOM 2220 C CA . ALA A 1 286 ? 24.254 -1.478 -19.735 1.00 57.09 286 ALA A CA 1
ATOM 2221 C C . ALA A 1 286 ? 24.152 -2.704 -20.673 1.00 57.09 286 ALA A C 1
ATOM 2223 O O . ALA A 1 286 ? 23.143 -3.402 -20.689 1.00 57.09 286 ALA A O 1
ATOM 2224 N N . GLU A 1 287 ? 25.222 -3.029 -21.397 1.00 65.88 287 GLU A N 1
ATOM 2225 C CA . GLU A 1 287 ? 25.325 -4.219 -22.254 1.00 65.88 287 GLU A CA 1
ATOM 2226 C C . GLU A 1 287 ? 25.369 -5.530 -21.470 1.00 65.88 287 GLU A C 1
ATOM 2228 O O . GLU A 1 287 ? 24.706 -6.501 -21.834 1.00 65.88 287 GLU A O 1
ATOM 2233 N N . ALA A 1 288 ? 26.094 -5.568 -20.351 1.00 66.56 288 ALA A N 1
ATOM 2234 C CA . ALA A 1 288 ? 26.154 -6.758 -19.504 1.00 66.56 288 ALA A CA 1
ATOM 2235 C C . ALA A 1 288 ? 24.781 -7.052 -18.874 1.00 66.56 288 ALA A C 1
ATOM 2237 O O . ALA A 1 288 ? 24.395 -8.205 -18.661 1.00 66.56 288 ALA A O 1
ATOM 2238 N N . PHE A 1 289 ? 24.027 -5.981 -18.648 1.00 66.06 289 PHE A N 1
ATOM 2239 C CA . PHE A 1 289 ? 22.656 -6.012 -18.199 1.00 66.06 289 PHE A CA 1
ATOM 2240 C C . PHE A 1 289 ? 21.681 -6.508 -19.292 1.00 66.06 289 PHE A C 1
ATOM 2242 O O . PHE A 1 289 ? 20.880 -7.408 -19.032 1.00 66.06 289 PHE A O 1
ATOM 2249 N N . LEU A 1 290 ? 21.792 -6.011 -20.529 1.00 65.75 290 LEU A N 1
ATOM 2250 C CA . LEU A 1 290 ? 21.049 -6.542 -21.681 1.00 65.75 290 LEU A CA 1
ATOM 2251 C C . LEU A 1 290 ? 21.346 -8.024 -21.910 1.00 65.75 290 LEU A C 1
ATOM 2253 O O . LEU A 1 290 ? 20.439 -8.814 -22.156 1.00 65.75 290 LEU A O 1
ATOM 2257 N N . GLY A 1 291 ? 22.609 -8.423 -21.763 1.00 71.19 291 GLY A N 1
ATOM 2258 C CA . GLY A 1 291 ? 23.012 -9.823 -21.802 1.00 71.19 291 GLY A CA 1
ATOM 2259 C C . GLY A 1 291 ? 22.325 -10.661 -20.720 1.00 71.19 291 GLY A C 1
ATOM 2260 O O . GLY A 1 291 ? 21.929 -11.790 -20.995 1.00 71.19 291 GLY A O 1
ATOM 2261 N N . ALA A 1 292 ? 22.139 -10.121 -19.510 1.00 68.19 292 ALA A N 1
ATOM 2262 C CA . ALA A 1 292 ? 21.399 -10.798 -18.444 1.00 68.19 292 ALA A CA 1
ATOM 2263 C C . ALA A 1 292 ? 19.906 -10.938 -18.775 1.00 68.19 292 ALA A C 1
ATOM 2265 O O . ALA A 1 292 ? 19.361 -12.026 -18.604 1.00 68.19 292 ALA A O 1
ATOM 2266 N N . CYS A 1 293 ? 19.276 -9.891 -19.319 1.00 67.19 293 CYS A N 1
ATOM 2267 C CA . CYS A 1 293 ? 17.886 -9.954 -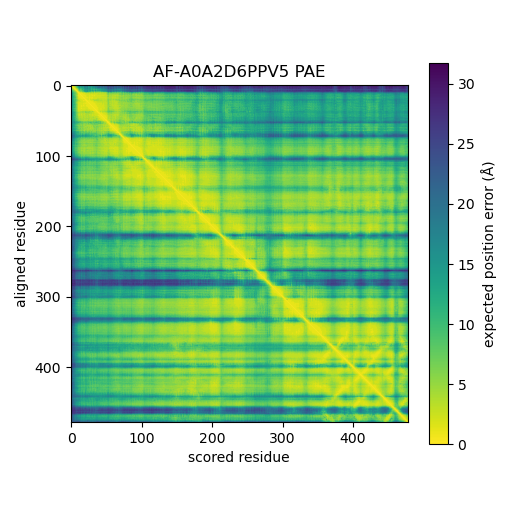19.782 1.00 67.19 293 CYS A CA 1
ATOM 2268 C C . CYS A 1 293 ? 17.712 -11.004 -20.880 1.00 67.19 293 CYS A C 1
ATOM 2270 O O . CYS A 1 293 ? 16.892 -11.900 -20.729 1.00 67.19 293 CYS A O 1
ATOM 2272 N N . ARG A 1 294 ? 18.565 -10.985 -21.912 1.00 71.81 294 ARG A N 1
ATOM 2273 C CA . ARG A 1 294 ? 18.532 -11.966 -23.009 1.00 71.81 294 ARG A CA 1
ATOM 2274 C C . ARG A 1 294 ? 18.760 -13.398 -22.522 1.00 71.81 294 ARG A C 1
ATOM 2276 O O . ARG A 1 294 ? 18.144 -14.326 -23.031 1.00 71.81 294 ARG A O 1
ATOM 2283 N N . ARG A 1 295 ? 19.644 -13.612 -21.536 1.00 71.62 295 ARG A N 1
ATOM 2284 C CA . ARG A 1 295 ? 19.830 -14.936 -20.905 1.00 71.62 295 ARG A CA 1
ATOM 2285 C C . ARG A 1 295 ? 18.584 -15.375 -20.136 1.00 71.62 295 ARG A C 1
ATOM 2287 O O . ARG A 1 295 ? 18.193 -16.530 -20.247 1.00 71.62 295 ARG A O 1
ATOM 2294 N N . SER A 1 296 ? 17.960 -14.461 -19.397 1.00 67.62 296 SER A N 1
ATOM 2295 C CA . SER A 1 296 ? 16.707 -14.720 -18.684 1.00 67.62 296 SER A CA 1
ATOM 2296 C C . SER A 1 296 ? 15.573 -15.063 -19.660 1.00 67.62 296 SER A C 1
ATOM 2298 O O . SER A 1 296 ? 14.855 -16.039 -19.454 1.00 67.62 296 SER A O 1
ATOM 2300 N N . GLU A 1 297 ? 15.467 -14.333 -20.772 1.00 68.50 297 GLU A N 1
ATOM 2301 C CA . GLU A 1 297 ? 14.488 -14.574 -21.838 1.00 68.50 297 GLU A CA 1
ATOM 2302 C C . GLU A 1 297 ? 14.697 -15.920 -22.533 1.00 68.50 297 GLU A C 1
ATOM 2304 O O . GLU A 1 297 ? 13.728 -16.649 -22.728 1.00 68.50 297 GLU A O 1
ATOM 2309 N N . LYS A 1 298 ? 15.949 -16.304 -22.833 1.00 71.25 298 LYS A N 1
ATOM 2310 C CA . LYS A 1 298 ? 16.279 -17.649 -23.348 1.00 71.25 298 LYS A CA 1
ATOM 2311 C C . LYS A 1 298 ? 15.817 -18.768 -22.412 1.00 71.25 298 LYS A C 1
ATOM 2313 O O . LYS A 1 298 ? 15.520 -19.862 -22.876 1.00 71.25 298 LYS A O 1
ATOM 2318 N N . ASN A 1 299 ? 15.710 -18.475 -21.118 1.00 66.75 299 ASN A N 1
ATOM 2319 C CA . ASN A 1 299 ? 15.206 -19.390 -20.097 1.00 66.75 299 ASN A CA 1
ATOM 2320 C C . ASN A 1 299 ? 13.697 -19.208 -19.822 1.00 66.75 299 ASN A C 1
ATOM 2322 O O . ASN A 1 299 ? 13.177 -19.741 -18.842 1.00 66.75 299 ASN A O 1
ATOM 2326 N N . GLY A 1 300 ? 12.984 -18.449 -20.661 1.00 66.19 300 GLY A N 1
ATOM 2327 C CA . GLY A 1 300 ? 11.541 -18.229 -20.561 1.00 66.19 300 GLY A CA 1
ATOM 2328 C C . GLY A 1 300 ? 11.118 -17.287 -19.431 1.00 66.19 300 GLY A C 1
ATOM 2329 O O . GLY A 1 300 ? 9.982 -17.375 -18.959 1.00 66.19 300 GLY A O 1
ATOM 2330 N N . VAL A 1 301 ? 12.009 -16.406 -18.961 1.00 66.12 301 VAL A N 1
ATOM 2331 C CA . VAL A 1 301 ? 11.709 -15.449 -17.888 1.00 66.12 301 VAL A CA 1
ATOM 2332 C C . VAL A 1 301 ? 12.035 -14.021 -18.313 1.00 66.12 301 VAL A C 1
ATOM 2334 O O . VAL A 1 301 ? 13.194 -13.656 -18.479 1.00 66.12 301 VAL A O 1
ATOM 2337 N N . THR A 1 302 ? 11.015 -13.173 -18.407 1.00 71.31 302 THR A N 1
ATOM 2338 C CA . THR A 1 302 ? 11.187 -11.723 -18.565 1.00 71.31 302 THR A CA 1
ATOM 2339 C C . THR A 1 302 ? 11.221 -11.062 -17.182 1.00 71.31 302 THR A C 1
ATOM 2341 O O . THR A 1 302 ? 10.193 -10.956 -16.520 1.00 71.31 302 THR A O 1
ATOM 2344 N N . ASP A 1 303 ? 12.392 -10.615 -16.718 1.00 78.62 303 ASP A N 1
ATOM 2345 C CA . ASP A 1 303 ? 12.536 -9.853 -15.464 1.00 78.62 303 ASP A CA 1
ATOM 2346 C C . ASP A 1 303 ? 12.510 -8.347 -15.773 1.00 78.62 303 ASP A C 1
ATOM 2348 O O . ASP A 1 303 ? 13.526 -7.730 -16.094 1.00 78.62 303 ASP A O 1
ATOM 2352 N N . TRP A 1 304 ? 11.333 -7.726 -15.685 1.00 85.44 304 TRP A N 1
ATOM 2353 C CA . TRP A 1 304 ? 11.199 -6.284 -15.927 1.00 85.44 304 TRP A CA 1
ATOM 2354 C C . TRP A 1 304 ? 11.910 -5.428 -14.874 1.00 85.44 304 TRP A C 1
ATOM 2356 O O . TRP A 1 304 ? 12.249 -4.278 -15.149 1.00 85.44 304 TRP A O 1
ATOM 2366 N N . GLY A 1 305 ? 12.154 -5.946 -13.665 1.00 84.38 305 GLY A N 1
ATOM 2367 C CA . GLY A 1 305 ? 12.810 -5.169 -12.614 1.00 84.38 305 GLY A CA 1
ATOM 2368 C C . GLY A 1 305 ? 14.311 -5.069 -12.830 1.00 84.38 305 GLY A C 1
ATOM 2369 O O . GLY A 1 305 ? 14.914 -4.078 -12.428 1.00 84.38 305 GLY A O 1
ATOM 2370 N N . LEU A 1 306 ? 14.917 -6.038 -13.519 1.00 80.56 306 LEU A N 1
ATOM 2371 C CA . LEU A 1 306 ? 16.208 -5.845 -14.150 1.00 80.56 306 LEU A CA 1
ATOM 2372 C C . LEU A 1 306 ? 16.085 -4.629 -15.086 1.00 80.56 306 LEU A C 1
ATOM 2374 O O . LEU A 1 306 ? 16.831 -3.665 -14.906 1.00 80.56 306 LEU A O 1
ATOM 2378 N N . GLY A 1 307 ? 15.153 -4.646 -16.052 1.00 83.00 307 GLY A N 1
ATOM 2379 C CA . GLY A 1 307 ? 15.029 -3.582 -17.064 1.00 83.00 307 GLY A CA 1
ATOM 2380 C C . GLY A 1 307 ? 14.912 -2.193 -16.437 1.00 83.00 307 GLY A C 1
ATOM 2381 O O . GLY A 1 307 ? 15.629 -1.260 -16.799 1.00 83.00 307 GLY A O 1
ATOM 2382 N N . TYR A 1 308 ? 14.100 -2.101 -15.387 1.00 86.62 308 TYR A N 1
ATOM 2383 C CA . TYR A 1 308 ? 13.965 -0.917 -14.552 1.00 86.62 308 TYR A CA 1
ATOM 2384 C C . TYR A 1 308 ? 15.279 -0.490 -13.870 1.00 86.62 308 TYR A C 1
ATOM 2386 O O . TYR A 1 308 ? 15.624 0.689 -13.897 1.00 86.62 308 TYR A O 1
ATOM 2394 N N . LEU A 1 309 ? 16.060 -1.409 -13.287 1.00 83.12 309 LEU A N 1
ATOM 2395 C CA . LEU A 1 309 ? 17.351 -1.073 -12.665 1.00 83.12 309 LEU A CA 1
ATOM 2396 C C . LEU A 1 309 ? 18.358 -0.505 -13.675 1.00 83.12 309 LEU A C 1
ATOM 2398 O O . LEU A 1 309 ? 19.102 0.423 -13.348 1.00 83.12 309 LEU A O 1
ATOM 2402 N N . ALA A 1 310 ? 18.388 -1.040 -14.893 1.00 81.62 310 ALA A N 1
ATOM 2403 C CA . ALA A 1 310 ? 19.250 -0.525 -15.952 1.00 81.62 310 ALA A CA 1
ATOM 2404 C C . ALA A 1 310 ? 18.791 0.827 -16.473 1.00 81.62 310 ALA A C 1
ATOM 2406 O O . ALA A 1 310 ? 19.610 1.739 -16.580 1.00 81.62 310 ALA A O 1
ATOM 2407 N N . TRP A 1 311 ? 17.485 0.974 -16.704 1.00 88.06 311 TRP A N 1
ATOM 2408 C CA . TRP A 1 311 ? 16.868 2.257 -17.010 1.00 88.06 311 TRP A CA 1
ATOM 2409 C C . TRP A 1 311 ? 17.293 3.311 -15.986 1.00 88.06 311 TRP A C 1
ATOM 2411 O O . TRP A 1 311 ? 17.876 4.325 -16.356 1.00 88.06 311 TRP A O 1
ATOM 2421 N N . ARG A 1 312 ? 17.147 3.031 -14.684 1.00 85.44 312 ARG A N 1
ATOM 2422 C CA . ARG A 1 312 ? 17.554 3.955 -13.614 1.00 85.44 312 ARG A CA 1
ATOM 2423 C C . ARG A 1 312 ? 19.025 4.356 -13.692 1.00 85.44 312 ARG A C 1
ATOM 2425 O O . ARG A 1 312 ? 19.342 5.529 -13.506 1.00 85.44 312 ARG A O 1
ATOM 2432 N N . ARG A 1 313 ? 19.926 3.397 -13.932 1.00 82.00 313 ARG A N 1
ATOM 2433 C CA . ARG A 1 313 ? 21.368 3.670 -14.062 1.00 82.00 313 ARG A CA 1
ATOM 2434 C C . ARG A 1 313 ? 21.656 4.585 -15.248 1.00 82.00 313 ARG A C 1
ATOM 2436 O O . ARG A 1 313 ? 22.406 5.540 -15.086 1.00 82.00 313 ARG A O 1
ATOM 2443 N N . LEU A 1 314 ? 21.033 4.328 -16.394 1.00 84.19 314 LEU A N 1
ATOM 2444 C CA . LEU A 1 314 ? 21.189 5.158 -17.586 1.00 84.19 314 LEU A CA 1
ATOM 2445 C C . LEU A 1 314 ? 20.644 6.571 -17.369 1.00 84.19 314 LEU A C 1
ATOM 2447 O O . LEU A 1 314 ? 21.317 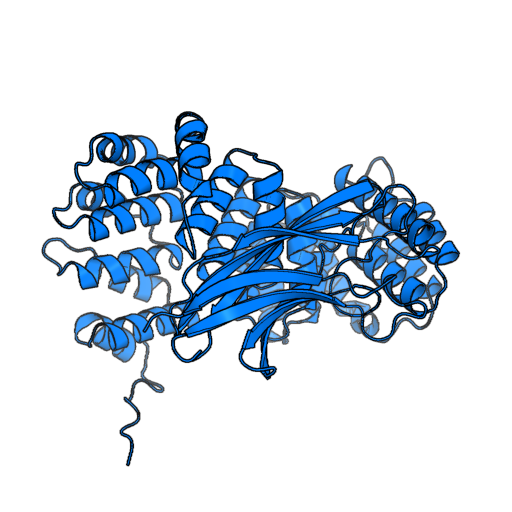7.533 -17.722 1.00 84.19 314 LEU A O 1
ATOM 2451 N N . ILE A 1 315 ? 19.488 6.726 -16.710 1.00 86.06 315 ILE A N 1
ATOM 2452 C CA . ILE A 1 315 ? 18.976 8.065 -16.384 1.00 86.06 315 ILE A CA 1
ATOM 2453 C C . ILE A 1 315 ? 19.928 8.811 -15.439 1.00 86.06 315 ILE A C 1
ATOM 2455 O O . ILE A 1 315 ? 20.183 9.993 -15.660 1.00 86.06 315 ILE A O 1
ATOM 2459 N N . ARG A 1 316 ? 20.503 8.144 -14.426 1.00 83.62 316 ARG A N 1
ATOM 2460 C CA . ARG A 1 316 ? 21.528 8.755 -13.553 1.00 83.62 316 ARG A CA 1
ATOM 2461 C C . ARG A 1 316 ? 22.775 9.187 -14.320 1.00 83.62 316 ARG A C 1
ATOM 2463 O O . ARG A 1 316 ? 23.337 10.227 -14.010 1.00 83.62 316 ARG A O 1
ATOM 2470 N N . ALA A 1 317 ? 23.184 8.410 -15.320 1.00 83.31 317 ALA A N 1
ATOM 2471 C CA . ALA A 1 317 ? 24.302 8.743 -16.199 1.00 83.31 317 ALA A CA 1
ATOM 2472 C C . ALA A 1 317 ? 23.964 9.843 -17.229 1.00 83.31 317 ALA A C 1
ATOM 2474 O O . ALA A 1 317 ? 24.819 10.224 -18.020 1.00 83.31 317 ALA A O 1
ATOM 2475 N N . GLY A 1 318 ? 22.722 10.345 -17.259 1.00 84.50 318 GLY A N 1
ATOM 2476 C CA . GLY A 1 318 ? 22.258 11.304 -18.263 1.00 84.50 318 GLY A CA 1
ATOM 2477 C C . GLY A 1 318 ? 21.962 10.688 -19.638 1.00 84.50 318 GLY A C 1
ATOM 2478 O O . GLY A 1 318 ? 21.538 11.403 -20.545 1.00 84.50 318 GLY A O 1
ATOM 2479 N N . GLU A 1 319 ? 22.099 9.369 -19.797 1.00 87.69 319 GLU A N 1
ATOM 2480 C CA . GLU A 1 319 ? 21.917 8.615 -21.046 1.00 87.69 319 GLU A CA 1
ATOM 2481 C C . GLU A 1 319 ? 20.431 8.310 -21.338 1.00 87.69 319 GLU A C 1
ATOM 2483 O O . GLU A 1 319 ? 20.031 7.162 -21.542 1.00 87.69 319 GLU A O 1
ATOM 2488 N N . ARG A 1 320 ? 19.579 9.343 -21.353 1.00 88.19 320 ARG A N 1
ATOM 2489 C CA . ARG A 1 320 ? 18.110 9.212 -21.479 1.00 88.19 320 ARG A CA 1
ATOM 2490 C C . ARG A 1 320 ? 17.665 8.508 -22.759 1.00 88.19 320 ARG A C 1
ATOM 2492 O O . ARG A 1 320 ? 16.859 7.584 -22.701 1.00 88.19 320 ARG A O 1
ATOM 2499 N N . GLU A 1 321 ? 18.236 8.891 -23.897 1.00 88.94 321 GLU A N 1
ATOM 2500 C CA . GLU A 1 321 ? 17.932 8.266 -25.190 1.00 88.94 321 GLU A CA 1
ATOM 2501 C C . GLU A 1 321 ? 18.308 6.785 -25.212 1.00 88.94 321 GLU A C 1
ATOM 2503 O O . GLU A 1 321 ? 17.558 5.942 -25.702 1.00 88.94 321 GLU A O 1
ATOM 2508 N N . ARG A 1 322 ? 19.447 6.434 -24.605 1.00 87.38 322 ARG A N 1
ATOM 2509 C CA . ARG A 1 322 ? 19.843 5.033 -24.463 1.00 87.38 322 ARG A CA 1
ATOM 2510 C C . ARG A 1 322 ? 18.898 4.286 -23.527 1.00 87.38 322 ARG A C 1
ATOM 2512 O O . ARG A 1 322 ? 18.560 3.149 -23.825 1.00 87.38 322 ARG A O 1
ATOM 2519 N N . ALA A 1 323 ? 18.440 4.907 -22.438 1.00 87.38 323 ALA A N 1
ATOM 2520 C CA . ALA A 1 323 ? 17.451 4.318 -21.535 1.00 87.38 323 ALA A CA 1
ATOM 2521 C C . ALA A 1 323 ? 16.110 4.052 -22.238 1.00 87.38 323 ALA A C 1
ATOM 2523 O O . ALA A 1 323 ? 15.491 3.014 -22.011 1.00 87.38 323 ALA A O 1
ATOM 2524 N N . ALA A 1 324 ? 15.679 4.963 -23.111 1.00 87.94 324 ALA A N 1
ATOM 2525 C CA . ALA A 1 324 ? 14.461 4.812 -23.897 1.00 87.94 324 ALA A CA 1
ATOM 2526 C C . ALA A 1 324 ? 14.583 3.697 -24.949 1.00 87.94 324 ALA A C 1
ATOM 2528 O O . ALA A 1 324 ? 13.692 2.850 -25.063 1.00 87.94 324 ALA A O 1
ATOM 2529 N N . ARG A 1 325 ? 15.707 3.663 -25.682 1.00 87.31 325 ARG A N 1
ATOM 2530 C CA . ARG A 1 325 ? 16.006 2.598 -26.650 1.00 87.31 325 ARG A CA 1
ATOM 2531 C C . ARG A 1 325 ? 16.115 1.238 -25.979 1.00 87.31 325 ARG A C 1
ATOM 2533 O O . ARG A 1 325 ? 15.465 0.310 -26.436 1.00 87.31 325 ARG A O 1
ATOM 2540 N N . LEU A 1 326 ? 16.819 1.148 -24.848 1.00 84.69 326 LEU A N 1
ATOM 2541 C CA . LEU A 1 326 ? 16.972 -0.077 -24.057 1.00 84.69 326 LEU A CA 1
ATOM 2542 C C . LEU A 1 326 ? 15.630 -0.776 -23.820 1.00 84.69 326 LEU A C 1
ATOM 2544 O O . LEU A 1 326 ? 15.521 -1.977 -24.021 1.00 84.69 326 LEU A O 1
ATOM 2548 N N . LEU A 1 327 ? 14.614 -0.030 -23.386 1.00 84.12 327 LEU A N 1
ATOM 2549 C CA . LEU A 1 327 ? 13.305 -0.593 -23.049 1.00 84.12 327 LEU A CA 1
ATOM 2550 C C . LEU A 1 327 ? 12.481 -0.983 -24.278 1.00 84.12 327 LEU A C 1
ATOM 2552 O O . LEU A 1 327 ? 11.635 -1.861 -24.177 1.00 84.12 327 LEU A O 1
ATOM 2556 N N . THR A 1 328 ? 12.754 -0.354 -25.421 1.00 79.62 328 THR A N 1
ATOM 2557 C CA . THR A 1 328 ? 12.161 -0.718 -26.716 1.00 79.62 328 THR A CA 1
ATOM 2558 C C . THR A 1 328 ? 12.850 -1.963 -27.296 1.00 79.62 328 THR A C 1
ATOM 2560 O O . THR A 1 328 ? 12.209 -2.810 -27.906 1.00 79.62 328 THR A O 1
ATOM 2563 N N . GLU A 1 329 ? 14.164 -2.089 -27.078 1.00 76.69 329 GLU A N 1
ATOM 2564 C CA . GLU A 1 329 ? 15.014 -3.203 -27.522 1.00 76.69 329 GLU A CA 1
ATOM 2565 C C . GLU A 1 329 ? 14.958 -4.429 -26.610 1.00 76.69 329 GLU A C 1
ATOM 2567 O O . GLU A 1 329 ? 15.332 -5.525 -27.036 1.00 76.69 329 GLU A O 1
ATOM 2572 N N . MET A 1 330 ? 14.526 -4.265 -25.355 1.00 73.12 330 MET A N 1
ATOM 2573 C CA . MET A 1 330 ? 14.060 -5.370 -24.527 1.00 73.12 330 MET A CA 1
ATOM 2574 C C . MET A 1 330 ? 12.832 -5.937 -25.232 1.00 73.12 330 MET A C 1
ATOM 2576 O O . MET A 1 330 ? 11.705 -5.526 -24.977 1.00 73.12 330 MET A O 1
ATOM 2580 N N . ASN A 1 331 ? 13.091 -6.822 -26.195 1.00 58.91 331 ASN A N 1
ATOM 2581 C CA . ASN A 1 331 ? 12.116 -7.481 -27.040 1.00 58.91 331 ASN A CA 1
ATOM 2582 C C . ASN A 1 331 ? 11.346 -8.469 -26.176 1.00 58.91 331 ASN A C 1
ATOM 2584 O O . ASN A 1 331 ? 11.571 -9.674 -26.229 1.00 58.91 331 ASN A O 1
ATOM 2588 N N . VAL A 1 332 ? 10.485 -7.926 -25.323 1.00 63.47 332 VAL A N 1
ATOM 2589 C CA . VAL A 1 332 ? 9.584 -8.681 -24.486 1.00 63.47 332 VAL A CA 1
ATOM 2590 C C . VAL A 1 332 ? 8.634 -9.390 -25.444 1.00 63.47 332 VAL A C 1
ATOM 2592 O O . VAL A 1 332 ? 7.756 -8.723 -26.002 1.00 63.47 332 VAL A O 1
ATOM 2595 N N . PRO A 1 333 ? 8.803 -10.705 -25.693 1.00 61.72 333 PRO A N 1
ATOM 2596 C CA . PRO A 1 333 ? 8.083 -11.353 -26.771 1.00 61.72 333 PRO A CA 1
ATOM 2597 C C . PRO A 1 333 ? 6.590 -11.170 -26.528 1.00 61.72 333 PRO A C 1
ATOM 2599 O O . PRO A 1 333 ? 6.090 -11.445 -25.429 1.00 61.72 333 PRO A O 1
ATOM 2602 N N . ALA A 1 334 ? 5.876 -10.674 -27.541 1.00 59.59 334 ALA A N 1
ATOM 2603 C CA . ALA A 1 334 ? 4.455 -10.362 -27.417 1.00 59.59 334 ALA A CA 1
ATOM 2604 C C . ALA A 1 334 ? 3.625 -11.581 -26.960 1.00 59.59 334 ALA A C 1
ATOM 2606 O O . ALA A 1 334 ? 2.548 -11.432 -26.385 1.00 59.59 334 ALA A O 1
ATOM 2607 N N . THR A 1 335 ? 4.159 -12.781 -27.178 1.00 58.03 335 THR A N 1
ATOM 2608 C CA . THR A 1 335 ? 3.561 -14.068 -26.840 1.00 58.03 335 THR A CA 1
ATOM 2609 C C . THR A 1 335 ? 3.806 -14.530 -25.400 1.00 58.03 335 THR A C 1
ATOM 2611 O O . THR A 1 335 ? 3.050 -15.371 -24.925 1.00 58.03 335 THR A O 1
ATOM 2614 N N . THR A 1 336 ? 4.818 -14.021 -24.680 1.00 68.12 336 THR A N 1
ATOM 2615 C CA . THR A 1 336 ? 5.230 -14.600 -23.379 1.00 68.12 336 THR A CA 1
ATOM 2616 C C . THR A 1 336 ? 5.105 -13.669 -22.179 1.00 68.12 336 THR A C 1
ATOM 2618 O O . THR A 1 336 ? 5.169 -14.147 -21.044 1.00 68.12 336 THR A O 1
ATOM 2621 N N . SER A 1 337 ? 4.926 -12.362 -22.384 1.00 77.50 337 SER A N 1
ATOM 2622 C CA . SER A 1 337 ? 4.761 -11.424 -21.270 1.00 77.50 337 SER A CA 1
ATOM 2623 C C . SER A 1 337 ? 3.358 -10.853 -21.146 1.00 77.50 337 SER A C 1
ATOM 2625 O O . SER A 1 337 ? 2.755 -10.501 -22.163 1.00 77.50 337 SER A O 1
ATOM 2627 N N . PRO A 1 338 ? 2.873 -10.681 -19.902 1.00 84.75 338 PRO A N 1
ATOM 2628 C CA . PRO A 1 338 ? 1.614 -10.004 -19.642 1.00 84.75 338 PRO A CA 1
ATOM 2629 C C . PRO A 1 338 ? 1.599 -8.603 -20.271 1.00 84.75 338 PRO A C 1
ATOM 2631 O O . PRO A 1 338 ? 2.625 -7.906 -20.201 1.00 84.75 338 PRO A O 1
ATOM 2634 N N . PRO A 1 339 ? 0.466 -8.163 -20.846 1.00 88.38 339 PRO A N 1
ATOM 2635 C CA . PRO A 1 339 ? 0.313 -6.820 -21.400 1.00 88.38 339 PRO A CA 1
ATOM 2636 C C . PRO A 1 339 ? 0.766 -5.720 -20.435 1.00 88.38 339 PRO A C 1
ATOM 2638 O O . PRO A 1 339 ? 1.411 -4.764 -20.846 1.00 88.38 339 PRO A O 1
ATOM 2641 N N . GLU A 1 340 ? 0.527 -5.893 -19.138 1.00 89.56 340 GLU A N 1
ATOM 2642 C CA . GLU A 1 340 ? 0.820 -4.900 -18.107 1.00 89.56 340 GLU A CA 1
ATOM 2643 C C . GLU A 1 340 ? 2.320 -4.693 -17.899 1.00 89.56 340 GLU A C 1
ATOM 2645 O O . GLU A 1 340 ? 2.752 -3.581 -17.597 1.00 89.56 340 GLU A O 1
ATOM 2650 N N . VAL A 1 341 ? 3.127 -5.741 -18.093 1.00 88.38 341 VAL A N 1
ATOM 2651 C CA . VAL A 1 341 ? 4.591 -5.633 -18.053 1.00 88.38 341 VAL A CA 1
ATOM 2652 C C . VAL A 1 341 ? 5.096 -4.863 -19.271 1.00 88.38 341 VAL A C 1
ATOM 2654 O O . VAL A 1 341 ? 5.970 -4.009 -19.123 1.00 88.38 341 VAL A O 1
ATOM 2657 N N . ARG A 1 342 ? 4.524 -5.110 -20.456 1.00 87.94 342 ARG A N 1
ATOM 2658 C CA . ARG A 1 342 ? 4.879 -4.363 -21.673 1.00 87.94 342 ARG A CA 1
ATOM 2659 C C . ARG A 1 342 ? 4.519 -2.891 -21.540 1.00 87.94 342 ARG A C 1
ATOM 2661 O O . ARG A 1 342 ? 5.403 -2.051 -21.650 1.00 87.94 342 ARG A O 1
ATOM 2668 N N . THR A 1 343 ? 3.273 -2.593 -21.171 1.00 91.00 343 THR A N 1
ATOM 2669 C CA . THR A 1 343 ? 2.806 -1.220 -20.941 1.00 91.00 343 THR A CA 1
ATOM 2670 C C . THR A 1 343 ? 3.664 -0.505 -19.899 1.00 91.00 343 THR A C 1
ATOM 2672 O O . THR A 1 343 ? 3.973 0.674 -20.047 1.00 91.00 343 THR A O 1
ATOM 2675 N N . PHE A 1 344 ? 4.097 -1.206 -18.847 1.00 91.62 344 PHE A N 1
ATOM 2676 C CA . PHE A 1 344 ? 5.006 -0.642 -17.854 1.00 91.62 344 PHE A CA 1
ATOM 2677 C C . PHE A 1 344 ? 6.385 -0.289 -18.440 1.00 91.62 344 PHE A C 1
ATOM 2679 O O . PHE A 1 344 ? 6.887 0.806 -18.187 1.00 91.62 344 PHE A O 1
ATOM 2686 N N . LEU A 1 345 ? 6.997 -1.173 -19.232 1.00 88.88 345 LEU A N 1
ATOM 2687 C CA . LEU A 1 345 ? 8.305 -0.922 -19.851 1.00 88.88 345 LEU A CA 1
ATOM 2688 C C . LEU A 1 345 ? 8.236 0.164 -20.935 1.00 88.88 345 LEU A C 1
ATOM 2690 O O . LEU A 1 345 ? 9.069 1.068 -20.942 1.00 88.88 345 LEU A O 1
ATOM 2694 N N . GLU A 1 346 ? 7.214 0.138 -21.789 1.00 90.25 346 GLU A N 1
ATOM 2695 C CA . GLU A 1 346 ? 6.942 1.186 -22.783 1.00 90.25 346 GLU A CA 1
ATOM 2696 C C . GLU A 1 346 ? 6.802 2.549 -22.104 1.00 90.25 346 GLU A C 1
ATOM 2698 O O . GLU A 1 346 ? 7.456 3.525 -22.489 1.00 90.25 346 GLU A O 1
ATOM 2703 N N . ARG A 1 347 ? 6.018 2.602 -21.022 1.00 92.75 347 ARG A N 1
ATOM 2704 C CA . ARG A 1 347 ? 5.848 3.801 -20.203 1.00 92.75 347 ARG A CA 1
ATOM 2705 C C . ARG A 1 347 ? 7.176 4.321 -19.664 1.00 92.75 347 ARG A C 1
ATOM 2707 O O . ARG A 1 347 ? 7.411 5.524 -19.731 1.00 92.75 347 ARG A O 1
ATOM 2714 N N . LEU A 1 348 ? 8.053 3.460 -19.146 1.00 91.62 348 LEU A N 1
ATOM 2715 C CA . LEU A 1 348 ? 9.383 3.881 -18.692 1.00 91.62 348 LEU A CA 1
ATOM 2716 C C . LEU A 1 348 ? 10.238 4.437 -19.848 1.00 91.62 348 LEU A C 1
ATOM 2718 O O . LEU A 1 348 ? 11.019 5.370 -19.646 1.00 91.62 348 LEU A O 1
ATOM 2722 N N . GLY A 1 349 ? 10.065 3.916 -21.065 1.00 90.88 349 GLY A N 1
ATOM 2723 C CA . GLY A 1 349 ? 10.703 4.443 -22.271 1.00 90.88 349 GLY A CA 1
ATOM 2724 C C . GLY A 1 349 ? 10.208 5.847 -22.625 1.00 90.88 349 GLY A C 1
ATOM 2725 O O . GLY A 1 349 ? 11.015 6.745 -22.870 1.00 90.88 349 GLY A O 1
ATOM 2726 N N . HIS A 1 350 ? 8.892 6.074 -22.584 1.00 92.69 350 HIS A N 1
ATOM 2727 C CA . HIS A 1 350 ? 8.312 7.414 -22.736 1.00 92.69 350 HIS A CA 1
ATOM 2728 C C . HIS A 1 350 ? 8.775 8.365 -21.635 1.00 92.69 350 HIS A C 1
ATOM 2730 O O . HIS A 1 350 ? 9.133 9.508 -21.917 1.00 92.69 350 HIS A O 1
ATOM 2736 N N . LEU A 1 351 ? 8.843 7.871 -20.400 1.00 92.19 351 LEU A N 1
ATOM 2737 C CA . LEU A 1 351 ? 9.296 8.652 -19.264 1.00 92.19 351 LEU A CA 1
ATOM 2738 C C . LEU A 1 351 ? 10.739 9.121 -19.462 1.00 92.19 351 LEU A C 1
ATOM 2740 O O . LEU A 1 351 ? 11.000 10.311 -19.320 1.00 92.19 351 LEU A O 1
ATOM 2744 N N . ALA A 1 352 ? 11.649 8.230 -19.875 1.00 90.44 352 ALA A N 1
ATOM 2745 C CA . ALA A 1 352 ? 13.037 8.586 -20.182 1.00 90.44 352 ALA A CA 1
ATOM 2746 C C . ALA A 1 352 ? 13.142 9.752 -21.172 1.00 90.44 352 ALA A C 1
ATOM 2748 O O . ALA A 1 352 ? 13.896 10.693 -20.920 1.00 90.44 352 ALA A O 1
ATOM 2749 N N . ARG A 1 353 ? 12.368 9.694 -22.264 1.00 91.25 353 ARG A N 1
ATOM 2750 C CA . ARG A 1 353 ? 12.326 10.744 -23.291 1.00 91.25 353 ARG A CA 1
ATOM 2751 C C . ARG A 1 353 ? 11.785 12.055 -22.731 1.00 91.25 353 ARG A C 1
ATOM 2753 O O . ARG A 1 353 ? 12.394 13.090 -22.930 1.00 91.25 353 ARG A O 1
ATOM 2760 N N . SER A 1 354 ? 10.703 12.005 -21.956 1.00 91.38 354 SER A N 1
ATOM 2761 C CA . SER A 1 354 ? 10.085 13.209 -21.378 1.00 91.38 354 SER A CA 1
ATOM 2762 C C . SER A 1 354 ? 10.928 13.902 -20.299 1.00 91.38 354 SER A C 1
ATOM 2764 O O . SER A 1 354 ? 10.653 15.038 -19.940 1.00 91.38 354 SER A O 1
ATOM 2766 N N . MET A 1 355 ? 11.944 13.239 -19.738 1.00 87.94 355 MET A N 1
ATOM 2767 C CA . MET A 1 355 ? 12.797 13.807 -18.683 1.00 87.94 355 MET A CA 1
ATOM 2768 C C . MET A 1 355 ? 13.902 14.741 -19.223 1.00 87.94 355 MET A C 1
ATOM 2770 O O . MET A 1 355 ? 14.827 15.091 -18.478 1.00 87.94 355 MET A O 1
ATOM 2774 N N . THR A 1 356 ? 13.877 15.090 -20.515 1.00 84.56 356 THR A N 1
ATOM 2775 C CA . THR A 1 356 ? 14.739 16.121 -21.121 1.00 84.56 356 THR A CA 1
ATOM 2776 C C . THR A 1 356 ? 14.343 17.522 -20.673 1.00 84.56 356 THR A C 1
ATOM 2778 O O . THR A 1 356 ? 15.215 18.353 -20.391 1.00 84.56 356 THR A O 1
ATOM 2781 N N . ASP A 1 357 ? 13.039 17.750 -20.559 1.00 86.50 357 ASP A N 1
ATOM 2782 C CA . ASP A 1 357 ? 12.455 19.024 -20.171 1.00 86.50 357 ASP A CA 1
ATOM 2783 C C . ASP A 1 357 ? 12.285 19.113 -18.656 1.00 86.50 357 ASP A C 1
ATOM 2785 O O . ASP A 1 357 ? 12.226 18.108 -17.941 1.00 86.50 357 ASP A O 1
ATOM 2789 N N . ALA A 1 358 ? 12.235 20.340 -18.141 1.00 85.81 358 ALA A N 1
ATOM 2790 C CA . ALA A 1 358 ? 11.939 20.552 -16.734 1.00 85.81 358 ALA A CA 1
ATOM 2791 C C . ALA A 1 358 ? 10.481 20.160 -16.460 1.00 85.81 358 ALA A C 1
ATOM 2793 O O . ALA A 1 358 ? 9.561 20.608 -17.148 1.00 85.81 358 ALA A O 1
ATOM 2794 N N . ALA A 1 359 ? 10.261 19.329 -15.442 1.00 88.88 359 ALA A N 1
ATOM 2795 C CA . ALA A 1 359 ? 8.915 19.022 -14.986 1.00 88.88 359 ALA A CA 1
ATOM 2796 C C . ALA A 1 359 ? 8.260 20.282 -14.410 1.00 88.88 359 ALA A C 1
ATOM 2798 O O . ALA A 1 359 ? 8.848 20.954 -13.561 1.00 88.88 359 ALA A O 1
ATOM 2799 N N . ARG A 1 360 ? 7.039 20.578 -14.861 1.00 91.56 360 ARG A N 1
ATOM 2800 C CA . ARG A 1 360 ? 6.186 21.639 -14.316 1.00 91.56 360 ARG A CA 1
ATOM 2801 C C . ARG A 1 360 ? 5.140 20.984 -13.433 1.00 91.56 360 ARG A C 1
ATOM 2803 O O . ARG A 1 360 ? 4.275 20.264 -13.929 1.00 91.56 360 ARG A O 1
ATOM 2810 N N . VAL A 1 361 ? 5.281 21.177 -12.127 1.00 92.12 361 VAL A N 1
ATOM 2811 C CA . VAL A 1 361 ? 4.551 20.404 -11.121 1.00 92.12 361 VAL A CA 1
ATOM 2812 C C . VAL A 1 361 ? 3.604 21.303 -10.345 1.00 92.12 361 VAL A C 1
ATOM 2814 O O . VAL A 1 361 ? 4.016 22.321 -9.797 1.00 92.12 361 VAL A O 1
ATOM 2817 N N . THR A 1 362 ? 2.356 20.870 -10.202 1.00 93.19 362 THR A N 1
ATOM 2818 C CA . THR A 1 362 ? 1.413 21.434 -9.233 1.00 93.19 362 THR A CA 1
ATOM 2819 C C . THR A 1 362 ? 1.158 20.417 -8.129 1.00 93.19 362 THR A C 1
ATOM 2821 O O . THR A 1 362 ? 0.875 19.248 -8.396 1.00 93.19 362 THR A O 1
ATOM 2824 N N . LEU A 1 363 ? 1.264 20.863 -6.876 1.00 93.56 363 LEU A N 1
ATOM 2825 C CA . LEU A 1 363 ? 0.925 20.063 -5.702 1.00 93.56 363 LEU A CA 1
ATOM 2826 C C . LEU A 1 363 ? -0.364 20.587 -5.079 1.00 93.56 363 LEU A C 1
ATOM 2828 O O . LEU A 1 363 ? -0.502 21.786 -4.853 1.00 93.56 363 LEU A O 1
ATOM 2832 N N . THR A 1 364 ? -1.280 19.688 -4.736 1.00 91.69 364 THR A N 1
ATOM 2833 C CA . THR A 1 364 ? -2.492 20.029 -3.981 1.00 91.69 364 THR A CA 1
ATOM 2834 C C . THR A 1 364 ? -2.735 18.997 -2.889 1.00 91.69 364 THR A C 1
ATOM 2836 O O . THR A 1 364 ? -2.631 17.795 -3.137 1.00 91.69 364 THR A O 1
ATOM 2839 N N . PHE A 1 365 ? -3.100 19.432 -1.682 1.00 87.19 365 PHE A N 1
ATOM 2840 C CA . PHE A 1 365 ? -3.605 18.506 -0.667 1.00 87.19 365 PHE A CA 1
ATOM 2841 C C . PHE A 1 365 ? -5.021 18.062 -1.045 1.00 87.19 365 PHE A C 1
ATOM 2843 O O . PHE A 1 365 ? -5.966 18.825 -0.861 1.00 87.19 365 PHE A O 1
ATOM 2850 N N . SER A 1 366 ? -5.169 16.828 -1.531 1.00 83.31 366 SER A N 1
ATOM 2851 C CA . SER A 1 366 ? -6.487 16.189 -1.671 1.00 83.31 366 SER A CA 1
ATOM 2852 C C . SER A 1 366 ? -7.097 15.894 -0.302 1.00 83.31 366 SER A C 1
ATOM 2854 O O . SER A 1 366 ? -8.308 15.943 -0.134 1.00 83.31 366 SER A O 1
ATOM 2856 N N . HIS A 1 367 ? -6.245 15.602 0.684 1.00 81.94 367 HIS A N 1
ATOM 2857 C CA . HIS A 1 367 ? -6.629 15.413 2.076 1.00 81.94 367 HIS A CA 1
ATOM 2858 C C . HIS A 1 367 ? -5.481 15.816 2.994 1.00 81.94 367 HIS A C 1
ATOM 2860 O O . HIS A 1 367 ? -4.318 15.497 2.730 1.00 81.94 367 HIS A O 1
ATOM 2866 N N . ALA A 1 368 ? -5.815 16.476 4.092 1.00 77.44 368 ALA A N 1
ATOM 2867 C CA . ALA A 1 368 ? -4.905 16.675 5.205 1.00 77.44 368 ALA A CA 1
ATOM 2868 C C . ALA A 1 368 ? -5.730 16.690 6.485 1.00 77.44 368 ALA A C 1
ATOM 2870 O O . ALA A 1 368 ? -6.690 17.459 6.578 1.00 77.44 368 ALA A O 1
ATOM 2871 N N . ASP A 1 369 ? -5.345 15.862 7.453 1.00 74.19 369 ASP A N 1
ATOM 2872 C CA . ASP A 1 369 ? -5.988 15.878 8.762 1.00 74.19 369 ASP A CA 1
ATOM 2873 C C . ASP A 1 369 ? -5.869 17.288 9.367 1.00 74.19 369 ASP A C 1
ATOM 2875 O O . ASP A 1 369 ? -4.783 17.865 9.457 1.00 74.19 369 ASP A O 1
ATOM 2879 N N . HIS A 1 370 ? -7.009 17.855 9.757 1.00 73.44 370 HIS A N 1
ATOM 2880 C CA . HIS A 1 370 ? -7.092 19.216 10.294 1.00 73.44 370 HIS A CA 1
ATOM 2881 C C . HIS A 1 370 ? -6.546 19.328 11.720 1.00 73.44 370 HIS A C 1
ATOM 2883 O O . HIS A 1 370 ? -6.136 20.410 12.148 1.00 73.44 370 HIS A O 1
ATOM 2889 N N . VAL A 1 371 ? -6.538 18.200 12.435 1.00 75.31 371 VAL A N 1
ATOM 2890 C CA . VAL A 1 371 ? -6.086 18.083 13.816 1.00 75.31 371 VAL A CA 1
ATOM 2891 C C . VAL A 1 371 ? -4.968 17.055 13.894 1.00 75.31 371 VAL A C 1
ATOM 2893 O O . VAL A 1 371 ? -5.149 15.893 13.528 1.00 75.31 371 VAL A O 1
ATOM 2896 N N . ILE A 1 372 ? -3.810 17.483 14.393 1.00 78.56 372 ILE A N 1
ATOM 2897 C CA . ILE A 1 372 ? -2.662 16.610 14.626 1.00 78.56 372 ILE A CA 1
ATOM 2898 C C . ILE A 1 372 ? -2.526 16.350 16.122 1.00 78.56 372 ILE A C 1
ATOM 2900 O O . ILE A 1 372 ? -1.996 17.176 16.864 1.00 78.56 372 ILE A O 1
ATOM 2904 N N . ASN A 1 373 ? -2.964 15.169 16.548 1.00 76.88 373 ASN A N 1
ATOM 2905 C CA . ASN A 1 373 ? -2.752 14.709 17.916 1.00 76.88 373 ASN A CA 1
ATOM 2906 C C . ASN A 1 373 ? -1.311 14.180 18.063 1.00 76.88 373 ASN A C 1
ATOM 2908 O O . ASN A 1 373 ? -0.944 13.245 17.339 1.00 76.88 373 ASN A O 1
ATOM 2912 N N . PRO A 1 374 ? -0.485 14.746 18.963 1.00 76.38 374 PRO A N 1
ATOM 2913 C CA . PRO A 1 374 ? 0.870 14.270 19.218 1.00 76.38 374 PRO A CA 1
ATOM 2914 C C . PRO A 1 374 ? 0.886 12.777 19.547 1.00 76.38 374 PRO A C 1
ATOM 2916 O O . PRO A 1 374 ? 0.002 12.262 20.231 1.00 76.38 374 PRO A O 1
ATOM 2919 N N . GLY A 1 375 ? 1.865 12.053 19.007 1.00 72.38 375 GLY A N 1
ATOM 2920 C CA . GLY A 1 375 ? 1.973 10.605 19.191 1.00 72.38 375 GLY A CA 1
ATOM 2921 C C . GLY A 1 375 ? 0.943 9.783 18.406 1.00 72.38 375 GLY A C 1
ATOM 2922 O O . GLY A 1 375 ? 1.082 8.560 18.327 1.00 72.38 375 GLY A O 1
ATOM 2923 N N . LYS A 1 376 ? -0.055 10.412 17.766 1.00 75.88 376 LYS A N 1
ATOM 2924 C CA . LYS A 1 376 ? -0.964 9.728 16.842 1.00 75.88 376 LYS A CA 1
ATOM 2925 C C . LYS A 1 376 ? -0.458 9.795 15.406 1.00 75.88 376 LYS A C 1
ATOM 2927 O O . LYS A 1 376 ? 0.389 10.600 15.016 1.00 75.88 376 LYS A O 1
ATOM 2932 N N . ARG A 1 377 ? -0.974 8.873 14.599 1.00 75.31 377 ARG A N 1
ATOM 2933 C CA . ARG A 1 377 ? -0.689 8.818 13.168 1.00 75.31 377 ARG A CA 1
ATOM 2934 C C . ARG A 1 377 ? -1.581 9.786 12.420 1.00 75.31 377 ARG A C 1
ATOM 2936 O O . ARG A 1 377 ? -2.783 9.823 12.664 1.00 75.31 377 ARG A O 1
ATOM 2943 N N . VAL A 1 378 ? -0.968 10.486 11.481 1.00 80.69 378 VAL A N 1
ATOM 2944 C CA . VAL A 1 378 ? -1.612 11.465 10.615 1.00 80.69 378 VAL A CA 1
ATOM 2945 C C . VAL A 1 378 ? -1.457 11.008 9.177 1.00 80.69 378 VAL A C 1
ATOM 2947 O O . VAL A 1 378 ? -0.409 10.470 8.797 1.00 80.69 378 VAL A O 1
ATOM 2950 N N . VAL A 1 379 ? -2.507 11.198 8.387 1.00 83.62 379 VAL A N 1
ATOM 2951 C CA . VAL A 1 379 ? -2.517 10.852 6.970 1.00 83.62 379 VAL A CA 1
ATOM 2952 C C . VAL A 1 379 ? -2.628 12.118 6.130 1.00 83.62 379 VAL A C 1
ATOM 2954 O O . VAL A 1 379 ? -3.532 12.934 6.293 1.00 83.62 379 VAL A O 1
ATOM 2957 N N . PHE A 1 380 ? -1.706 12.254 5.183 1.00 87.06 380 PHE A N 1
ATOM 2958 C CA . PHE A 1 380 ? -1.740 13.289 4.159 1.00 87.06 380 PHE A CA 1
ATOM 2959 C C . PHE A 1 380 ? -1.899 12.631 2.795 1.00 87.06 380 PHE A C 1
ATOM 2961 O O . PHE A 1 380 ? -1.176 11.686 2.474 1.00 87.06 380 PHE A O 1
ATOM 2968 N N . ILE A 1 381 ? -2.819 13.141 1.979 1.00 88.50 381 ILE A N 1
ATOM 2969 C CA . ILE A 1 381 ? -2.947 12.754 0.574 1.00 88.50 381 ILE A CA 1
ATOM 2970 C C . ILE A 1 381 ? -2.593 13.976 -0.255 1.00 88.50 381 ILE A C 1
ATOM 2972 O O . ILE A 1 381 ? -3.304 14.984 -0.250 1.00 88.50 381 ILE A O 1
ATOM 2976 N N . VAL A 1 382 ? -1.481 13.874 -0.973 1.00 90.50 382 VAL A N 1
ATOM 2977 C CA . VAL A 1 382 ? -1.013 14.925 -1.872 1.00 90.50 382 VAL A CA 1
ATOM 2978 C C . VAL A 1 382 ? -1.214 14.449 -3.299 1.00 90.50 382 VAL A C 1
ATOM 2980 O O . VAL A 1 382 ? -0.712 13.391 -3.686 1.00 90.50 382 VAL A O 1
ATOM 2983 N N . ARG A 1 383 ? -1.947 15.236 -4.081 1.00 92.75 383 ARG A N 1
ATOM 2984 C CA . ARG A 1 383 ? -2.026 15.087 -5.528 1.00 92.75 383 ARG A CA 1
ATOM 2985 C C . ARG A 1 383 ? -0.884 15.857 -6.171 1.00 92.75 383 ARG A C 1
ATOM 2987 O O . ARG A 1 383 ? -0.629 17.010 -5.833 1.00 92.75 383 ARG A O 1
ATOM 2994 N N . ILE A 1 384 ? -0.209 15.180 -7.084 1.00 93.50 384 ILE A N 1
ATOM 2995 C CA . ILE A 1 384 ? 0.885 15.689 -7.898 1.00 93.50 384 ILE A CA 1
ATOM 2996 C C . ILE A 1 384 ? 0.373 15.697 -9.329 1.00 93.50 384 ILE A C 1
ATOM 2998 O O . ILE A 1 384 ? 0.038 14.630 -9.839 1.00 93.50 384 ILE A O 1
ATOM 3002 N N . THR A 1 385 ? 0.318 16.865 -9.956 1.00 94.06 385 THR A N 1
ATOM 3003 C CA . THR A 1 385 ? -0.122 17.031 -11.346 1.00 94.06 385 THR A CA 1
ATOM 3004 C C . THR A 1 385 ? 1.028 17.583 -12.173 1.00 94.06 385 THR A C 1
ATOM 3006 O O . THR A 1 385 ? 1.675 18.544 -11.753 1.00 94.06 385 THR A O 1
ATOM 3009 N N . LEU A 1 386 ? 1.289 16.972 -13.327 1.00 93.88 386 LEU A N 1
ATOM 3010 C CA . LEU A 1 386 ? 2.247 17.469 -14.307 1.00 93.88 386 LEU A CA 1
ATOM 3011 C C . LEU A 1 386 ? 1.532 18.185 -15.442 1.00 93.88 386 LEU A C 1
ATOM 3013 O O . LEU A 1 386 ? 0.593 17.649 -16.026 1.00 93.88 386 LEU A O 1
ATOM 3017 N N . ASP A 1 387 ? 2.019 19.375 -15.782 1.00 92.56 387 ASP A N 1
ATOM 3018 C CA . ASP A 1 387 ? 1.597 20.081 -16.990 1.00 92.56 387 ASP A CA 1
ATOM 3019 C C . ASP A 1 387 ? 1.914 19.246 -18.240 1.00 92.56 387 ASP A C 1
ATOM 3021 O O . ASP A 1 387 ? 2.954 18.584 -18.312 1.00 92.56 387 ASP A O 1
ATOM 3025 N N . ALA A 1 388 ? 1.034 19.289 -19.241 1.00 93.12 388 ALA A N 1
ATOM 3026 C CA . ALA A 1 388 ? 1.226 18.547 -20.487 1.00 93.12 388 ALA A CA 1
ATOM 3027 C C . ALA A 1 388 ? 2.423 19.058 -21.312 1.00 93.12 388 ALA A C 1
ATOM 3029 O O . ALA A 1 388 ? 3.006 18.286 -22.068 1.00 93.12 388 ALA A O 1
ATOM 3030 N N . GLY A 1 389 ? 2.809 20.330 -21.152 1.00 91.69 389 GLY A N 1
ATOM 3031 C CA . GLY A 1 389 ? 3.965 20.939 -21.814 1.00 91.69 389 GLY A CA 1
ATOM 3032 C C . GLY A 1 389 ? 5.265 20.881 -21.005 1.00 91.69 389 GLY A C 1
ATOM 3033 O O . GLY A 1 389 ? 6.245 21.515 -21.396 1.00 91.69 389 GLY A O 1
ATOM 3034 N N . GLY A 1 390 ? 5.279 20.194 -19.858 1.00 89.00 390 GLY A N 1
ATOM 3035 C CA . GLY A 1 390 ? 6.472 19.987 -19.035 1.00 89.00 390 GLY A CA 1
ATOM 3036 C C . GLY A 1 390 ? 7.134 18.624 -19.255 1.00 89.00 390 GLY A C 1
ATOM 3037 O O . GLY A 1 390 ? 6.645 17.782 -20.001 1.00 89.00 390 GLY A O 1
ATOM 3038 N N . GLY A 1 391 ? 8.246 18.392 -18.556 1.00 90.50 391 GLY A N 1
ATOM 3039 C CA . GLY A 1 391 ? 8.897 17.082 -18.502 1.00 90.50 391 GLY A CA 1
ATOM 3040 C C . GLY A 1 391 ? 8.258 16.102 -17.510 1.00 90.50 391 GLY A C 1
ATOM 3041 O O . GLY A 1 391 ? 7.514 16.489 -16.607 1.00 90.50 391 GLY A O 1
ATOM 3042 N N . GLY A 1 392 ? 8.569 14.813 -17.661 1.00 91.25 392 GLY A N 1
ATOM 3043 C CA . GLY A 1 392 ? 8.110 13.751 -16.759 1.00 91.25 392 GLY A CA 1
ATOM 3044 C C . GLY A 1 392 ? 8.912 13.648 -15.454 1.00 91.25 392 GLY A C 1
ATOM 3045 O O . GLY A 1 392 ? 10.013 14.185 -15.327 1.00 91.25 392 GLY A O 1
ATOM 3046 N N . LEU A 1 393 ? 8.383 12.898 -14.481 1.00 90.44 393 LEU A N 1
ATOM 3047 C CA . LEU A 1 393 ? 9.038 12.620 -13.196 1.00 90.44 393 LEU A CA 1
ATOM 3048 C C . LEU A 1 393 ? 9.362 11.134 -13.013 1.00 90.44 393 LEU A C 1
ATOM 3050 O O . LEU A 1 393 ? 8.480 10.273 -13.050 1.00 90.44 393 LEU A O 1
ATOM 3054 N N . GLY A 1 394 ? 10.637 10.846 -12.734 1.00 87.75 394 GLY A N 1
ATOM 3055 C CA . GLY A 1 394 ? 11.134 9.508 -12.410 1.00 87.75 394 GLY A CA 1
ATOM 3056 C C . GLY A 1 394 ? 10.473 8.896 -11.168 1.00 87.75 394 GLY A C 1
ATOM 3057 O O . GLY A 1 394 ? 10.171 9.588 -10.200 1.00 87.75 394 GLY A O 1
ATOM 3058 N N . GLY A 1 395 ? 10.258 7.581 -11.189 1.00 85.19 395 GLY A N 1
ATOM 3059 C CA . GLY A 1 395 ? 9.627 6.822 -10.107 1.00 85.19 395 GLY A CA 1
ATOM 3060 C C . GLY A 1 395 ? 10.590 6.006 -9.244 1.00 85.19 395 GLY A C 1
ATOM 3061 O O . GLY A 1 395 ? 11.663 5.633 -9.716 1.00 85.19 395 GLY A O 1
ATOM 3062 N N . GLY A 1 396 ? 10.208 5.663 -8.009 1.00 80.19 396 GLY A N 1
ATOM 3063 C CA . GLY A 1 396 ? 10.972 4.779 -7.106 1.00 80.19 396 GLY A CA 1
ATOM 3064 C C . GLY A 1 396 ? 11.889 5.495 -6.105 1.00 80.19 396 GLY A C 1
ATOM 3065 O O . GLY A 1 396 ? 11.771 6.700 -5.881 1.00 80.19 396 GLY A O 1
ATOM 3066 N N . THR A 1 397 ? 12.782 4.747 -5.451 1.00 66.81 397 THR A N 1
ATOM 3067 C CA . THR A 1 397 ? 13.749 5.311 -4.481 1.00 66.81 397 THR A CA 1
ATOM 3068 C C . THR A 1 397 ? 14.851 6.098 -5.150 1.00 66.81 397 THR A C 1
ATOM 3070 O O . THR A 1 397 ? 15.236 5.720 -6.239 1.00 66.81 397 THR A O 1
ATOM 3073 N N . GLY A 1 398 ? 15.494 7.041 -4.453 1.00 67.19 398 GLY A N 1
ATOM 3074 C CA . GLY A 1 398 ? 16.813 7.582 -4.822 1.00 67.19 398 GLY A CA 1
ATOM 3075 C C . GLY A 1 398 ? 16.883 8.208 -6.216 1.00 67.19 398 GLY A C 1
ATOM 3076 O O . GLY A 1 398 ? 15.890 8.307 -6.920 1.00 67.19 398 GLY A O 1
ATOM 3077 N N . GLU A 1 399 ? 18.070 8.611 -6.661 1.00 63.25 399 GLU A N 1
ATOM 3078 C CA . GLU A 1 399 ? 18.193 9.231 -7.984 1.00 63.25 399 GLU A CA 1
ATOM 3079 C C . GLU A 1 399 ? 17.755 8.273 -9.105 1.00 63.25 399 GLU A C 1
ATOM 3081 O O . GLU A 1 399 ? 17.937 7.048 -8.986 1.00 63.25 399 GLU A O 1
ATOM 3086 N N . PRO A 1 400 ? 17.186 8.788 -10.202 1.00 63.59 400 PRO A N 1
ATOM 3087 C CA . PRO A 1 400 ? 16.821 10.185 -10.488 1.00 63.59 400 PRO A CA 1
ATOM 3088 C C . PRO A 1 400 ? 15.425 10.573 -9.946 1.00 63.59 400 PRO A C 1
ATOM 3090 O O . PRO A 1 400 ? 14.800 11.499 -10.445 1.00 63.59 400 PRO A O 1
ATOM 3093 N N . SER A 1 401 ? 14.866 9.825 -9.005 1.00 78.50 401 SER A N 1
ATOM 3094 C CA . SER A 1 401 ? 13.461 9.938 -8.628 1.00 78.50 401 SER A CA 1
ATOM 3095 C C . SER A 1 401 ? 13.280 10.991 -7.529 1.00 78.50 401 SER A C 1
ATOM 3097 O O . SER A 1 401 ? 13.984 10.937 -6.513 1.00 78.50 401 SER A O 1
ATOM 3099 N N . PRO A 1 402 ? 12.362 11.962 -7.694 1.00 84.75 402 PRO A N 1
ATOM 3100 C CA . PRO A 1 402 ? 12.041 12.896 -6.630 1.00 84.75 402 PRO A CA 1
ATOM 3101 C C . PRO A 1 402 ? 11.408 12.164 -5.447 1.00 84.75 402 PRO A C 1
ATOM 3103 O O . PRO A 1 402 ? 10.751 11.127 -5.594 1.00 84.75 402 PRO A O 1
ATOM 3106 N N . ALA A 1 403 ? 11.549 12.761 -4.273 1.00 86.38 403 ALA A N 1
ATOM 3107 C CA . ALA A 1 403 ? 10.777 12.402 -3.101 1.00 86.38 403 ALA A CA 1
ATOM 3108 C C . ALA A 1 403 ? 9.866 13.573 -2.725 1.00 86.38 403 ALA A C 1
ATOM 3110 O O . ALA A 1 403 ? 10.239 14.745 -2.812 1.00 86.38 403 ALA A O 1
ATOM 3111 N N . LEU A 1 404 ? 8.647 13.239 -2.324 1.00 89.31 404 LEU A N 1
ATOM 3112 C CA . LEU A 1 404 ? 7.705 14.165 -1.730 1.00 89.31 404 LEU A CA 1
ATOM 3113 C C . LEU A 1 404 ? 7.952 14.176 -0.221 1.00 89.31 404 LEU A C 1
ATOM 3115 O O . LEU A 1 404 ? 7.826 13.152 0.450 1.00 89.31 404 LEU A O 1
ATOM 3119 N N . PHE A 1 405 ? 8.299 15.342 0.300 1.00 88.94 405 PHE A N 1
ATOM 3120 C CA . PHE A 1 405 ? 8.535 15.593 1.714 1.00 88.94 405 PHE A CA 1
ATOM 3121 C C . PHE A 1 405 ? 7.336 16.323 2.297 1.00 88.94 405 PHE A C 1
ATOM 3123 O O . PHE A 1 405 ? 6.830 17.261 1.686 1.00 88.94 405 PHE A O 1
ATOM 3130 N N . VAL A 1 406 ? 6.902 15.923 3.487 1.00 88.50 406 VAL A N 1
ATOM 3131 C CA . VAL A 1 406 ? 5.885 16.643 4.254 1.00 88.50 406 VAL A CA 1
ATOM 3132 C C . VAL A 1 406 ? 6.526 17.131 5.538 1.00 88.50 406 VAL A C 1
ATOM 3134 O O . VAL A 1 406 ? 7.093 16.345 6.302 1.00 88.50 406 VAL A O 1
ATOM 3137 N N . ASN A 1 407 ? 6.431 18.433 5.772 1.00 90.25 407 ASN A N 1
ATOM 3138 C CA . ASN A 1 407 ? 6.988 19.087 6.938 1.00 90.25 407 ASN A CA 1
ATOM 3139 C C . ASN A 1 407 ? 5.921 19.876 7.695 1.00 90.25 407 ASN A C 1
ATOM 3141 O O . ASN A 1 407 ? 5.014 20.429 7.083 1.00 90.25 407 ASN A O 1
ATOM 3145 N N . ALA A 1 408 ? 6.071 19.971 9.012 1.00 88.88 408 ALA A N 1
ATOM 3146 C CA . ALA A 1 408 ? 5.360 20.929 9.842 1.00 88.88 408 ALA A CA 1
ATOM 3147 C C . ALA A 1 408 ? 6.255 22.149 10.072 1.00 88.88 408 ALA A C 1
ATOM 3149 O O . ALA A 1 408 ? 7.392 22.011 10.530 1.00 88.88 408 ALA A O 1
ATOM 3150 N N . VAL A 1 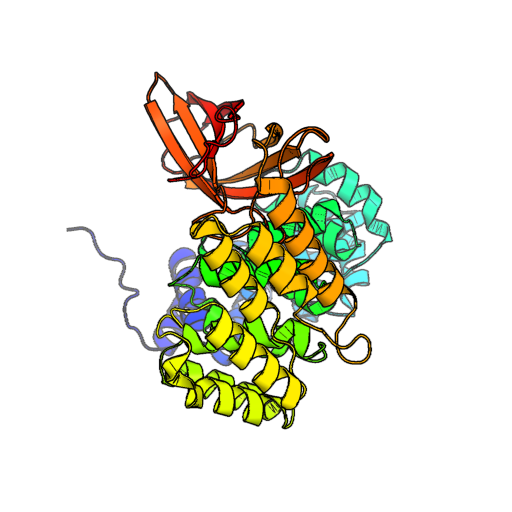409 ? 5.734 23.333 9.770 1.00 89.38 409 VAL A N 1
ATOM 3151 C CA . VAL A 1 409 ? 6.425 24.610 9.941 1.00 89.38 409 VAL A CA 1
ATOM 3152 C C . VAL A 1 409 ? 5.696 25.432 11.000 1.00 89.38 409 VAL A C 1
ATOM 3154 O O . VAL A 1 409 ? 4.484 25.618 10.919 1.00 89.38 409 VAL A O 1
ATOM 3157 N N . ARG A 1 410 ? 6.430 25.909 12.006 1.00 90.12 410 ARG A N 1
ATOM 3158 C CA . ARG A 1 410 ? 5.924 26.812 13.050 1.00 90.12 410 ARG A CA 1
ATOM 3159 C C . ARG A 1 410 ? 7.040 27.743 13.499 1.00 90.12 410 ARG A C 1
ATOM 3161 O O . ARG A 1 410 ? 8.147 27.277 13.753 1.00 90.12 410 ARG A O 1
ATOM 3168 N N . ASP A 1 411 ? 6.756 29.040 13.580 1.00 88.75 411 ASP A N 1
ATOM 3169 C CA . ASP A 1 411 ? 7.709 30.072 14.021 1.00 88.75 411 ASP A CA 1
ATOM 3170 C C . ASP A 1 411 ? 9.049 30.013 13.254 1.00 88.75 411 ASP A C 1
ATOM 3172 O O . ASP A 1 411 ? 10.133 30.063 13.833 1.00 88.75 411 ASP A O 1
ATOM 3176 N N . GLY A 1 412 ? 8.981 29.779 11.937 1.00 86.81 412 GLY A N 1
ATOM 3177 C CA . GLY A 1 412 ? 10.151 29.597 11.066 1.00 86.81 412 GLY A CA 1
ATOM 3178 C C . GLY A 1 412 ? 10.905 28.271 11.247 1.00 86.81 412 GLY A C 1
ATOM 3179 O O . GLY A 1 412 ? 11.774 27.944 10.439 1.00 86.81 412 GLY A O 1
ATOM 3180 N N . LYS A 1 413 ? 10.566 27.461 12.257 1.00 87.75 413 LYS A N 1
ATOM 3181 C CA . LYS A 1 413 ? 11.165 26.141 12.480 1.00 87.75 413 LYS A CA 1
ATOM 3182 C C . LYS A 1 413 ? 10.490 25.106 11.597 1.00 87.75 413 LYS A C 1
ATOM 3184 O O . LYS A 1 413 ? 9.272 24.942 11.628 1.00 87.75 413 LYS A O 1
ATOM 3189 N N . ASN A 1 414 ? 11.306 24.381 10.843 1.00 89.75 414 ASN A N 1
ATOM 3190 C CA . ASN A 1 414 ? 10.870 23.339 9.929 1.00 89.75 414 ASN A CA 1
ATOM 3191 C C . ASN A 1 414 ? 11.140 21.952 10.534 1.00 89.75 414 ASN A C 1
ATOM 3193 O O . ASN A 1 414 ? 12.285 21.627 10.853 1.00 89.75 414 ASN A O 1
ATOM 3197 N N . ARG A 1 415 ? 10.099 21.128 10.691 1.00 88.56 415 ARG A N 1
ATOM 3198 C CA . ARG A 1 415 ? 10.207 19.749 11.180 1.00 88.56 415 ARG A CA 1
ATOM 3199 C C . ARG A 1 415 ? 9.672 18.774 10.140 1.00 88.56 415 ARG A C 1
ATOM 3201 O O . ARG A 1 415 ? 8.480 18.768 9.845 1.00 88.56 415 ARG A O 1
ATOM 3208 N N . MET A 1 416 ? 10.536 17.894 9.642 1.00 88.12 416 MET A N 1
ATOM 3209 C CA . MET A 1 416 ? 10.128 16.833 8.722 1.00 88.12 416 MET A CA 1
ATOM 3210 C C . MET A 1 416 ? 9.223 15.824 9.432 1.00 88.12 416 MET A C 1
ATOM 3212 O O . MET A 1 416 ? 9.614 15.234 10.440 1.00 88.12 416 MET A O 1
ATOM 3216 N N . LEU A 1 417 ? 8.021 15.626 8.892 1.00 85.56 417 LEU A N 1
ATOM 3217 C CA . LEU A 1 417 ? 7.071 14.617 9.362 1.00 85.56 417 LEU A CA 1
ATOM 3218 C C . LEU A 1 417 ? 7.285 13.289 8.635 1.00 85.56 417 LEU A C 1
ATOM 3220 O O . LEU A 1 417 ? 7.212 12.221 9.238 1.00 85.56 417 LEU A O 1
ATOM 3224 N N . GLY A 1 418 ? 7.586 13.348 7.338 1.00 84.06 418 GLY A N 1
ATOM 3225 C CA . GLY A 1 418 ? 7.888 12.161 6.553 1.00 84.06 418 GLY A CA 1
ATOM 3226 C C . GLY A 1 418 ? 8.258 12.465 5.112 1.00 84.06 418 GLY A C 1
ATOM 3227 O O . GLY A 1 418 ? 8.191 13.604 4.650 1.00 84.06 418 GLY A O 1
ATOM 3228 N N . ALA A 1 419 ? 8.653 11.410 4.407 1.00 85.38 419 ALA A N 1
ATOM 3229 C CA . ALA A 1 419 ? 8.982 11.454 2.995 1.00 85.38 419 ALA A CA 1
ATOM 3230 C C . ALA A 1 419 ? 8.447 10.203 2.298 1.00 85.38 419 ALA A C 1
ATOM 3232 O O . ALA A 1 419 ? 8.449 9.114 2.877 1.00 85.38 419 ALA A O 1
ATOM 3233 N N . VAL A 1 420 ? 8.017 10.367 1.052 1.00 83.50 420 VAL A N 1
ATOM 3234 C CA . VAL A 1 420 ? 7.523 9.292 0.194 1.00 83.50 420 VAL A CA 1
ATOM 3235 C C . VAL A 1 420 ? 8.116 9.448 -1.203 1.00 83.50 420 VAL A C 1
ATOM 3237 O O . VAL A 1 420 ? 8.223 10.546 -1.740 1.00 83.50 420 VAL A O 1
ATOM 3240 N N . SER A 1 421 ? 8.485 8.343 -1.820 1.00 85.19 421 SER A N 1
ATOM 3241 C CA . SER A 1 421 ? 8.909 8.278 -3.203 1.00 85.19 421 SER A CA 1
ATOM 3242 C C . SER A 1 421 ? 7.704 8.140 -4.103 1.00 85.19 421 SER A C 1
ATOM 3244 O O . SER A 1 421 ? 6.682 7.518 -3.763 1.00 85.19 421 SER A O 1
ATOM 3246 N N . LEU A 1 422 ? 7.877 8.674 -5.304 1.00 88.44 422 LEU A N 1
ATOM 3247 C CA . LEU A 1 422 ? 6.909 8.527 -6.371 1.00 88.44 422 LEU A CA 1
ATOM 3248 C C . LEU A 1 422 ? 6.760 7.050 -6.779 1.00 88.44 422 LEU A C 1
ATOM 3250 O O . LEU A 1 422 ? 7.683 6.250 -6.580 1.00 88.44 422 LEU A O 1
ATOM 3254 N N . PRO A 1 423 ? 5.600 6.658 -7.336 1.00 86.81 423 PRO A N 1
ATOM 3255 C CA . PRO A 1 423 ? 5.388 5.311 -7.859 1.00 86.81 423 PRO A CA 1
ATOM 3256 C C . PRO A 1 423 ? 6.503 4.904 -8.824 1.00 86.81 423 PRO A C 1
ATOM 3258 O O . PRO A 1 423 ? 6.935 5.729 -9.615 1.00 86.81 423 PRO A O 1
ATOM 3261 N N . VAL A 1 424 ? 6.927 3.635 -8.813 1.00 86.00 424 VAL A N 1
ATOM 3262 C CA . VAL A 1 424 ? 8.018 3.102 -9.667 1.00 86.00 424 VAL A CA 1
ATOM 3263 C C . VAL A 1 424 ? 7.831 3.449 -11.149 1.00 86.00 424 VAL A C 1
ATOM 3265 O O . VAL A 1 424 ? 8.797 3.747 -11.844 1.00 86.00 424 VAL A O 1
ATOM 3268 N N . ARG A 1 425 ? 6.578 3.484 -11.611 1.00 88.62 425 ARG A N 1
ATOM 3269 C CA . ARG A 1 425 ? 6.186 3.833 -12.985 1.00 88.62 425 ARG A CA 1
ATOM 3270 C C . ARG A 1 425 ? 6.385 5.309 -13.369 1.00 88.62 425 ARG A C 1
ATOM 3272 O O . ARG A 1 425 ? 6.109 5.659 -14.512 1.00 88.62 425 ARG A O 1
ATOM 3279 N N . GLY A 1 426 ? 6.766 6.167 -12.422 1.00 90.56 426 GLY A N 1
ATOM 3280 C CA . GLY A 1 426 ? 6.870 7.616 -12.600 1.00 90.56 426 GLY A CA 1
ATOM 3281 C C . GLY A 1 426 ? 5.545 8.299 -12.951 1.00 90.56 426 GLY A C 1
ATOM 3282 O O . GLY A 1 426 ? 4.472 7.692 -12.868 1.00 90.56 426 GLY A O 1
ATOM 3283 N N . ILE A 1 427 ? 5.630 9.566 -13.348 1.00 93.25 427 ILE A N 1
ATOM 3284 C CA . ILE A 1 427 ? 4.497 10.404 -13.771 1.00 93.25 427 ILE A CA 1
ATOM 3285 C C . ILE A 1 427 ? 4.870 11.023 -15.121 1.00 93.25 427 ILE A C 1
ATOM 3287 O O . ILE A 1 427 ? 5.934 11.634 -15.228 1.00 93.25 427 ILE A O 1
ATOM 3291 N N . LEU A 1 428 ? 4.044 10.825 -16.147 1.00 94.81 428 LEU A N 1
ATOM 3292 C CA . LEU A 1 428 ? 4.247 11.430 -17.466 1.00 94.81 428 LEU A CA 1
ATOM 3293 C C . LEU A 1 428 ? 3.634 12.843 -17.522 1.00 94.81 428 LEU A C 1
ATOM 3295 O O . LEU A 1 428 ? 2.763 13.157 -16.706 1.00 94.81 428 LEU A O 1
ATOM 3299 N N . PRO A 1 429 ? 4.056 13.694 -18.474 1.00 94.44 429 PRO A N 1
ATOM 3300 C CA . PRO A 1 429 ? 3.412 14.985 -18.716 1.00 94.44 429 PRO A CA 1
ATOM 3301 C C . PRO A 1 429 ? 1.897 14.845 -18.916 1.00 94.44 429 PRO A C 1
ATOM 3303 O O . PRO A 1 429 ? 1.437 13.906 -19.566 1.00 94.44 429 PRO A O 1
ATOM 3306 N N . GLY A 1 430 ? 1.121 15.765 -18.339 1.00 94.56 430 GLY A N 1
ATOM 3307 C CA . GLY A 1 430 ? -0.346 15.757 -18.390 1.00 94.56 430 GLY A CA 1
ATOM 3308 C C . GLY A 1 430 ? -1.021 14.794 -17.407 1.00 94.56 430 GLY A C 1
ATOM 3309 O O . GLY A 1 430 ? -2.245 14.802 -17.282 1.00 94.56 430 GLY A O 1
ATOM 3310 N N . GLU A 1 431 ? -0.262 13.965 -16.690 1.00 94.69 431 GLU A N 1
ATOM 3311 C CA . GLU A 1 431 ? -0.827 13.047 -15.707 1.00 94.69 431 GLU A CA 1
ATOM 3312 C C . GLU A 1 431 ? -0.899 13.653 -14.306 1.00 94.69 431 GLU A C 1
ATOM 3314 O O . GLU A 1 431 ? -0.155 14.560 -13.928 1.00 94.69 431 GLU A O 1
ATOM 3319 N N . SER A 1 432 ? -1.765 13.058 -13.486 1.00 92.56 432 SER A N 1
ATOM 3320 C CA . SER A 1 432 ? -1.759 13.267 -12.046 1.00 92.56 432 SER A CA 1
ATOM 3321 C C . SER A 1 432 ? -1.633 11.949 -11.291 1.00 92.56 432 SER A C 1
ATOM 3323 O O . SER A 1 432 ? -2.014 10.877 -11.767 1.00 92.56 432 SER A O 1
ATOM 3325 N N . CYS A 1 433 ? -1.074 12.018 -10.088 1.00 90.81 433 CYS A N 1
ATOM 3326 C CA . CYS A 1 433 ? -1.058 10.898 -9.164 1.00 90.81 433 CYS A CA 1
ATOM 3327 C C . CYS A 1 433 ? -1.325 11.379 -7.742 1.00 90.81 433 CYS A C 1
ATOM 3329 O O . CYS A 1 433 ? -0.879 12.455 -7.344 1.00 90.81 433 CYS A O 1
ATOM 3331 N N . GLU A 1 434 ? -2.038 10.571 -6.967 1.00 90.62 434 GLU A N 1
ATOM 3332 C CA . GLU A 1 434 ? -2.197 10.801 -5.537 1.00 90.62 434 GLU A CA 1
ATOM 3333 C C . GLU A 1 434 ? -1.247 9.907 -4.761 1.00 90.62 434 GLU A C 1
ATOM 3335 O O . GLU A 1 434 ? -1.145 8.703 -5.010 1.00 90.62 434 GLU A O 1
ATOM 3340 N N . VAL A 1 435 ? -0.554 10.510 -3.803 1.00 87.75 435 VAL A N 1
ATOM 3341 C CA . VAL A 1 435 ? 0.359 9.802 -2.921 1.00 87.75 435 VAL A CA 1
ATOM 3342 C C . VAL A 1 435 ? -0.108 9.990 -1.489 1.00 87.75 435 VAL A C 1
ATOM 3344 O O . VAL A 1 435 ? -0.230 11.113 -1.000 1.00 87.75 435 VAL A O 1
ATOM 3347 N N . MET A 1 436 ? -0.362 8.869 -0.820 1.00 87.56 436 MET A N 1
ATOM 3348 C CA . MET A 1 436 ? -0.687 8.845 0.596 1.00 87.56 436 MET A CA 1
ATOM 3349 C C . MET A 1 436 ? 0.602 8.730 1.418 1.00 87.56 436 MET A C 1
ATOM 3351 O O . MET A 1 436 ? 1.384 7.791 1.227 1.00 87.56 436 MET A O 1
ATOM 3355 N N . LEU A 1 437 ? 0.799 9.670 2.343 1.00 83.06 437 LEU A N 1
ATOM 3356 C CA . LEU A 1 437 ? 1.769 9.598 3.432 1.00 83.06 437 LEU A CA 1
ATOM 3357 C C . LEU A 1 437 ? 1.043 9.308 4.739 1.00 83.06 437 LEU A C 1
ATOM 3359 O O . LEU A 1 437 ? 0.276 10.140 5.215 1.00 83.06 437 LEU A O 1
ATOM 3363 N N . ALA A 1 438 ? 1.366 8.177 5.358 1.00 77.00 438 ALA A N 1
ATOM 3364 C CA . ALA A 1 438 ? 1.068 7.941 6.762 1.00 77.00 438 ALA A CA 1
ATOM 3365 C C . ALA A 1 438 ? 2.325 8.251 7.581 1.00 77.00 438 ALA A C 1
ATOM 3367 O O . ALA A 1 438 ? 3.347 7.573 7.446 1.00 77.00 438 ALA A O 1
ATOM 3368 N N . VAL A 1 439 ? 2.257 9.287 8.411 1.00 76.62 439 VAL A N 1
ATOM 3369 C CA . VAL A 1 439 ? 3.375 9.730 9.248 1.00 76.62 439 VAL A CA 1
ATOM 3370 C C . VAL A 1 439 ? 2.991 9.631 10.713 1.00 76.62 439 VAL A C 1
ATOM 3372 O O . VAL A 1 439 ? 1.848 9.879 11.096 1.00 76.62 439 VAL A O 1
ATOM 3375 N N . ASN A 1 440 ? 3.952 9.259 11.553 1.00 73.88 440 ASN A N 1
ATOM 3376 C CA . ASN A 1 440 ? 3.784 9.467 12.982 1.00 73.88 440 ASN A CA 1
ATOM 3377 C C . ASN A 1 440 ? 3.934 10.969 13.203 1.00 73.88 440 ASN A C 1
ATOM 3379 O O . ASN A 1 440 ? 4.994 11.509 12.879 1.00 73.88 440 ASN A O 1
ATOM 3383 N N . ALA A 1 441 ? 2.902 11.636 13.720 1.00 71.62 441 ALA A N 1
ATOM 3384 C CA . ALA A 1 441 ? 3.106 12.975 14.233 1.00 71.62 441 ALA A CA 1
ATOM 3385 C C . ALA A 1 441 ? 4.025 12.825 15.444 1.00 71.62 441 ALA A C 1
ATOM 3387 O O . ALA A 1 441 ? 3.634 12.182 16.425 1.00 71.62 441 ALA A O 1
ATOM 3388 N N . PRO A 1 442 ? 5.268 13.330 15.375 1.00 69.88 442 PRO A N 1
ATOM 3389 C CA . PRO A 1 442 ? 6.137 13.284 16.536 1.00 69.88 442 PRO A CA 1
ATOM 3390 C C . PRO A 1 442 ? 5.529 14.157 17.645 1.00 69.88 442 PRO A C 1
ATOM 3392 O O . PRO A 1 442 ? 4.467 14.745 17.444 1.00 69.88 442 PRO A O 1
ATOM 3395 N N . ASP A 1 443 ? 6.204 14.285 18.788 1.00 68.75 443 ASP A N 1
ATOM 3396 C CA . ASP A 1 443 ? 5.797 15.196 19.868 1.00 68.75 443 ASP A CA 1
ATOM 3397 C C . ASP A 1 443 ? 5.840 16.658 19.380 1.00 68.75 443 ASP A C 1
ATOM 3399 O O . ASP A 1 443 ? 6.806 17.399 19.590 1.00 68.75 443 ASP A O 1
ATOM 3403 N N . LEU A 1 444 ? 4.837 17.041 18.595 1.00 78.44 444 LEU A N 1
ATOM 3404 C CA . LEU A 1 444 ? 4.524 18.397 18.207 1.00 78.44 444 LEU A CA 1
ATOM 3405 C C . LEU A 1 444 ? 3.895 19.043 19.435 1.00 78.44 444 LEU A C 1
ATOM 3407 O O . LEU A 1 444 ? 3.091 18.443 20.145 1.00 78.44 444 LEU A O 1
ATOM 3411 N N . VAL A 1 445 ? 4.323 20.260 19.725 1.00 82.19 445 VAL A N 1
ATOM 3412 C CA . VAL A 1 445 ? 3.744 21.025 20.823 1.00 82.19 445 VAL A CA 1
ATOM 3413 C C . VAL A 1 445 ? 2.389 21.534 20.350 1.00 82.19 445 VAL A C 1
ATOM 3415 O O . VAL A 1 445 ? 2.275 21.946 19.201 1.00 82.19 445 VAL A O 1
ATOM 3418 N N . ALA A 1 446 ? 1.383 21.561 21.224 1.00 83.50 446 ALA A N 1
ATOM 3419 C CA . ALA A 1 446 ? 0.081 22.122 20.873 1.00 83.50 446 ALA A CA 1
ATOM 3420 C C . ALA A 1 446 ? 0.213 23.534 20.267 1.00 83.50 446 ALA A C 1
ATOM 3422 O O . ALA A 1 446 ? 1.044 24.344 20.704 1.00 83.50 446 ALA A O 1
ATOM 3423 N N . GLY A 1 447 ? -0.583 23.811 19.238 1.00 85.50 447 GLY A N 1
ATOM 3424 C CA . GLY A 1 447 ? -0.579 25.075 18.504 1.00 85.50 447 GLY A CA 1
ATOM 3425 C C . GLY A 1 447 ? -0.770 24.907 17.000 1.00 85.50 447 GLY A C 1
ATOM 3426 O O . GLY A 1 447 ? -0.938 23.797 16.496 1.00 85.50 447 GLY A O 1
ATOM 3427 N N . GLU A 1 448 ? -0.752 26.027 16.286 1.00 87.12 448 GLU A N 1
ATOM 3428 C CA . GLU A 1 448 ? -0.942 26.056 14.838 1.00 87.12 448 GLU A CA 1
ATOM 3429 C C . GLU A 1 448 ? 0.354 25.733 14.090 1.00 87.12 448 GLU A C 1
ATOM 3431 O O . GLU A 1 448 ? 1.438 26.213 14.435 1.00 87.12 448 GLU A O 1
ATOM 3436 N N . TYR A 1 449 ? 0.229 24.918 13.047 1.00 86.75 449 TYR A N 1
ATOM 3437 C CA . TYR A 1 449 ? 1.314 24.566 12.141 1.00 86.75 449 TYR A CA 1
ATOM 3438 C C . TYR A 1 449 ? 0.896 24.815 10.696 1.00 86.75 449 TYR A C 1
ATOM 3440 O O . TYR A 1 449 ? -0.238 24.548 10.294 1.00 86.75 449 TYR A O 1
ATOM 3448 N N . GLU A 1 450 ? 1.850 25.256 9.886 1.00 89.25 450 GLU A N 1
ATOM 3449 C CA . GLU A 1 450 ? 1.754 25.194 8.437 1.00 89.25 450 GLU A CA 1
ATOM 3450 C C . GLU A 1 450 ? 2.329 23.850 7.973 1.00 89.25 450 GLU A C 1
ATOM 3452 O O . GLU A 1 450 ? 3.531 23.598 8.074 1.00 89.25 450 GLU A O 1
ATOM 3457 N N . ILE A 1 451 ? 1.477 22.963 7.465 1.00 89.25 451 ILE A N 1
ATOM 3458 C CA . ILE A 1 451 ? 1.935 21.729 6.830 1.00 89.25 451 ILE A CA 1
ATOM 3459 C C . ILE A 1 451 ? 2.340 22.047 5.407 1.00 89.25 451 ILE A C 1
ATOM 3461 O O . ILE A 1 451 ? 1.501 22.432 4.599 1.00 89.25 451 ILE A O 1
ATOM 3465 N N . ARG A 1 452 ? 3.619 21.851 5.102 1.00 90.44 452 ARG A N 1
ATOM 3466 C CA . ARG A 1 452 ? 4.214 22.085 3.791 1.00 90.44 452 ARG A CA 1
ATOM 3467 C C . ARG A 1 452 ? 4.577 20.763 3.138 1.00 90.44 452 ARG A C 1
ATOM 3469 O O . ARG A 1 452 ? 5.450 20.047 3.631 1.00 90.44 452 ARG A O 1
ATOM 3476 N N . ALA A 1 453 ? 3.940 20.461 2.014 1.00 90.56 453 ALA A N 1
ATOM 3477 C CA . ALA A 1 453 ? 4.390 19.406 1.120 1.00 90.56 453 ALA A CA 1
ATOM 3478 C C . ALA A 1 453 ? 5.347 20.005 0.085 1.00 90.56 453 ALA A C 1
ATOM 3480 O O . ALA A 1 453 ? 5.074 21.071 -0.461 1.00 90.56 453 ALA A O 1
ATOM 3481 N N . THR A 1 454 ? 6.476 19.351 -0.169 1.00 90.44 454 THR A N 1
ATOM 3482 C CA . THR A 1 454 ? 7.491 19.811 -1.123 1.00 90.44 454 THR A CA 1
ATOM 3483 C C . THR A 1 454 ? 8.006 18.636 -1.927 1.00 90.44 454 THR A C 1
ATOM 3485 O O . THR A 1 454 ? 8.403 17.619 -1.357 1.00 90.44 454 THR A O 1
ATOM 3488 N N . LEU A 1 455 ? 8.030 18.773 -3.249 1.00 89.19 455 LEU A N 1
ATOM 3489 C CA . LEU A 1 455 ? 8.669 17.793 -4.115 1.00 89.19 455 LEU A CA 1
ATOM 3490 C C . LEU A 1 455 ? 10.129 18.200 -4.330 1.00 89.19 455 LEU A C 1
ATOM 3492 O O . LEU A 1 455 ? 10.405 19.306 -4.788 1.00 89.19 455 LEU A O 1
ATOM 3496 N N . SER A 1 456 ? 11.071 17.325 -3.981 1.00 83.94 456 SER A N 1
ATOM 3497 C CA . SER A 1 456 ? 12.498 17.610 -4.132 1.00 83.94 456 SER A CA 1
ATOM 3498 C C . SER A 1 456 ? 13.250 16.411 -4.695 1.00 83.94 456 SER A C 1
ATOM 3500 O O . SER A 1 456 ? 12.979 15.259 -4.353 1.00 83.94 456 SER A O 1
ATOM 3502 N N . GLN A 1 457 ? 14.220 16.694 -5.558 1.00 74.50 457 GLN A N 1
ATOM 3503 C CA . GLN A 1 457 ? 15.123 15.715 -6.141 1.00 74.50 457 GLN A CA 1
ATOM 3504 C C . GLN A 1 457 ? 16.545 16.083 -5.712 1.00 74.50 457 GLN A C 1
ATOM 3506 O O . GLN A 1 457 ? 17.080 17.112 -6.123 1.00 74.50 457 GLN A O 1
ATOM 3511 N N . LYS A 1 458 ? 17.163 15.264 -4.853 1.00 59.03 458 LYS A N 1
ATOM 3512 C CA . LYS A 1 458 ? 18.584 15.437 -4.520 1.00 59.03 458 LYS A CA 1
ATOM 3513 C C . LYS A 1 458 ? 19.421 15.124 -5.774 1.00 59.03 458 LYS A C 1
ATOM 3515 O O . LYS A 1 458 ? 19.220 14.078 -6.378 1.00 59.03 458 LYS A O 1
ATOM 3520 N N . HIS A 1 459 ? 20.308 16.050 -6.152 1.00 48.50 459 HIS A N 1
ATOM 3521 C CA . HIS A 1 459 ? 21.344 15.918 -7.197 1.00 48.50 459 HIS A CA 1
ATOM 3522 C C . HIS A 1 459 ? 20.883 15.684 -8.651 1.00 48.50 459 HIS A C 1
ATOM 3524 O O . HIS A 1 459 ? 21.595 15.076 -9.447 1.00 48.50 459 HIS A O 1
ATOM 3530 N N . ALA A 1 460 ? 19.720 16.200 -9.049 1.00 48.22 460 ALA A N 1
ATOM 3531 C CA . ALA A 1 460 ? 19.336 16.189 -10.459 1.00 48.22 460 ALA A CA 1
ATOM 3532 C C . ALA A 1 460 ? 20.262 17.094 -11.307 1.00 48.22 460 ALA A C 1
ATOM 3534 O O . ALA A 1 460 ? 20.508 18.230 -10.898 1.00 48.22 460 ALA A O 1
ATOM 3535 N N . PRO A 1 461 ? 20.710 16.675 -12.509 1.00 41.22 461 PRO A N 1
ATOM 3536 C CA . PRO A 1 461 ? 21.485 17.536 -13.414 1.00 41.22 461 PRO A CA 1
ATOM 3537 C C . PRO A 1 461 ? 20.685 18.747 -13.935 1.00 41.22 461 PRO A C 1
ATOM 3539 O O . PRO A 1 461 ? 21.264 19.693 -14.459 1.00 41.22 461 PRO A O 1
ATOM 3542 N N . ARG A 1 462 ? 19.355 18.736 -13.773 1.00 48.41 462 ARG A N 1
ATOM 3543 C CA . ARG A 1 462 ? 18.475 19.909 -13.843 1.00 48.41 462 ARG A CA 1
ATOM 3544 C C . ARG A 1 462 ? 17.493 19.826 -12.671 1.00 48.41 462 ARG A C 1
ATOM 3546 O O . ARG A 1 462 ? 16.888 18.764 -12.521 1.00 48.41 462 ARG A O 1
ATOM 3553 N N . PRO A 1 463 ? 17.339 20.869 -11.837 1.00 50.75 463 PRO A N 1
ATOM 3554 C CA . PRO A 1 463 ? 16.353 20.855 -10.762 1.00 50.75 463 PRO A CA 1
ATOM 3555 C C . PRO A 1 463 ? 14.951 20.621 -11.342 1.00 50.75 463 PRO A C 1
ATOM 3557 O O . PRO A 1 463 ? 14.667 21.040 -12.465 1.00 50.75 463 PRO A O 1
ATOM 3560 N N . VAL A 1 464 ? 14.070 19.965 -10.576 1.00 55.03 464 VAL A N 1
ATOM 3561 C CA . VAL A 1 464 ? 12.618 20.094 -10.797 1.00 55.03 464 VAL A CA 1
ATOM 3562 C C . VAL A 1 464 ? 12.355 21.599 -10.888 1.00 55.03 464 VAL A C 1
ATOM 3564 O O . VAL A 1 464 ? 12.792 22.324 -9.992 1.00 55.03 464 VAL A O 1
ATOM 3567 N N . GLY A 1 465 ? 11.799 22.071 -12.008 1.00 49.91 465 GLY A N 1
ATOM 3568 C CA . GLY A 1 465 ? 11.668 23.501 -12.282 1.00 49.91 465 GLY A CA 1
ATOM 3569 C C . GLY A 1 465 ? 10.857 24.148 -11.170 1.00 49.91 465 GLY A C 1
ATOM 3570 O O . GLY A 1 465 ? 9.676 23.855 -11.065 1.00 49.91 465 GLY A O 1
ATOM 3571 N N . GLU A 1 466 ? 11.530 24.944 -10.333 1.00 54.72 466 GLU A N 1
ATOM 3572 C CA . GLU A 1 466 ? 11.065 25.415 -9.023 1.00 54.72 466 GLU A CA 1
ATOM 3573 C C . GLU A 1 466 ? 10.594 24.280 -8.086 1.00 54.72 466 GLU A C 1
ATOM 3575 O O . GLU A 1 466 ? 9.819 23.387 -8.423 1.00 54.72 466 GLU A O 1
ATOM 3580 N N . SER A 1 467 ? 11.076 24.272 -6.844 1.00 61.97 467 SER A N 1
ATOM 3581 C CA . SER A 1 467 ? 10.568 23.342 -5.835 1.00 61.97 467 SER A CA 1
ATOM 3582 C C . SER A 1 467 ? 9.081 23.610 -5.597 1.00 61.97 467 SER A C 1
ATOM 3584 O O . SER A 1 467 ? 8.729 24.533 -4.864 1.00 61.97 467 SER A O 1
ATOM 3586 N N . ALA A 1 468 ? 8.212 22.804 -6.212 1.00 73.81 468 ALA A N 1
ATOM 3587 C CA . ALA A 1 468 ? 6.778 22.906 -6.013 1.00 73.81 468 ALA A CA 1
ATOM 3588 C C . ALA A 1 468 ? 6.462 22.636 -4.542 1.00 73.81 468 ALA A C 1
ATOM 3590 O O . ALA A 1 468 ? 6.908 21.636 -3.959 1.00 73.81 468 ALA A O 1
ATOM 3591 N N . SER A 1 469 ? 5.697 23.541 -3.937 1.00 81.94 469 SER A N 1
ATOM 3592 C CA . SER A 1 469 ? 5.242 23.395 -2.565 1.00 81.94 469 SER A CA 1
ATOM 3593 C C . SER A 1 469 ? 3.785 23.796 -2.427 1.00 81.94 469 SER A C 1
ATOM 3595 O O . SER A 1 469 ? 3.289 24.647 -3.157 1.00 81.94 469 SER A O 1
ATOM 3597 N N . VAL A 1 470 ? 3.096 23.147 -1.498 1.00 85.19 470 VAL A N 1
ATOM 3598 C CA . VAL A 1 470 ? 1.728 23.492 -1.118 1.00 85.19 470 VAL A CA 1
ATOM 3599 C C . VAL A 1 470 ? 1.643 23.493 0.393 1.00 85.19 470 VAL A C 1
ATOM 3601 O O . VAL A 1 470 ? 2.273 22.654 1.051 1.00 85.19 470 VAL A O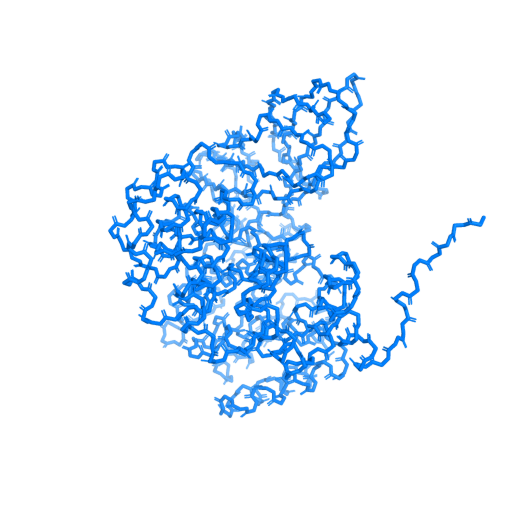 1
ATOM 3604 N N . THR A 1 471 ? 0.894 24.445 0.941 1.00 83.75 471 THR A N 1
ATOM 3605 C CA . THR A 1 471 ? 0.755 24.610 2.381 1.00 83.75 471 THR A CA 1
ATOM 3606 C C . THR A 1 471 ? -0.694 24.539 2.833 1.00 83.75 471 THR A C 1
ATOM 3608 O O . THR A 1 471 ? -1.620 24.875 2.095 1.00 83.75 471 THR A O 1
ATOM 3611 N N . ARG A 1 472 ? -0.907 24.036 4.049 1.00 85.19 472 ARG A N 1
ATOM 3612 C CA . ARG A 1 472 ? -2.221 23.981 4.695 1.00 85.19 472 ARG A CA 1
ATOM 3613 C C . ARG A 1 472 ? -2.058 24.196 6.190 1.00 85.19 472 ARG A C 1
ATOM 3615 O O . ARG A 1 472 ? -1.170 23.608 6.802 1.00 85.19 472 ARG A O 1
ATOM 3622 N N . ARG A 1 473 ? -2.906 25.039 6.776 1.00 82.38 473 ARG A N 1
ATOM 3623 C CA . ARG A 1 473 ? -2.922 25.255 8.227 1.00 82.38 473 ARG A CA 1
ATOM 3624 C C . ARG A 1 473 ? -3.613 24.090 8.923 1.00 82.38 473 ARG A C 1
ATOM 3626 O O . ARG A 1 473 ? -4.660 23.631 8.466 1.00 82.38 473 ARG A O 1
ATOM 3633 N N . VAL A 1 474 ? -3.017 23.636 10.017 1.00 80.31 474 VAL A N 1
ATOM 3634 C CA . VAL A 1 474 ? -3.557 22.593 10.894 1.00 80.31 474 VAL A CA 1
ATOM 3635 C C . VAL A 1 474 ? -3.325 22.977 12.348 1.00 80.31 474 VAL A C 1
ATOM 3637 O O . VAL A 1 474 ? -2.392 23.719 12.665 1.00 80.31 474 VAL A O 1
ATOM 3640 N N . VAL A 1 475 ? -4.146 22.432 13.238 1.00 75.69 475 VAL A N 1
ATOM 3641 C CA . VAL A 1 475 ? -4.021 22.645 14.681 1.00 75.69 475 VAL A CA 1
ATOM 3642 C C . VAL A 1 475 ? -3.504 21.365 15.322 1.00 75.69 475 VAL A C 1
ATOM 3644 O O . VAL A 1 475 ? -4.018 20.281 15.066 1.00 75.69 475 VAL A O 1
ATOM 3647 N N . SER A 1 476 ? -2.482 21.467 16.165 1.00 73.62 476 SER A N 1
ATOM 3648 C CA . SER A 1 476 ? -2.107 20.378 17.061 1.00 73.62 476 SER A CA 1
ATOM 3649 C C . SER A 1 476 ? -2.778 20.580 18.418 1.00 73.62 476 SER A C 1
ATOM 3651 O O . SER A 1 476 ? -2.552 21.603 19.068 1.00 73.62 476 SER A O 1
ATOM 3653 N N . SER A 1 477 ? -3.602 19.619 18.836 1.00 70.56 477 SER A N 1
ATOM 3654 C CA . SER A 1 477 ? -4.250 19.566 20.154 1.00 70.56 477 SER A CA 1
ATOM 3655 C C . SER A 1 477 ? -3.590 18.497 21.020 1.00 70.56 477 SER A C 1
ATOM 3657 O O . SER A 1 477 ? -3.191 17.458 20.499 1.00 70.56 477 SER A O 1
ATOM 3659 N N . ARG A 1 478 ? -3.445 18.763 22.323 1.00 54.12 478 ARG A N 1
ATOM 3660 C CA . ARG A 1 478 ? -2.976 17.761 23.292 1.00 54.12 478 ARG A CA 1
ATOM 3661 C C . ARG A 1 478 ? -4.046 16.730 23.600 1.00 54.12 478 ARG A C 1
ATOM 3663 O O . ARG A 1 478 ? -5.223 17.144 23.677 1.00 54.12 478 ARG A O 1
#

Sequence (478 aa):
RRRSDGVTAGGDEDLLGAVRTGTIDQRQRALYLLVQRRRHAEVAVALGELIAEGQPADHLKLALETLPLSPVDDVLPRLEALVGHEDPEVRQHAALAIAALDLDAAPVCLEKLEQDQDARGYVAGFLARGLLGDERVRPHLQRYVTDMTGKPRVLFDVALARLGDPAARARIGSILRYPDKVPTLFAWAARLLRRTGDPQMMFSLYGGFEHTTIVAWWRDPALLVDLTRGRPRPLVAPILRRSLALRGPRSRQLLLKALDGIASPWRGFGLQMLQSDGADKPLRAAEAFLGACRRSEKNGVTDWGLGYLAWRRLIRAGERERAARLLTEMNVPATTSPPEVRTFLERLGHLARSMTDAARVTLTFSHADHVINPGKRVVFIVRITLDAGGGGLGGGTGEPSPALFVNAVRDGKNRMLGAVSLPVRGILPGESCEVMLAVNAPDLVAGEYEIRATLSQKHAPRPVGESASVTRRVVSSR

Radius of gyration: 23.61 Å; Cα contacts (8 Å, |Δi|>4): 815; chains: 1; bounding box: 59×57×66 Å